Protein AF-A0A7S6MC78-F1 (afdb_monomer)

Solvent-accessible surface area (backbone atoms only — not comparable to full-atom values): 27977 Å² total; per-residue (Å²): 93,68,54,94,86,52,33,42,30,40,38,42,44,87,78,24,60,44,68,34,52,46,44,59,55,52,36,66,37,35,61,82,23,43,44,87,41,42,44,67,76,50,47,51,68,48,64,61,73,52,56,83,62,39,35,36,41,49,26,62,54,29,62,44,44,58,49,85,78,39,100,59,74,56,52,34,33,39,43,39,50,62,58,61,66,37,34,55,52,45,52,61,42,35,74,70,38,78,88,39,92,60,16,66,55,41,60,74,70,60,52,37,68,65,52,39,60,68,36,82,94,45,25,71,82,55,38,30,57,65,30,51,35,33,40,32,42,70,60,71,76,77,76,93,58,77,68,59,74,51,71,69,39,39,50,51,49,44,51,50,73,64,48,61,62,62,87,63,56,73,71,53,29,43,54,40,16,53,51,46,58,70,66,25,72,31,64,32,38,52,93,43,44,69,62,21,49,48,49,39,22,59,47,37,44,37,53,48,71,45,75,72,74,79,62,82,68,79,76,94,78,71,77,59,59,97,87,33,74,82,63,72,60,83,72,51,73,68,52,48,50,52,48,46,71,58,18,59,54,24,48,60,46,46,60,52,46,51,57,53,44,55,52,51,49,50,53,47,54,64,56,34,57,80,43,64,58,93,72,46,82,82,43,57,74,66,59,34,51,39,54,16,39,34,49,47,17,50,54,41,44,51,74,62,65,65,80,59,35,57,57,52,74,44,55,48,45,49,52,51,59,48,26,13,60,51,50,77,44,67,42,86,90,72,66,46,36,21,30,33,31,9,60,50,52,52,25,40,39,53,39,44,57,44,51,97,49,41,29,32,39,39,37,35,33,44,58,87,36,50,67,65,26,59,74,45,50,43,40,27,34,56,93,37,79,31,66,70,44,67,76,44,84,86,47,74,43,46,36,36,36,29,58,42,54,32,80,39,40,45,91,88,46,62,45,31,38,40,35,39,37,31,79,39,72,46,75,44,72,49,94,72,91,70,52,70,68,39,53,28,40,46,36,36,33,34,42,40,37,31,46,51,89,77,54,66,90,87,60,73,76,81,87,70,80,49,69,68,49,52,50,49,48,53,51,50,57,51,52,56,47,53,53,50,53,50,53,62,52,72,72,42,90,90,57,78,64,72,57,53,57,57,52,55,62,63,73,77,108

Mean predicted aligned error: 10.24 Å

Radius of gyration: 24.96 Å; Cα contacts (8 Å, |Δi|>4): 828; chains: 1; bounding box: 60×48×72 Å

Structure (mmCIF, N/CA/C/O backbone):
data_AF-A0A7S6MC78-F1
#
_entry.id   AF-A0A7S6MC78-F1
#
loop_
_atom_site.group_PDB
_atom_site.id
_atom_site.type_symbol
_atom_site.label_atom_id
_atom_site.label_alt_id
_atom_site.label_comp_id
_atom_site.label_asym_id
_atom_site.label_entity_id
_atom_site.label_seq_id
_atom_site.pdbx_PDB_ins_code
_atom_site.Cartn_x
_atom_site.Cartn_y
_atom_site.Cartn_z
_atom_site.occupancy
_atom_site.B_iso_or_equiv
_atom_site.auth_seq_id
_atom_site.auth_comp_id
_atom_site.auth_asym_id
_atom_site.auth_atom_id
_atom_site.pdbx_PDB_model_num
ATOM 1 N N . MET A 1 1 ? -3.564 -14.671 -7.155 1.00 87.88 1 MET A N 1
ATOM 2 C CA . MET A 1 1 ? -3.407 -13.358 -7.813 1.00 87.88 1 MET A CA 1
ATOM 3 C C . MET A 1 1 ? -4.733 -12.611 -7.914 1.00 87.88 1 MET A C 1
ATOM 5 O O . MET A 1 1 ? -5.786 -13.250 -7.933 1.00 87.88 1 MET A O 1
ATOM 9 N N . LEU A 1 2 ? -4.688 -11.279 -7.932 1.00 90.75 2 LEU A N 1
ATOM 10 C CA . LEU A 1 2 ? -5.823 -10.407 -8.260 1.00 90.75 2 LEU A CA 1
ATOM 11 C C . LEU A 1 2 ? -6.014 -10.400 -9.783 1.00 90.75 2 LEU A C 1
ATOM 13 O O . LEU A 1 2 ? -5.028 -10.252 -10.513 1.00 90.75 2 LEU A O 1
ATOM 17 N N . ARG A 1 3 ? -7.236 -10.604 -10.275 1.00 86.62 3 ARG A N 1
ATOM 18 C CA . ARG A 1 3 ? -7.532 -10.587 -11.716 1.00 86.62 3 ARG A CA 1
ATOM 19 C C . ARG A 1 3 ? -7.773 -9.152 -12.215 1.00 86.62 3 ARG A C 1
ATOM 21 O O . ARG A 1 3 ? -8.142 -8.291 -11.414 1.00 86.62 3 ARG A O 1
ATOM 28 N N . PRO A 1 4 ? -7.601 -8.878 -13.522 1.00 80.44 4 PRO A N 1
ATOM 29 C CA . PRO A 1 4 ? -7.872 -7.558 -14.096 1.00 80.44 4 PRO A CA 1
ATOM 30 C C . PRO A 1 4 ? -9.291 -7.035 -13.837 1.00 80.44 4 PRO A C 1
ATOM 32 O O . PRO A 1 4 ? -9.451 -5.842 -13.639 1.00 80.44 4 PRO A O 1
ATOM 35 N N . ASP A 1 5 ? -10.301 -7.897 -13.733 1.00 82.88 5 ASP A N 1
ATOM 36 C CA . ASP A 1 5 ? -11.686 -7.464 -13.471 1.00 82.88 5 ASP A CA 1
ATOM 37 C C . ASP A 1 5 ? -12.090 -7.540 -11.989 1.00 82.88 5 ASP A C 1
ATOM 39 O O . ASP A 1 5 ? -13.205 -7.160 -11.619 1.00 82.88 5 ASP A O 1
ATOM 43 N N . ASP A 1 6 ? -11.194 -8.017 -11.115 1.00 90.88 6 ASP A N 1
ATOM 44 C CA . ASP A 1 6 ? -11.464 -8.069 -9.681 1.00 90.88 6 ASP A CA 1
ATOM 45 C C . ASP A 1 6 ? -11.481 -6.653 -9.090 1.00 90.88 6 ASP A C 1
ATOM 47 O O . ASP A 1 6 ? -10.676 -5.784 -9.445 1.00 90.88 6 ASP A O 1
ATOM 51 N N . ARG A 1 7 ? -12.372 -6.449 -8.114 1.00 94.75 7 ARG A N 1
ATOM 52 C CA . ARG A 1 7 ? -12.347 -5.283 -7.228 1.00 94.75 7 ARG A CA 1
ATOM 53 C C . ARG A 1 7 ? -11.533 -5.609 -5.992 1.00 94.75 7 ARG A C 1
ATOM 55 O O . ARG A 1 7 ? -11.791 -6.626 -5.352 1.00 94.75 7 ARG A O 1
ATOM 62 N N . LEU A 1 8 ? -10.616 -4.730 -5.623 1.00 97.31 8 LEU A N 1
ATOM 63 C CA . LEU A 1 8 ? -9.908 -4.783 -4.357 1.00 97.31 8 LEU A CA 1
ATOM 64 C C . LEU A 1 8 ? -10.572 -3.835 -3.356 1.00 97.31 8 LEU A C 1
ATOM 66 O O . LEU A 1 8 ? -10.867 -2.683 -3.670 1.00 97.31 8 LEU A O 1
ATOM 70 N N . TYR A 1 9 ? -10.774 -4.313 -2.134 1.00 97.38 9 TYR A N 1
ATOM 71 C CA . TYR A 1 9 ? -11.178 -3.497 -1.002 1.00 97.38 9 TYR A CA 1
ATOM 72 C C . TYR A 1 9 ? -10.153 -3.616 0.129 1.00 97.38 9 TYR A C 1
ATOM 74 O O . TYR A 1 9 ? -10.013 -4.670 0.753 1.00 97.38 9 TYR A O 1
ATOM 82 N N . PHE A 1 10 ? -9.456 -2.517 0.416 1.00 97.88 10 PHE A N 1
ATOM 83 C CA . PHE A 1 10 ? -8.691 -2.370 1.645 1.00 97.88 10 PHE A CA 1
ATOM 84 C C . PHE A 1 10 ? -9.614 -1.913 2.779 1.00 97.88 10 PHE A C 1
ATOM 86 O O . PHE A 1 10 ? -10.007 -0.743 2.856 1.00 97.88 10 PHE A O 1
ATOM 93 N N . ILE A 1 11 ? -9.946 -2.853 3.671 1.00 96.31 11 ILE A N 1
ATOM 94 C CA . ILE A 1 11 ? -10.666 -2.589 4.917 1.00 96.31 11 ILE A CA 1
ATOM 95 C C . ILE A 1 11 ? -9.717 -1.813 5.830 1.00 96.31 11 ILE A C 1
ATOM 97 O O . ILE A 1 11 ? -8.948 -2.398 6.597 1.00 96.31 11 ILE A O 1
ATOM 101 N N . HIS A 1 12 ? -9.735 -0.490 5.693 1.00 93.62 12 HIS A N 1
ATOM 102 C CA . HIS A 1 12 ? -8.847 0.392 6.427 1.00 93.62 12 HIS A CA 1
ATOM 103 C C . HIS A 1 12 ? -9.360 0.532 7.862 1.00 93.62 12 HIS A C 1
ATOM 105 O O . HIS A 1 12 ? -10.417 1.123 8.111 1.00 93.62 12 HIS A O 1
ATOM 111 N N . ILE A 1 13 ? -8.600 -0.005 8.812 1.00 90.94 13 ILE A N 1
ATOM 112 C CA . ILE A 1 13 ? -8.803 0.237 10.238 1.00 90.94 13 ILE A CA 1
ATOM 113 C C . ILE A 1 13 ? -7.945 1.455 10.618 1.00 90.94 13 ILE A C 1
ATOM 115 O O . ILE A 1 13 ? -6.763 1.488 10.279 1.00 90.94 13 ILE A O 1
ATOM 119 N N . PRO A 1 14 ? -8.501 2.491 11.272 1.00 87.44 14 PRO A N 1
ATOM 120 C CA . PRO A 1 14 ? -7.714 3.659 11.651 1.00 87.44 14 PRO A CA 1
ATOM 121 C C . PRO A 1 14 ? -6.462 3.281 12.452 1.00 87.44 14 PRO A C 1
ATOM 123 O O . PRO A 1 14 ? -6.510 2.412 13.318 1.00 87.44 14 PRO A O 1
ATOM 126 N N . LYS A 1 15 ? -5.353 3.980 12.186 1.00 84.44 15 LYS A N 1
ATOM 127 C CA . LYS A 1 15 ? -4.079 3.883 12.930 1.00 84.44 15 LYS A CA 1
ATOM 128 C C . LYS A 1 15 ? -3.369 2.517 12.867 1.00 84.44 15 LYS A C 1
ATOM 130 O O . LYS A 1 15 ? -2.484 2.243 13.683 1.00 84.44 15 LYS A O 1
ATOM 135 N N . THR A 1 16 ? -3.662 1.714 11.844 1.00 84.62 16 THR A N 1
ATOM 136 C CA . THR A 1 16 ? -2.954 0.459 11.528 1.00 84.62 16 THR A CA 1
ATOM 137 C C . THR A 1 16 ? -2.015 0.611 10.316 1.00 84.62 16 THR A C 1
ATOM 139 O O . THR A 1 16 ? -2.076 -0.183 9.380 1.00 84.62 16 THR A O 1
ATOM 142 N N . ALA A 1 17 ? -1.199 1.675 10.291 1.00 81.88 17 ALA A N 1
ATOM 143 C CA . ALA A 1 17 ? -0.297 2.027 9.174 1.00 81.88 17 ALA A CA 1
ATOM 144 C C . ALA A 1 17 ? -0.991 2.169 7.799 1.00 81.88 17 ALA A C 1
ATOM 146 O O . ALA A 1 17 ? -0.394 1.935 6.747 1.00 81.88 17 ALA A O 1
ATOM 147 N N . GLY A 1 18 ? -2.268 2.563 7.803 1.00 76.75 18 GLY A N 1
ATOM 148 C CA . GLY A 1 18 ? -3.069 2.646 6.587 1.00 76.75 18 GLY A CA 1
ATOM 149 C C . GLY A 1 18 ? -2.567 3.670 5.575 1.00 76.75 18 GLY A C 1
ATOM 150 O O . GLY A 1 18 ? -2.648 3.377 4.396 1.00 76.75 18 GLY A O 1
ATOM 151 N N . THR A 1 19 ? -2.002 4.808 5.993 1.00 81.44 19 THR A N 1
ATOM 152 C CA . THR A 1 19 ? -1.504 5.851 5.073 1.00 81.44 19 THR A CA 1
ATOM 153 C C . THR A 1 19 ? -0.372 5.339 4.178 1.00 81.44 19 THR A C 1
ATOM 155 O O . THR A 1 19 ? -0.484 5.419 2.958 1.00 81.44 19 THR A O 1
ATOM 158 N N . SER A 1 20 ? 0.663 4.717 4.758 1.00 86.00 20 SER A N 1
ATOM 159 C CA . SER A 1 20 ? 1.739 4.079 3.983 1.00 86.00 20 SER A CA 1
ATOM 160 C C . SER A 1 20 ? 1.225 2.969 3.077 1.00 86.00 20 SER A C 1
ATOM 162 O O . SER A 1 20 ? 1.598 2.903 1.908 1.00 86.00 20 SER A O 1
ATOM 164 N N . LEU A 1 21 ? 0.352 2.097 3.594 1.00 91.25 21 LEU A N 1
ATOM 165 C CA . LEU A 1 21 ? -0.172 1.002 2.783 1.00 91.25 21 LEU A CA 1
ATOM 166 C C . LEU A 1 21 ? -1.044 1.521 1.632 1.00 91.25 21 LEU A C 1
ATOM 168 O O . LEU A 1 21 ? -0.982 0.990 0.532 1.00 91.25 21 LEU A O 1
ATOM 172 N N . ILE A 1 22 ? -1.839 2.560 1.870 1.00 91.38 22 ILE A N 1
ATOM 173 C CA . ILE A 1 22 ? -2.658 3.226 0.859 1.00 91.38 22 ILE A CA 1
ATOM 174 C C . ILE A 1 22 ? -1.788 3.808 -0.251 1.00 91.38 22 ILE A C 1
ATOM 176 O O . ILE A 1 22 ? -2.083 3.551 -1.413 1.00 91.38 22 ILE A O 1
ATOM 180 N N . ALA A 1 23 ? -0.722 4.536 0.096 1.00 87.75 23 ALA A N 1
ATOM 181 C CA . ALA A 1 23 ? 0.189 5.121 -0.885 1.00 87.75 23 ALA A CA 1
ATOM 182 C C . ALA A 1 23 ? 0.801 4.041 -1.791 1.00 87.75 23 ALA A C 1
ATOM 184 O O . ALA A 1 23 ? 0.834 4.192 -3.011 1.00 87.75 23 ALA A O 1
ATOM 185 N N . TRP A 1 24 ? 1.197 2.908 -1.204 1.00 92.06 24 TRP A N 1
ATOM 186 C CA . TRP A 1 24 ? 1.690 1.758 -1.957 1.00 92.06 24 TRP A 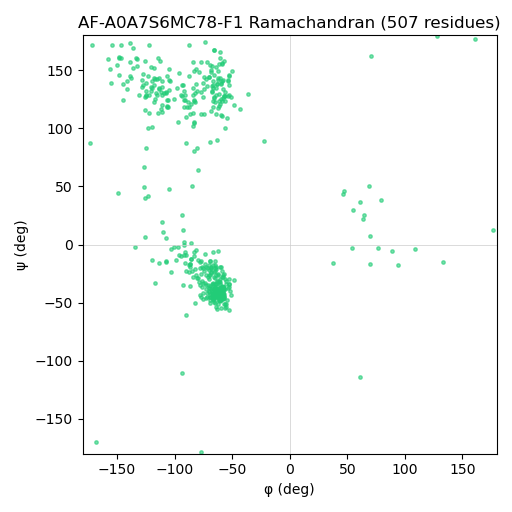CA 1
ATOM 187 C C . TRP A 1 24 ? 0.604 1.102 -2.827 1.00 92.06 24 TRP A C 1
ATOM 189 O O . TRP A 1 24 ? 0.829 0.845 -4.008 1.00 92.06 24 TRP A O 1
ATOM 199 N N . LEU A 1 25 ? -0.591 0.855 -2.277 1.00 94.62 25 LEU A N 1
ATOM 200 C CA . LEU A 1 25 ? -1.696 0.205 -2.993 1.00 94.62 25 LEU A CA 1
ATOM 201 C C . LEU A 1 25 ? -2.227 1.049 -4.154 1.00 94.62 25 LEU A C 1
ATOM 203 O O . LEU A 1 25 ? -2.533 0.497 -5.210 1.00 94.62 25 LEU A O 1
ATOM 207 N N . ASP A 1 26 ? -2.321 2.368 -3.980 1.00 93.75 26 ASP A N 1
ATOM 208 C CA . ASP A 1 26 ? -2.753 3.302 -5.022 1.00 93.75 26 ASP A CA 1
ATOM 209 C C . ASP A 1 26 ? -1.906 3.168 -6.285 1.00 93.75 26 ASP A C 1
ATOM 211 O O . ASP A 1 26 ? -2.432 3.303 -7.392 1.00 93.75 26 ASP A O 1
ATOM 215 N N . GLY A 1 27 ? -0.615 2.861 -6.130 1.00 92.44 27 GLY A N 1
ATOM 216 C CA . GLY A 1 27 ? 0.312 2.663 -7.235 1.00 92.44 27 GLY A CA 1
ATOM 217 C C . GLY A 1 27 ? -0.128 1.580 -8.222 1.00 92.44 27 GLY A C 1
ATOM 218 O O . GLY A 1 27 ? 0.208 1.687 -9.396 1.00 92.44 27 GLY A O 1
ATOM 219 N N . TYR A 1 28 ? -0.937 0.603 -7.800 1.00 93.44 28 TYR A N 1
ATOM 220 C CA . TYR A 1 28 ? -1.367 -0.543 -8.614 1.00 93.44 28 TYR A CA 1
ATOM 221 C C . TYR A 1 28 ? -2.688 -0.348 -9.373 1.00 93.44 28 TYR A C 1
ATOM 223 O O . TYR A 1 28 ? -3.117 -1.254 -10.092 1.00 93.44 28 TYR A O 1
ATOM 231 N N . PHE A 1 29 ? -3.342 0.804 -9.234 1.00 94.00 29 PHE A N 1
ATOM 232 C CA . PHE A 1 29 ? -4.626 1.102 -9.881 1.00 94.00 29 PHE A CA 1
ATOM 233 C C . PHE A 1 29 ? -4.546 2.408 -10.642 1.00 94.00 29 PHE A C 1
ATOM 235 O O . PHE A 1 29 ? -3.866 3.314 -10.192 1.00 94.00 29 PHE A O 1
ATOM 242 N N . ASP A 1 30 ? -5.250 2.536 -11.763 1.00 92.31 30 ASP A N 1
ATOM 243 C CA . ASP A 1 30 ? -5.406 3.847 -12.402 1.00 92.31 30 ASP A CA 1
ATOM 244 C C . ASP A 1 30 ? -6.144 4.802 -11.448 1.00 92.31 30 ASP A C 1
ATOM 246 O O . ASP A 1 30 ? -7.065 4.363 -10.759 1.00 92.31 30 ASP A O 1
ATOM 250 N N . VAL A 1 31 ? -5.770 6.085 -11.389 1.00 91.25 31 VAL A N 1
ATOM 251 C CA . VAL A 1 31 ? -6.422 7.064 -10.496 1.00 91.25 31 VAL A CA 1
ATOM 252 C C . VAL A 1 31 ? -7.947 7.086 -10.664 1.00 91.25 31 VAL A C 1
ATOM 254 O O . VAL A 1 31 ? -8.679 7.209 -9.685 1.00 91.25 31 VAL A O 1
ATOM 257 N N . GLU A 1 32 ? -8.439 6.856 -11.882 1.00 90.12 32 GLU A N 1
ATOM 258 C CA . GLU A 1 32 ? -9.869 6.833 -12.201 1.00 90.1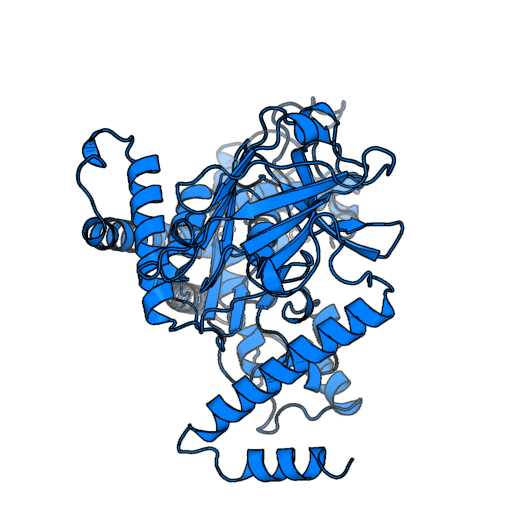2 32 GLU A CA 1
ATOM 259 C C . GLU A 1 32 ? -10.576 5.539 -11.757 1.00 90.12 32 GLU A C 1
ATOM 261 O O . GLU A 1 32 ? -11.808 5.468 -11.714 1.00 90.12 32 GLU A O 1
ATOM 266 N N . GLU A 1 33 ? -9.808 4.501 -11.416 1.00 92.62 33 GLU A N 1
ATOM 267 C CA . GLU A 1 33 ? -10.294 3.242 -10.848 1.00 92.62 33 GLU A CA 1
ATOM 268 C C . GLU A 1 33 ? -10.345 3.262 -9.317 1.00 92.62 33 GLU A C 1
ATOM 270 O O . GLU A 1 33 ? -10.897 2.334 -8.714 1.00 92.62 33 GLU A O 1
ATOM 275 N N . ILE A 1 34 ? -9.789 4.293 -8.681 1.00 94.81 34 ILE A N 1
ATOM 276 C CA . ILE A 1 34 ? -9.778 4.442 -7.229 1.00 94.81 34 ILE A CA 1
ATOM 277 C C . ILE A 1 34 ? -11.046 5.181 -6.809 1.00 94.81 34 ILE A C 1
ATOM 279 O O . ILE A 1 34 ? -11.323 6.294 -7.251 1.00 94.81 34 ILE A O 1
ATOM 283 N N . CYS A 1 35 ? -11.837 4.561 -5.935 1.00 93.94 35 CYS A N 1
ATOM 284 C CA . CYS A 1 35 ? -12.986 5.227 -5.342 1.00 93.94 35 CYS A CA 1
ATOM 285 C C . CYS A 1 35 ? -12.494 6.399 -4.472 1.00 93.94 35 CYS A C 1
ATOM 287 O O . CYS A 1 35 ? -11.737 6.161 -3.528 1.00 93.94 35 CYS A O 1
ATOM 289 N N . PRO A 1 36 ? -12.932 7.645 -4.734 1.00 92.56 36 PRO A N 1
ATOM 290 C CA . PRO A 1 36 ? -12.455 8.811 -3.990 1.00 92.56 36 PRO A CA 1
ATOM 291 C C . PRO A 1 36 ? -13.019 8.868 -2.564 1.00 92.56 36 PRO A C 1
ATOM 293 O O . PRO A 1 36 ? -12.471 9.549 -1.700 1.00 92.56 36 PRO A O 1
ATOM 296 N N . ALA A 1 37 ? -14.120 8.160 -2.293 1.00 88.88 37 ALA A N 1
ATOM 297 C CA . ALA A 1 37 ? -14.684 8.087 -0.957 1.00 88.88 37 ALA A CA 1
ATOM 298 C C . ALA A 1 37 ? -13.853 7.154 -0.067 1.00 88.88 37 ALA A C 1
ATOM 300 O O . ALA A 1 37 ? -13.680 5.977 -0.381 1.00 88.88 37 ALA A O 1
ATOM 301 N N . GLN A 1 38 ? -13.446 7.663 1.096 1.00 86.31 38 GLN A N 1
ATOM 302 C CA . GLN A 1 38 ? -12.831 6.896 2.186 1.00 86.31 38 GLN A CA 1
ATOM 303 C C . GLN A 1 38 ? -13.717 6.836 3.442 1.00 86.31 38 GLN A C 1
ATOM 305 O O . GLN A 1 38 ? -13.513 5.992 4.319 1.00 86.31 38 GLN A O 1
ATOM 310 N N . LEU A 1 39 ? -14.723 7.714 3.523 1.00 82.31 39 LEU A N 1
ATOM 311 C CA . LEU A 1 39 ? -15.712 7.795 4.598 1.00 82.31 39 LEU A CA 1
ATOM 312 C C . LEU A 1 39 ? -17.132 7.599 4.065 1.00 82.31 39 LEU A C 1
ATOM 314 O O . LEU A 1 39 ? -17.442 7.954 2.927 1.00 82.31 39 LEU A O 1
ATOM 318 N N . TRP A 1 40 ? -18.036 7.102 4.912 1.00 80.38 40 TRP A N 1
ATOM 319 C CA . TRP A 1 40 ? -19.445 6.906 4.546 1.00 80.38 40 TRP A CA 1
ATOM 320 C C . TRP A 1 40 ? -20.139 8.190 4.074 1.00 80.38 40 TRP A C 1
ATOM 322 O O . TRP A 1 40 ? -20.895 8.154 3.108 1.00 80.38 40 TRP A O 1
ATOM 332 N N . ALA A 1 41 ? -19.834 9.335 4.693 1.00 75.25 41 ALA A N 1
ATOM 333 C CA . ALA A 1 41 ? -20.380 10.629 4.281 1.00 75.25 41 ALA A CA 1
ATOM 334 C C . ALA A 1 41 ? -19.953 11.023 2.855 1.00 75.25 41 ALA A C 1
ATOM 336 O O . ALA A 1 41 ? -20.745 11.595 2.110 1.00 75.25 41 ALA A O 1
ATOM 337 N N . GLN A 1 42 ? -18.722 10.687 2.460 1.00 80.69 42 GLN A N 1
ATOM 338 C CA . GLN A 1 42 ? -18.230 10.898 1.097 1.00 80.69 42 GLN A CA 1
ATOM 339 C C . GLN A 1 42 ? -18.889 9.908 0.131 1.00 80.69 42 GLN A C 1
ATOM 341 O O . GLN A 1 42 ? -19.334 10.304 -0.940 1.00 80.69 42 GLN A O 1
ATOM 346 N N . MET A 1 43 ? -19.027 8.640 0.537 1.00 82.44 43 MET A N 1
ATOM 347 C CA . MET A 1 43 ? -19.692 7.602 -0.259 1.00 82.44 43 MET A CA 1
ATOM 348 C C . MET A 1 43 ? -21.135 7.995 -0.602 1.00 82.44 43 MET A C 1
ATOM 350 O O . MET A 1 43 ? -21.545 7.881 -1.751 1.00 82.44 43 MET A O 1
ATOM 354 N N . ALA A 1 44 ? -21.882 8.539 0.364 1.00 77.50 44 ALA A N 1
ATOM 355 C CA . ALA A 1 44 ? -23.262 8.990 0.170 1.00 77.50 44 ALA A CA 1
ATOM 356 C C . ALA A 1 44 ? -23.410 10.168 -0.816 1.00 77.50 44 ALA A C 1
ATOM 358 O O . ALA A 1 44 ? -24.514 10.437 -1.294 1.00 77.50 44 ALA A O 1
ATOM 359 N N . ARG A 1 45 ? -22.320 10.892 -1.107 1.00 78.81 45 ARG A N 1
ATOM 360 C CA . ARG A 1 45 ? -22.297 11.998 -2.080 1.00 78.81 45 ARG A CA 1
ATOM 361 C C . ARG A 1 45 ? -22.011 11.520 -3.504 1.00 78.81 45 ARG A C 1
ATOM 363 O O . ARG A 1 45 ? -22.292 12.258 -4.445 1.00 78.81 45 ARG A O 1
ATOM 370 N N . LEU A 1 46 ? -21.480 10.308 -3.682 1.00 80.06 46 LEU A N 1
ATOM 371 C CA . LEU A 1 46 ? -21.187 9.771 -5.007 1.00 80.06 46 LEU A CA 1
ATOM 372 C C . LEU A 1 46 ? -22.479 9.378 -5.744 1.00 80.06 46 LEU A C 1
ATOM 374 O O . LEU A 1 46 ? -23.404 8.834 -5.134 1.00 80.06 46 LEU A O 1
ATOM 378 N N . PRO A 1 47 ? -22.560 9.592 -7.070 1.00 73.44 47 PRO A N 1
ATOM 379 C CA . PRO A 1 47 ? -23.628 9.006 -7.870 1.00 73.44 47 PRO A CA 1
ATOM 380 C C . PRO A 1 47 ? -23.544 7.477 -7.780 1.00 73.44 47 PRO A C 1
ATOM 382 O O . PRO A 1 47 ? -22.534 6.902 -8.157 1.00 73.44 47 PRO A O 1
ATOM 385 N N . ILE A 1 48 ? -24.585 6.793 -7.307 1.00 60.44 48 ILE A N 1
ATOM 386 C CA . ILE A 1 48 ? -24.521 5.340 -7.034 1.00 60.44 48 ILE A CA 1
ATOM 387 C C . ILE A 1 48 ? -24.214 4.527 -8.298 1.00 60.44 48 ILE A C 1
ATOM 389 O O . ILE A 1 48 ? -23.396 3.606 -8.280 1.00 60.44 48 ILE A O 1
ATOM 393 N N . GLY A 1 49 ? -24.770 4.955 -9.433 1.00 66.69 49 GLY A N 1
ATOM 394 C CA . GLY A 1 49 ? -24.445 4.406 -10.744 1.00 66.69 49 GLY A CA 1
ATOM 395 C C . GLY A 1 49 ? -22.985 4.603 -11.159 1.00 66.69 49 GLY A C 1
ATOM 396 O O . GLY A 1 49 ? -22.600 4.078 -12.188 1.00 66.69 49 GLY A O 1
ATOM 397 N N . SER A 1 50 ? -22.145 5.324 -10.412 1.00 77.62 50 SER A N 1
ATOM 398 C CA . SER A 1 50 ? -20.717 5.461 -10.703 1.00 77.62 50 SER A CA 1
ATOM 399 C C . SER A 1 50 ? -19.876 4.354 -10.073 1.00 77.62 50 SER A C 1
ATOM 401 O O . SER A 1 50 ? -18.826 4.053 -10.632 1.00 77.62 50 SER A O 1
ATOM 403 N N . LEU A 1 51 ? -20.335 3.699 -8.994 1.00 82.19 51 LEU A N 1
ATOM 404 C CA . LEU A 1 51 ? -19.523 2.761 -8.202 1.00 82.19 51 LEU A CA 1
ATOM 405 C C . LEU A 1 51 ? -18.989 1.589 -9.023 1.00 82.19 51 LEU A C 1
ATOM 407 O O . LEU A 1 51 ? -17.920 1.051 -8.728 1.00 82.19 51 LEU A O 1
ATOM 411 N N . HIS A 1 52 ? -19.698 1.203 -10.085 1.00 80.44 52 HIS A N 1
ATOM 412 C CA . HIS A 1 52 ? -19.253 0.125 -10.953 1.00 80.44 52 HIS A CA 1
ATOM 413 C C . HIS A 1 52 ? -17.933 0.440 -11.689 1.00 80.44 52 HIS A C 1
ATOM 415 O O . HIS A 1 52 ? -17.263 -0.502 -12.100 1.00 80.44 52 HIS A O 1
ATOM 421 N N . ARG A 1 53 ? -17.528 1.713 -11.816 1.00 83.12 53 ARG A N 1
ATOM 422 C CA . ARG A 1 53 ? -16.275 2.105 -12.488 1.00 83.12 53 ARG A CA 1
ATOM 423 C C . ARG A 1 53 ? -15.026 1.884 -11.639 1.00 83.12 53 ARG A C 1
ATOM 425 O O . ARG A 1 53 ? -13.941 1.731 -12.185 1.00 83.12 53 ARG A O 1
ATOM 432 N N . TYR A 1 54 ? -15.178 1.877 -10.316 1.00 91.69 54 TYR A N 1
ATOM 433 C CA . TYR A 1 54 ? -14.046 1.755 -9.408 1.00 91.69 54 TYR A CA 1
ATOM 434 C C . TYR A 1 54 ? -13.668 0.289 -9.213 1.00 91.69 54 TYR A C 1
ATOM 436 O O . TYR A 1 54 ? -14.525 -0.568 -8.966 1.00 91.69 54 TYR A O 1
ATOM 444 N N . ARG A 1 55 ? -12.367 0.015 -9.284 1.00 94.00 55 ARG A N 1
ATOM 445 C CA . ARG A 1 55 ? -11.775 -1.287 -8.964 1.00 94.00 55 ARG A CA 1
ATOM 446 C C . ARG A 1 55 ? -11.107 -1.296 -7.606 1.00 94.00 55 ARG A C 1
ATOM 448 O O . ARG A 1 55 ? -11.010 -2.368 -7.020 1.00 94.00 55 ARG A O 1
ATOM 455 N N . PHE A 1 56 ? -10.696 -0.145 -7.085 1.00 96.69 56 PHE A N 1
ATOM 456 C CA . PHE A 1 56 ? -10.074 -0.069 -5.774 1.00 96.69 56 PHE A CA 1
ATOM 457 C C . PHE A 1 56 ? -10.895 0.773 -4.810 1.00 96.69 56 PHE A C 1
ATOM 459 O O . PHE A 1 56 ? -11.186 1.941 -5.051 1.00 96.69 56 PHE A O 1
ATOM 466 N N . PHE A 1 57 ? -11.264 0.155 -3.695 1.00 96.00 57 PHE A N 1
ATOM 467 C CA . PHE A 1 57 ? -11.909 0.803 -2.568 1.00 96.00 57 PHE A CA 1
ATOM 468 C C . PHE A 1 57 ? -10.948 0.771 -1.385 1.00 96.00 57 PHE A C 1
ATOM 470 O O . PHE A 1 57 ? -10.371 -0.271 -1.070 1.00 96.00 57 PHE A O 1
ATOM 477 N N . ARG A 1 58 ? -10.803 1.895 -0.690 1.00 95.19 58 ARG A N 1
ATOM 478 C CA . ARG A 1 58 ? -10.002 2.000 0.532 1.00 95.19 58 ARG A CA 1
ATOM 479 C C . ARG A 1 58 ? -10.668 2.986 1.473 1.00 95.19 58 ARG A C 1
ATOM 481 O O . ARG A 1 58 ? -10.957 4.108 1.085 1.00 95.19 58 ARG A O 1
ATOM 488 N N . GLY A 1 59 ? -10.964 2.560 2.693 1.00 87.88 59 GLY A N 1
ATOM 489 C CA . GLY A 1 59 ? -11.678 3.426 3.625 1.00 87.88 59 GLY A CA 1
ATOM 490 C C . GLY A 1 59 ? -12.345 2.699 4.778 1.00 87.88 59 GLY A C 1
ATOM 491 O O . GLY A 1 59 ? -12.349 1.464 4.867 1.00 87.88 59 GLY A O 1
ATOM 492 N N . HIS A 1 60 ? -12.938 3.493 5.661 1.00 88.44 60 HIS A N 1
ATOM 493 C CA . HIS A 1 60 ? -13.509 3.070 6.936 1.00 88.44 60 HIS A CA 1
ATOM 494 C C . HIS A 1 60 ? -14.949 2.549 6.787 1.00 88.44 60 HIS A C 1
ATOM 496 O O . HIS A 1 60 ? -15.860 2.963 7.504 1.00 88.44 60 HIS A O 1
ATOM 502 N N . PHE A 1 61 ? -15.152 1.623 5.846 1.00 86.88 61 PHE A N 1
ATOM 503 C CA . PHE A 1 61 ? -16.463 1.038 5.534 1.00 86.88 61 PHE A CA 1
ATOM 504 C C . PHE A 1 61 ? -16.771 -0.243 6.321 1.00 86.88 61 PHE A C 1
ATOM 506 O O . PHE A 1 61 ? -17.903 -0.714 6.313 1.00 86.88 61 PHE A O 1
ATOM 513 N N . GLY A 1 62 ? -15.793 -0.800 7.039 1.00 88.81 62 GLY A N 1
ATOM 514 C CA . GLY A 1 62 ? -15.952 -2.075 7.732 1.00 88.81 62 GLY A CA 1
ATOM 515 C C . GLY A 1 62 ? -16.021 -3.274 6.780 1.00 88.81 62 GLY A C 1
ATOM 516 O O . GLY A 1 62 ? -16.270 -3.137 5.584 1.00 88.81 62 GLY A O 1
ATOM 517 N N . ALA A 1 63 ? -15.795 -4.477 7.309 1.00 90.56 63 ALA A N 1
ATOM 518 C CA . ALA A 1 63 ? -15.535 -5.651 6.470 1.00 90.56 63 ALA A CA 1
ATOM 519 C C . ALA A 1 63 ? -16.660 -6.015 5.486 1.00 90.56 63 ALA A C 1
ATOM 521 O O . ALA A 1 63 ? -16.368 -6.431 4.367 1.00 90.56 63 ALA A O 1
ATOM 522 N N . GLU A 1 64 ? -17.929 -5.873 5.879 1.00 87.88 64 GLU A N 1
ATOM 523 C CA . GLU A 1 64 ? -19.074 -6.230 5.025 1.00 87.88 64 GLU A CA 1
ATOM 524 C C . GLU A 1 64 ? -19.819 -5.005 4.479 1.00 87.88 64 GLU A C 1
ATOM 526 O O . GLU A 1 64 ? -20.832 -5.158 3.799 1.00 87.88 64 GLU A O 1
ATOM 531 N N . GLY A 1 65 ? -19.317 -3.788 4.721 1.00 82.06 65 GLY A N 1
ATOM 532 C CA . GLY A 1 65 ? -20.027 -2.559 4.368 1.00 82.06 65 GLY A CA 1
ATOM 533 C C . GLY A 1 65 ? -20.257 -2.384 2.867 1.00 82.06 65 GLY A C 1
ATOM 534 O O . GLY A 1 65 ? -21.332 -1.968 2.449 1.00 82.06 65 GLY A O 1
ATOM 535 N N . LEU A 1 66 ? -19.275 -2.751 2.041 1.00 85.06 66 LEU A N 1
ATOM 536 C CA . LEU A 1 66 ? -19.380 -2.614 0.583 1.00 85.06 66 LEU A CA 1
ATOM 537 C C . LEU A 1 66 ? -20.130 -3.765 -0.094 1.00 85.06 66 LEU A C 1
ATOM 539 O O . LEU A 1 66 ? -20.434 -3.666 -1.279 1.00 85.06 66 LEU A O 1
ATOM 543 N N . LYS A 1 67 ? -20.441 -4.851 0.629 1.00 82.56 67 LYS A N 1
ATOM 544 C CA . LYS A 1 67 ? -21.068 -6.046 0.044 1.00 82.56 67 LYS A CA 1
ATOM 545 C C . LYS A 1 67 ? -22.401 -5.717 -0.635 1.00 82.56 67 LYS A C 1
ATOM 547 O O . LYS A 1 67 ? -22.684 -6.283 -1.679 1.00 82.56 67 LYS A O 1
ATOM 552 N N . GLN A 1 68 ? -23.169 -4.795 -0.053 1.00 75.88 68 GLN A N 1
ATOM 553 C CA . GLN A 1 68 ? -24.490 -4.398 -0.547 1.00 75.88 68 GLN A CA 1
ATOM 554 C C . GLN A 1 68 ? -24.449 -3.302 -1.625 1.00 75.88 68 GLN A C 1
ATOM 556 O O . GLN A 1 68 ? -25.451 -3.042 -2.278 1.00 75.88 68 GLN A O 1
ATOM 561 N N . LEU A 1 69 ? -23.298 -2.650 -1.827 1.00 77.50 69 LEU A N 1
ATOM 562 C CA . LEU A 1 69 ? -23.147 -1.562 -2.804 1.00 77.50 69 LEU A CA 1
ATOM 563 C C . LEU A 1 69 ? -22.522 -2.024 -4.122 1.00 77.50 69 LEU A C 1
ATOM 565 O O . LEU A 1 69 ? -22.516 -1.278 -5.101 1.00 77.50 69 LEU A O 1
ATOM 569 N N . LEU A 1 70 ? -21.947 -3.227 -4.142 1.00 82.56 70 LEU A N 1
ATOM 570 C CA . LEU A 1 70 ? -21.191 -3.749 -5.271 1.00 82.56 70 LEU A CA 1
ATOM 571 C C . LEU A 1 70 ? -21.896 -4.970 -5.870 1.00 82.56 70 LEU A C 1
ATOM 573 O O . LEU A 1 70 ? -22.384 -5.815 -5.126 1.00 82.56 70 LEU A O 1
ATOM 577 N N . PRO A 1 71 ? -21.886 -5.128 -7.207 1.00 77.75 71 PRO A N 1
ATOM 578 C CA . PRO A 1 71 ? -22.569 -6.240 -7.874 1.00 77.75 71 PRO A CA 1
ATOM 579 C C . PRO A 1 71 ? -21.969 -7.608 -7.521 1.00 77.75 71 PRO A C 1
ATOM 581 O O . PRO A 1 71 ? -22.622 -8.637 -7.664 1.00 77.75 71 PRO A O 1
ATOM 584 N N . ARG A 1 72 ? -20.702 -7.631 -7.093 1.00 82.12 72 ARG A N 1
ATOM 585 C CA . ARG A 1 72 ? -19.997 -8.818 -6.609 1.00 82.12 72 ARG A CA 1
ATOM 586 C C . ARG A 1 72 ? -19.155 -8.439 -5.390 1.00 82.12 72 ARG A C 1
ATOM 588 O O . ARG A 1 72 ? -18.603 -7.333 -5.376 1.00 82.12 72 ARG A O 1
ATOM 595 N N . PRO A 1 73 ? -19.009 -9.334 -4.396 1.00 85.69 73 PRO A N 1
ATOM 596 C CA . PRO A 1 73 ? -18.124 -9.096 -3.264 1.00 85.69 73 PRO A CA 1
ATOM 597 C C . PRO A 1 73 ? -16.686 -8.817 -3.732 1.00 85.69 73 PRO A C 1
ATOM 599 O O . PRO A 1 73 ? -16.164 -9.581 -4.548 1.00 85.69 73 PRO A O 1
ATOM 602 N N . PRO A 1 74 ? -16.033 -7.752 -3.236 1.00 93.50 74 PRO A N 1
ATOM 603 C CA . PRO A 1 74 ? -14.655 -7.458 -3.600 1.00 93.50 74 PRO A CA 1
ATOM 604 C C . PRO A 1 74 ? -13.693 -8.460 -2.952 1.00 93.50 74 PRO A C 1
ATOM 606 O O . PRO A 1 74 ? -13.971 -9.038 -1.898 1.00 93.50 74 PRO A O 1
ATOM 609 N N . VAL A 1 75 ? -12.515 -8.614 -3.550 1.00 96.44 75 VAL A N 1
ATOM 610 C CA . VAL A 1 75 ? -11.355 -9.213 -2.891 1.00 96.44 75 VAL A CA 1
ATOM 611 C C . VAL A 1 75 ? -10.940 -8.282 -1.758 1.00 96.44 75 VAL A C 1
ATOM 613 O O . VAL A 1 75 ? -10.717 -7.098 -1.988 1.00 96.44 75 VAL A O 1
ATOM 616 N N . THR A 1 76 ? -10.835 -8.790 -0.532 1.00 97.50 76 THR A N 1
ATOM 617 C CA . THR A 1 76 ? -10.530 -7.955 0.635 1.00 97.50 76 THR A CA 1
ATOM 618 C C . THR A 1 76 ? -9.112 -8.153 1.148 1.00 97.50 76 THR A C 1
ATOM 620 O O . THR A 1 76 ? -8.578 -9.267 1.151 1.00 97.50 76 THR A O 1
ATOM 623 N N . ILE A 1 77 ? -8.527 -7.057 1.626 1.00 98.12 77 ILE A N 1
ATOM 624 C CA . ILE A 1 77 ? -7.315 -7.033 2.447 1.00 98.12 77 ILE A CA 1
ATOM 625 C C . ILE A 1 77 ? -7.509 -6.098 3.639 1.00 98.12 77 ILE A C 1
ATOM 627 O O . ILE A 1 77 ? -8.392 -5.241 3.628 1.00 98.12 77 ILE A O 1
ATOM 631 N N . THR A 1 78 ? -6.693 -6.251 4.676 1.00 98.00 78 THR A N 1
ATOM 632 C CA . THR A 1 78 ? -6.718 -5.373 5.854 1.00 98.00 78 THR A CA 1
ATOM 633 C C . THR A 1 78 ? -5.356 -5.348 6.554 1.00 98.00 78 THR A C 1
ATOM 635 O O . THR A 1 78 ? -4.468 -6.130 6.216 1.00 98.00 78 THR A O 1
ATOM 638 N N . MET A 1 79 ? -5.200 -4.460 7.532 1.00 97.62 79 MET A N 1
ATOM 639 C CA . MET A 1 79 ? -4.041 -4.371 8.419 1.00 97.62 79 MET A CA 1
ATOM 640 C C . MET A 1 79 ? -4.530 -4.375 9.859 1.00 97.62 79 MET A C 1
ATOM 642 O O . MET A 1 79 ? -5.507 -3.699 10.179 1.00 97.62 79 MET A O 1
ATOM 646 N N . LEU A 1 80 ? -3.841 -5.119 10.717 1.00 97.94 80 LEU A N 1
ATOM 647 C CA . LEU A 1 80 ? -4.065 -5.126 12.156 1.00 97.94 80 LEU A CA 1
ATOM 648 C C . LEU A 1 80 ? -2.848 -4.565 12.879 1.00 97.94 80 LEU A C 1
ATOM 650 O O . LEU A 1 80 ? -1.746 -4.527 12.337 1.00 97.94 80 LEU A O 1
ATOM 654 N N . ARG A 1 81 ? -3.066 -4.141 14.117 1.00 96.31 81 ARG A N 1
ATOM 655 C CA . ARG A 1 81 ? -2.027 -3.655 15.023 1.00 96.31 81 ARG A CA 1
ATOM 656 C C . ARG A 1 81 ? -2.242 -4.246 16.405 1.00 96.31 81 ARG A C 1
ATOM 658 O O . ARG A 1 81 ? -3.384 -4.532 16.776 1.00 96.31 81 ARG A O 1
ATOM 665 N N . GLU A 1 82 ? -1.173 -4.409 17.168 1.00 96.81 82 GLU A N 1
ATOM 666 C CA . GLU A 1 82 ? -1.261 -4.819 18.562 1.00 96.81 82 GLU A CA 1
ATOM 667 C C . GLU A 1 82 ? -2.214 -3.858 19.327 1.00 96.81 82 GLU A C 1
ATOM 669 O O . GLU A 1 82 ? -2.090 -2.634 19.191 1.00 96.81 82 GLU A O 1
ATOM 674 N N . PRO A 1 83 ? -3.234 -4.371 20.052 1.00 96.12 83 PRO A N 1
ATOM 675 C CA . PRO A 1 83 ? -4.310 -3.544 20.607 1.00 96.12 83 PRO A CA 1
ATOM 676 C C . PRO A 1 83 ? -3.871 -2.415 21.547 1.00 96.12 83 PRO A C 1
ATOM 678 O O . PRO A 1 83 ? -4.472 -1.339 21.507 1.00 96.12 83 PRO A O 1
ATOM 681 N N . VAL A 1 84 ? -2.838 -2.617 22.371 1.00 93.62 84 VAL A N 1
ATOM 682 C CA . VAL A 1 84 ? -2.334 -1.570 23.275 1.00 93.62 84 VAL A CA 1
ATOM 683 C C . VAL A 1 84 ? -1.664 -0.456 22.471 1.00 93.62 84 VAL A C 1
ATOM 685 O O . VAL A 1 84 ? -1.998 0.722 22.616 1.00 93.62 84 VAL A O 1
ATOM 688 N N . SER A 1 85 ? -0.796 -0.832 21.539 1.00 91.81 85 SER A N 1
ATOM 689 C CA . SER A 1 85 ? -0.113 0.072 20.613 1.00 91.81 85 SER A CA 1
ATOM 690 C C . SER A 1 85 ? -1.100 0.858 19.744 1.00 91.81 85 SER A C 1
ATOM 692 O O . SER A 1 85 ? -0.892 2.042 19.457 1.00 91.81 85 SER A O 1
ATOM 694 N N . LEU A 1 86 ? -2.209 0.226 19.346 1.00 90.50 86 LEU A N 1
ATOM 695 C CA . LEU A 1 86 ? -3.312 0.872 18.640 1.00 90.50 86 LEU A CA 1
ATOM 696 C C . LEU A 1 86 ? -4.023 1.920 19.509 1.00 90.50 86 LEU A C 1
ATOM 698 O O . LEU A 1 86 ? -4.298 3.019 19.019 1.00 90.50 86 LEU A O 1
ATOM 702 N N . ALA A 1 87 ? -4.300 1.615 20.780 1.00 90.88 87 ALA A N 1
ATOM 703 C CA . ALA A 1 87 ? -4.943 2.548 21.705 1.00 90.88 87 ALA A CA 1
ATOM 704 C C . ALA A 1 87 ? -4.081 3.801 21.931 1.00 90.88 87 ALA A C 1
ATOM 706 O O . ALA A 1 87 ? -4.570 4.918 21.747 1.00 90.88 87 ALA A O 1
ATOM 707 N N . VAL A 1 88 ? -2.784 3.621 22.208 1.00 90.38 88 VAL A N 1
ATOM 708 C CA . VAL A 1 88 ? -1.819 4.727 22.358 1.00 90.38 88 VAL A CA 1
ATOM 709 C C . VAL A 1 88 ? -1.754 5.566 21.082 1.00 90.38 88 VAL A C 1
ATOM 711 O O . VAL A 1 88 ? -1.836 6.794 21.117 1.00 90.38 88 VAL A O 1
ATOM 714 N N . SER A 1 89 ? -1.660 4.915 19.920 1.00 86.25 89 SER A N 1
ATOM 715 C CA . SER A 1 89 ? -1.609 5.621 18.638 1.00 86.25 89 SER A CA 1
ATOM 716 C C . SER A 1 89 ? -2.896 6.374 18.303 1.00 86.25 89 SER A C 1
ATOM 718 O O . SER A 1 89 ? -2.834 7.349 17.553 1.00 86.25 89 SER A O 1
ATOM 720 N N . THR A 1 90 ? -4.043 5.910 18.797 1.00 85.88 90 THR A N 1
ATOM 721 C CA . THR A 1 90 ? -5.343 6.562 18.608 1.00 85.88 90 THR A CA 1
ATOM 722 C C . THR A 1 90 ? -5.451 7.795 19.490 1.00 85.88 90 THR A C 1
ATOM 724 O O . THR A 1 90 ? -5.785 8.862 18.985 1.00 85.88 90 THR A O 1
ATOM 727 N N . TYR A 1 91 ? -5.084 7.685 20.768 1.00 89.12 91 TYR A N 1
ATOM 728 C CA . TYR A 1 91 ? -5.021 8.820 21.689 1.00 89.12 91 TYR A CA 1
ATOM 729 C C . TYR A 1 91 ? -4.101 9.930 21.165 1.00 89.12 91 TYR A C 1
ATOM 731 O O . TYR A 1 91 ? -4.533 11.067 20.989 1.00 89.12 91 TYR A O 1
ATOM 739 N N . ARG A 1 92 ? -2.866 9.583 20.779 1.00 87.38 92 ARG A N 1
ATOM 740 C CA . ARG A 1 92 ? -1.911 10.550 20.214 1.00 87.38 92 ARG A CA 1
ATOM 741 C C . ARG A 1 92 ? -2.379 11.178 18.901 1.00 87.38 92 ARG A C 1
ATOM 743 O O . ARG A 1 92 ? -1.884 12.231 18.525 1.00 87.38 92 ARG A O 1
ATOM 750 N N . PHE A 1 93 ? -3.247 10.507 18.150 1.00 82.38 93 PHE A N 1
ATOM 751 C CA . PHE A 1 93 ? -3.843 11.085 16.948 1.00 82.38 93 PHE A CA 1
ATOM 752 C C . PHE A 1 93 ? -4.965 12.060 17.304 1.00 82.38 93 PHE A C 1
ATOM 754 O O . PHE A 1 93 ? -4.987 13.158 16.770 1.00 82.38 93 PHE A O 1
ATOM 761 N N . ILE A 1 94 ? -5.832 11.698 18.255 1.00 82.50 94 ILE A N 1
ATOM 762 C CA . ILE A 1 94 ? -6.893 12.577 18.764 1.00 82.50 94 ILE A CA 1
ATOM 763 C C . ILE A 1 94 ? -6.311 13.875 19.324 1.00 82.50 94 ILE A C 1
ATOM 765 O O . ILE A 1 94 ? -6.875 14.924 19.062 1.00 82.50 94 ILE A O 1
ATOM 769 N N . LEU A 1 95 ? -5.186 13.826 20.043 1.00 83.69 95 LEU A N 1
ATOM 770 C CA . LEU A 1 95 ? -4.517 15.032 20.548 1.00 83.69 95 LEU A CA 1
ATOM 771 C C . LEU A 1 95 ? -4.061 15.992 19.445 1.00 83.69 95 LEU A C 1
ATOM 773 O O . LEU A 1 95 ? -4.023 17.198 19.665 1.00 83.69 95 LEU A O 1
ATOM 777 N N . ARG A 1 96 ? -3.696 15.453 18.280 1.00 80.44 96 ARG A N 1
ATOM 778 C CA . ARG A 1 96 ? -3.105 16.219 17.181 1.00 80.44 96 ARG A CA 1
ATOM 779 C C . ARG A 1 96 ? -4.134 16.731 16.189 1.00 80.44 96 ARG A C 1
ATOM 781 O O . ARG A 1 96 ? -3.957 17.825 15.688 1.00 80.44 96 ARG A O 1
ATOM 788 N N . GLU A 1 97 ? -5.193 15.964 15.943 1.00 76.06 97 GLU A N 1
ATOM 789 C CA . GLU A 1 97 ? -6.164 16.235 14.882 1.00 76.06 97 GLU A CA 1
ATOM 790 C C . GLU A 1 97 ? -7.405 16.979 15.415 1.00 76.06 97 GLU A C 1
ATOM 792 O O . GLU A 1 97 ? -8.267 16.341 16.040 1.00 76.06 97 GLU A O 1
ATOM 797 N N . PRO A 1 98 ? -7.556 18.293 15.148 1.00 75.25 98 PRO A N 1
ATOM 798 C CA . PRO A 1 98 ? -8.667 19.092 15.666 1.00 75.25 98 PRO A CA 1
ATOM 799 C C . PRO A 1 98 ? -10.035 18.637 15.153 1.00 75.25 98 PRO A C 1
ATOM 801 O O . PRO A 1 98 ? -11.044 18.811 15.837 1.00 75.25 98 PRO A O 1
ATOM 804 N N . GLY A 1 99 ? -10.078 18.005 13.974 1.00 71.38 99 GLY A N 1
ATOM 805 C CA . GLY A 1 99 ? -11.309 17.512 13.359 1.00 71.38 99 GLY A CA 1
ATOM 806 C C . GLY A 1 99 ? -11.904 16.254 14.005 1.00 71.38 99 GLY A C 1
ATOM 807 O O . GLY A 1 99 ? -13.014 15.850 13.641 1.00 71.38 99 GLY A O 1
ATOM 808 N N . ILE A 1 100 ? -11.213 15.594 14.947 1.00 72.88 100 ILE A N 1
ATOM 809 C CA . ILE A 1 100 ? -11.727 14.362 15.566 1.00 72.88 100 ILE A CA 1
ATOM 810 C C . ILE A 1 100 ? -12.706 14.672 16.702 1.00 72.88 100 ILE A C 1
ATOM 812 O O . 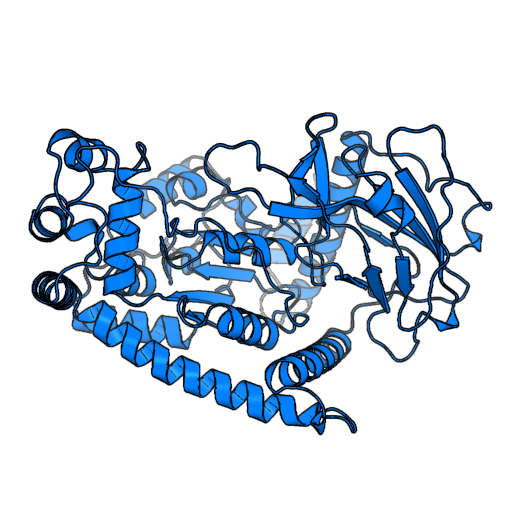ILE A 1 100 ? -12.366 15.393 17.642 1.00 72.88 100 ILE A O 1
ATOM 816 N N . PRO A 1 101 ? -13.898 14.039 16.720 1.00 69.50 101 PRO A N 1
ATOM 817 C CA . PRO A 1 101 ? -14.801 14.150 17.857 1.00 69.50 101 PRO A CA 1
ATOM 818 C C . PRO A 1 101 ? -14.103 13.694 19.142 1.00 69.50 101 PRO A C 1
ATOM 820 O O . PRO A 1 101 ? -13.621 12.563 19.178 1.00 69.50 101 PRO A O 1
ATOM 823 N N . VAL A 1 102 ? -14.144 14.544 20.174 1.00 82.94 102 VAL A N 1
ATOM 824 C CA . VAL A 1 102 ? -13.421 14.513 21.467 1.00 82.94 102 VAL A CA 1
ATOM 825 C C . VAL A 1 102 ? -12.042 15.188 21.513 1.00 82.94 102 VAL A C 1
ATOM 827 O O . VAL A 1 102 ? -11.525 15.330 22.614 1.00 82.94 102 VAL A O 1
ATOM 830 N N . HIS A 1 103 ? -11.471 15.678 20.404 1.00 82.25 103 HIS A N 1
ATOM 831 C CA . HIS A 1 103 ? -10.198 16.423 20.431 1.00 82.25 103 HIS A CA 1
ATOM 832 C C . HIS A 1 103 ? -10.237 17.588 21.429 1.00 82.25 103 HIS A C 1
ATOM 834 O O . HIS A 1 103 ? -9.448 17.627 22.370 1.00 82.25 103 HIS A O 1
ATOM 840 N N . SER A 1 104 ? -11.204 18.499 21.268 1.00 86.19 104 SER A N 1
ATOM 841 C CA . SER A 1 104 ? -11.320 19.692 22.113 1.00 86.19 104 SER A CA 1
ATOM 842 C C . SER A 1 104 ? -11.528 19.341 23.583 1.00 86.19 104 SER A C 1
ATOM 844 O O . SER A 1 104 ? -11.018 20.040 24.447 1.00 86.19 104 SER A O 1
ATOM 846 N N . LEU A 1 105 ? -12.243 18.247 23.867 1.00 88.38 105 LEU A N 1
ATOM 847 C CA . LEU A 1 105 ? -12.436 17.743 25.224 1.00 88.38 105 LEU A CA 1
ATOM 848 C C . LEU A 1 105 ? -11.097 17.325 25.838 1.00 88.38 105 LEU A C 1
ATOM 850 O O . LEU A 1 105 ? -10.718 17.832 26.886 1.00 88.38 105 LEU A O 1
ATOM 854 N N . VAL A 1 106 ? -10.375 16.436 25.150 1.00 87.88 106 VAL A N 1
ATOM 855 C CA . VAL A 1 106 ? -9.102 15.879 25.622 1.00 87.88 106 VAL A CA 1
ATOM 856 C C . VAL A 1 106 ? -8.053 16.979 25.786 1.00 87.88 106 VAL A C 1
ATOM 858 O O . VAL A 1 106 ? -7.356 16.998 26.794 1.00 87.88 106 VAL A O 1
ATOM 861 N N . LYS A 1 107 ? -7.959 17.915 24.831 1.00 88.00 107 LYS A N 1
ATOM 862 C CA . LYS A 1 107 ? -6.966 18.996 24.862 1.00 88.00 107 LYS A CA 1
ATOM 863 C C . LYS A 1 107 ? -7.282 20.044 25.932 1.00 88.00 107 LYS A C 1
ATOM 865 O O . LYS A 1 107 ? -6.385 20.422 26.674 1.00 88.00 107 LYS A O 1
ATOM 870 N N . ARG A 1 108 ? -8.543 20.484 26.039 1.00 89.12 108 ARG A N 1
ATOM 871 C CA . ARG A 1 108 ? -8.964 21.510 27.011 1.00 89.12 108 ARG A CA 1
ATOM 872 C C . ARG A 1 108 ? -8.908 21.008 28.449 1.00 89.12 108 ARG A C 1
ATOM 874 O O . ARG A 1 108 ? -8.457 21.736 29.317 1.00 89.12 108 ARG A O 1
ATOM 881 N N . GLU A 1 109 ? -9.372 19.784 28.695 1.00 91.00 109 GLU A N 1
ATOM 882 C CA . GLU A 1 109 ? -9.315 19.174 30.031 1.00 91.00 109 GLU A CA 1
ATOM 883 C C . GLU A 1 109 ? -7.935 18.572 30.331 1.00 91.00 109 GLU A C 1
ATOM 885 O O . GLU A 1 109 ? -7.688 18.109 31.436 1.00 91.00 109 GLU A O 1
ATOM 890 N N . GLY A 1 110 ? -7.023 18.574 29.354 1.00 88.56 110 GLY A N 1
ATOM 891 C CA . GLY A 1 110 ? -5.651 18.129 29.546 1.00 88.56 110 GLY A CA 1
ATOM 892 C C . GLY A 1 110 ? -5.502 16.646 29.889 1.00 88.56 110 GLY A C 1
ATOM 893 O O . GLY A 1 110 ? -4.495 16.281 30.501 1.00 88.56 110 GLY A O 1
ATOM 894 N N . LEU A 1 111 ? -6.472 15.816 29.491 1.00 90.25 111 LEU A N 1
ATOM 895 C CA . LEU A 1 111 ? -6.561 14.414 29.894 1.00 90.25 111 LEU A CA 1
ATOM 896 C C . LEU A 1 111 ? -5.296 13.656 29.496 1.00 90.25 111 LEU A C 1
ATOM 898 O O . LEU A 1 111 ? -4.927 13.627 28.322 1.00 90.25 111 LEU A O 1
ATOM 902 N N . THR A 1 112 ? -4.673 12.997 30.464 1.00 91.38 112 THR A N 1
ATOM 903 C CA . THR A 1 112 ? -3.615 12.011 30.239 1.00 91.38 112 THR A CA 1
ATOM 904 C C . THR A 1 112 ? -4.160 10.783 29.501 1.00 91.38 112 THR A C 1
ATOM 906 O O . THR A 1 112 ? -5.372 10.569 29.393 1.00 91.38 112 THR A O 1
ATOM 909 N N . PHE A 1 113 ? -3.272 9.914 29.000 1.00 91.19 113 PHE A N 1
ATOM 910 C CA . PHE A 1 113 ? -3.709 8.673 28.347 1.00 91.19 113 PHE A CA 1
ATOM 911 C C . PHE A 1 113 ? -4.509 7.770 29.298 1.00 91.19 113 PHE A C 1
ATOM 913 O O . PHE A 1 113 ? -5.482 7.140 28.884 1.00 91.19 113 PHE A O 1
ATOM 920 N N . GLU A 1 114 ? -4.120 7.721 30.571 1.00 93.31 114 GLU A N 1
ATOM 921 C CA . GLU A 1 114 ? -4.801 6.924 31.586 1.00 93.31 114 GLU A CA 1
ATOM 922 C C . GLU A 1 114 ? -6.212 7.455 31.888 1.00 93.31 114 GLU A C 1
ATOM 924 O O . GLU A 1 114 ? -7.183 6.693 31.902 1.00 93.31 114 GLU A O 1
ATOM 929 N N . GLU A 1 115 ? -6.366 8.767 32.053 1.00 93.44 115 GLU A N 1
ATOM 930 C CA . GLU A 1 115 ? -7.682 9.391 32.227 1.00 93.44 115 GLU A CA 1
ATOM 931 C C . GLU A 1 115 ? -8.549 9.197 30.981 1.00 93.44 115 GLU A C 1
ATOM 933 O O . GLU A 1 115 ? -9.719 8.826 31.081 1.00 93.44 115 GLU A O 1
ATOM 938 N N . PHE A 1 116 ? -7.957 9.325 29.791 1.00 92.38 116 PHE A N 1
ATOM 939 C CA . PHE A 1 116 ? -8.637 9.117 28.517 1.00 92.38 116 PHE A CA 1
ATOM 940 C C . PHE A 1 116 ? -9.243 7.708 28.375 1.00 92.38 116 PHE A C 1
ATOM 942 O O . PHE A 1 116 ? -10.321 7.563 27.789 1.00 92.38 116 PHE A O 1
ATOM 949 N N . ILE A 1 117 ? -8.586 6.657 28.881 1.00 93.31 117 ILE A N 1
ATOM 950 C CA . ILE A 1 117 ? -9.124 5.285 28.811 1.00 93.31 117 ILE A CA 1
ATOM 951 C C . ILE A 1 117 ? -10.145 4.980 29.916 1.00 93.31 117 ILE A C 1
ATOM 953 O O . ILE A 1 117 ? -10.957 4.062 29.749 1.00 93.31 117 ILE A O 1
ATOM 957 N N . ARG A 1 118 ? -10.133 5.737 31.020 1.00 93.12 118 ARG A N 1
ATOM 958 C CA . ARG A 1 118 ? -11.085 5.602 32.134 1.00 93.12 118 ARG A CA 1
ATOM 959 C C . ARG A 1 118 ? -12.364 6.407 31.905 1.00 93.12 118 ARG A C 1
ATOM 961 O O . ARG A 1 118 ? -13.451 5.932 32.243 1.00 93.12 118 ARG A O 1
ATOM 968 N N . ASP A 1 119 ? -12.264 7.573 31.274 1.00 92.31 119 ASP A N 1
ATOM 969 C CA . ASP A 1 119 ? -13.396 8.465 31.038 1.00 92.31 119 ASP A CA 1
ATOM 970 C C . ASP A 1 119 ? -14.427 7.833 30.080 1.00 92.31 119 ASP A C 1
ATOM 972 O O . ASP A 1 119 ? -14.142 7.389 28.961 1.00 92.31 119 ASP A O 1
ATOM 976 N N . ARG A 1 120 ? -15.689 7.795 30.523 1.00 91.50 120 ARG A N 1
ATOM 977 C CA . ARG A 1 120 ? -16.823 7.242 29.769 1.00 91.50 120 ARG A CA 1
ATOM 978 C C . ARG A 1 120 ? -17.054 7.965 28.438 1.00 91.50 120 ARG A C 1
ATOM 980 O O . ARG A 1 120 ? -17.521 7.322 27.492 1.00 91.50 120 ARG A O 1
ATOM 987 N N . ARG A 1 121 ? -16.721 9.256 28.353 1.00 89.00 121 ARG A N 1
ATOM 988 C CA . ARG A 1 121 ? -16.865 10.113 27.167 1.00 89.00 121 ARG A CA 1
ATOM 989 C C . ARG A 1 121 ? -15.866 9.746 26.071 1.00 89.00 121 ARG A C 1
ATOM 991 O O . ARG A 1 121 ? -16.190 9.886 24.896 1.00 89.00 121 ARG A O 1
ATOM 998 N N . THR A 1 122 ? -14.702 9.200 26.416 1.00 88.06 122 THR A N 1
ATOM 999 C CA . THR A 1 122 ? -13.589 8.975 25.476 1.00 88.06 122 THR A CA 1
ATOM 1000 C C . THR A 1 122 ? -13.229 7.504 25.288 1.00 88.06 122 THR A C 1
ATOM 1002 O O . THR A 1 122 ? -12.912 7.108 24.166 1.00 88.06 122 THR A O 1
ATOM 1005 N N . ARG A 1 123 ? -13.367 6.647 26.311 1.00 89.69 123 ARG A N 1
ATOM 1006 C CA . ARG A 1 123 ? -12.922 5.234 26.282 1.00 89.69 123 ARG A CA 1
ATOM 1007 C C . ARG A 1 123 ? -13.448 4.412 25.101 1.00 89.69 123 ARG A C 1
ATOM 1009 O O . ARG A 1 123 ? -12.795 3.488 24.619 1.00 89.69 123 ARG A O 1
ATOM 1016 N N . HIS A 1 124 ? -14.635 4.749 24.593 1.00 83.62 124 HIS A N 1
ATOM 1017 C CA . HIS A 1 124 ? -15.246 4.072 23.447 1.00 83.62 124 HIS A CA 1
ATOM 1018 C C . HIS A 1 124 ? -14.448 4.260 22.144 1.00 83.62 124 HIS A C 1
ATOM 1020 O O . HIS A 1 124 ? -14.603 3.466 21.217 1.00 83.62 124 HIS A O 1
ATOM 1026 N N . LYS A 1 125 ? -13.586 5.284 22.068 1.00 85.06 125 LYS A N 1
ATOM 1027 C CA . LYS A 1 125 ? -12.703 5.550 20.928 1.00 85.06 125 LYS A CA 1
ATOM 1028 C C . LYS A 1 125 ? -11.576 4.541 20.790 1.00 85.06 125 LYS A C 1
ATOM 1030 O O . LYS A 1 125 ? -11.004 4.478 19.715 1.00 85.06 125 LYS A O 1
ATOM 1035 N N . VAL A 1 126 ? -11.266 3.770 21.831 1.00 86.31 126 VAL A N 1
ATOM 1036 C CA . VAL A 1 126 ? -10.176 2.781 21.825 1.00 86.31 126 VAL A CA 1
ATOM 1037 C C . VAL A 1 126 ? -10.630 1.383 22.232 1.00 86.31 126 VAL A C 1
ATOM 1039 O O . VAL A 1 126 ? -9.792 0.503 22.368 1.00 86.31 126 VAL A O 1
ATOM 1042 N N . SER A 1 127 ? -11.935 1.154 22.419 1.00 88.38 127 SER A N 1
ATOM 1043 C CA . SER A 1 127 ? -12.461 -0.154 22.820 1.00 88.38 127 SER A CA 1
ATOM 1044 C C . SER A 1 127 ? -12.845 -1.016 21.617 1.00 88.38 127 SER A C 1
ATOM 1046 O O . SER A 1 127 ? -13.760 -0.694 20.857 1.00 88.38 127 SER A O 1
ATOM 1048 N N . ASN A 1 128 ? -12.176 -2.160 21.494 1.00 93.25 128 ASN A N 1
ATOM 1049 C CA . ASN A 1 128 ? -12.411 -3.234 20.533 1.00 93.25 128 ASN A CA 1
ATOM 1050 C C . ASN A 1 128 ? -12.611 -2.724 19.093 1.00 93.25 128 ASN A C 1
ATOM 1052 O O . ASN A 1 128 ? -13.549 -3.136 18.394 1.00 93.25 128 ASN A O 1
ATOM 1056 N N . LEU A 1 129 ? -11.776 -1.767 18.676 1.00 89.94 129 LEU A N 1
ATOM 1057 C CA . LEU A 1 129 ? -11.884 -1.074 17.393 1.00 89.94 129 LEU A CA 1
ATOM 1058 C C . LEU A 1 129 ? -11.746 -2.035 16.212 1.00 89.94 129 LEU A C 1
ATOM 1060 O O . LEU A 1 129 ? -12.549 -1.974 15.277 1.00 89.94 129 LEU A O 1
ATOM 1064 N N . GLN A 1 130 ? -10.759 -2.933 16.252 1.00 94.44 130 GLN A N 1
ATOM 1065 C CA . GLN A 1 130 ? -10.456 -3.835 15.140 1.00 94.44 130 GLN A CA 1
ATOM 1066 C C . GLN A 1 130 ? -11.571 -4.862 14.963 1.00 94.44 130 GLN A C 1
ATOM 1068 O O . GLN A 1 130 ? -12.075 -5.065 13.857 1.00 94.44 130 GLN A O 1
ATOM 1073 N N . THR A 1 131 ? -12.036 -5.448 16.068 1.00 95.00 131 THR A N 1
ATOM 1074 C CA . THR A 1 131 ? -13.182 -6.359 16.083 1.00 95.00 131 THR A CA 1
ATOM 1075 C C . THR A 1 131 ? -14.436 -5.648 15.598 1.00 95.00 131 THR A C 1
ATOM 1077 O O . THR A 1 131 ? -15.187 -6.209 14.799 1.00 95.00 131 THR A O 1
ATOM 1080 N N . SER A 1 132 ? -14.675 -4.409 16.034 1.00 89.19 132 SER A N 1
ATOM 1081 C CA . SER A 1 132 ? -15.836 -3.625 15.601 1.00 89.19 132 SER A CA 1
ATOM 1082 C C . SER A 1 132 ? -15.806 -3.338 14.100 1.00 89.19 132 SER A C 1
ATOM 1084 O O . SER A 1 132 ? -16.835 -3.460 13.441 1.00 89.19 132 SER A O 1
ATOM 1086 N N . ASN A 1 133 ? -14.637 -3.021 13.540 1.00 91.12 133 ASN A N 1
ATOM 1087 C CA . ASN A 1 133 ? -14.481 -2.757 12.112 1.00 91.12 133 ASN A CA 1
ATOM 1088 C C . ASN A 1 133 ? -14.656 -4.038 11.273 1.00 91.12 133 ASN A C 1
ATOM 1090 O O . ASN A 1 133 ? -15.416 -4.062 10.303 1.00 91.12 133 ASN A O 1
ATOM 1094 N N . LEU A 1 134 ? -14.035 -5.144 11.697 1.00 94.50 134 LEU A N 1
ATOM 1095 C CA . LEU A 1 134 ? -14.085 -6.420 10.976 1.00 94.50 134 LEU A CA 1
ATOM 1096 C C . LEU A 1 134 ? -15.395 -7.199 11.159 1.00 94.50 134 LEU A C 1
ATOM 1098 O O . LEU A 1 134 ? -15.669 -8.127 10.398 1.00 94.50 134 LEU A O 1
ATOM 1102 N N . SER A 1 135 ? -16.214 -6.841 12.148 1.00 91.44 135 SER A N 1
ATOM 1103 C CA . SER A 1 135 ? -17.557 -7.406 12.344 1.00 91.44 135 SER A CA 1
ATOM 1104 C C . SER A 1 135 ? -18.687 -6.509 11.837 1.00 91.44 135 SER A C 1
ATOM 1106 O O . SER A 1 135 ? -19.850 -6.909 11.904 1.00 91.44 135 SER A O 1
ATOM 1108 N N . PHE A 1 136 ? -18.365 -5.321 11.319 1.00 84.69 136 PHE A N 1
ATOM 1109 C CA . PHE A 1 136 ? -19.354 -4.386 10.801 1.00 84.69 136 PHE A CA 1
ATOM 1110 C C . PHE A 1 136 ? -20.130 -4.981 9.619 1.00 84.69 136 PHE A C 1
ATOM 1112 O O . PHE A 1 136 ? -19.531 -5.452 8.650 1.00 84.69 136 PHE A O 1
ATOM 1119 N N . ALA A 1 137 ? -21.458 -4.898 9.710 1.00 75.56 137 ALA A N 1
ATOM 1120 C CA . ALA A 1 137 ? -22.412 -5.166 8.642 1.00 75.56 137 ALA A CA 1
ATOM 1121 C C . ALA A 1 137 ? -23.668 -4.300 8.848 1.00 75.56 137 ALA A C 1
ATOM 1123 O O . ALA A 1 137 ? -23.992 -3.919 9.982 1.00 75.56 137 ALA A O 1
ATOM 1124 N N . PHE A 1 138 ? -24.374 -4.009 7.759 1.00 69.50 138 PHE A N 1
ATOM 1125 C CA . PHE A 1 138 ? -25.681 -3.354 7.802 1.00 69.50 138 PHE A CA 1
ATOM 1126 C C . PHE A 1 138 ? -26.784 -4.351 8.171 1.00 69.50 138 PHE A C 1
ATOM 1128 O O . PHE A 1 138 ? -26.672 -5.534 7.863 1.00 69.50 138 PHE A O 1
ATOM 1135 N N . ARG A 1 139 ? -27.829 -3.867 8.857 1.00 59.94 139 ARG A N 1
ATOM 1136 C CA . ARG A 1 139 ? -28.950 -4.687 9.355 1.00 59.94 139 ARG A CA 1
ATOM 1137 C C . ARG A 1 139 ? -30.040 -4.925 8.306 1.00 59.94 139 ARG A C 1
ATOM 1139 O O . ARG A 1 139 ? -30.738 -5.927 8.384 1.00 59.94 139 ARG A O 1
ATOM 1146 N N . TRP A 1 140 ? -30.197 -4.003 7.359 1.00 47.50 140 TRP A N 1
ATOM 1147 C CA . TRP A 1 140 ? -31.190 -4.074 6.288 1.00 47.50 140 TRP A CA 1
ATOM 1148 C C . TRP A 1 140 ? -30.489 -4.273 4.944 1.00 47.50 140 TRP A C 1
ATOM 1150 O O . TRP A 1 140 ? -29.524 -3.567 4.636 1.00 47.50 140 TRP A O 1
ATOM 1160 N N . GLU A 1 141 ? -30.960 -5.244 4.167 1.00 49.06 141 GLU A N 1
ATOM 1161 C CA . GLU A 1 141 ? -30.590 -5.424 2.766 1.00 49.06 141 GLU A CA 1
ATOM 1162 C C . GLU A 1 141 ? -31.545 -4.564 1.930 1.00 49.06 141 GLU A C 1
ATOM 1164 O O . GLU A 1 141 ? -32.757 -4.779 2.022 1.00 49.06 141 GLU A O 1
ATOM 1169 N N . PRO A 1 142 ? -31.057 -3.560 1.174 1.00 50.44 142 PRO A N 1
ATOM 1170 C CA . PRO A 1 142 ? -31.932 -2.785 0.312 1.00 50.44 142 PRO A CA 1
ATOM 1171 C C . PRO A 1 142 ? -32.657 -3.717 -0.649 1.00 50.44 142 PRO A C 1
ATOM 1173 O O . PRO A 1 142 ? -32.028 -4.525 -1.330 1.00 50.44 142 PRO A O 1
ATOM 1176 N N . ALA A 1 143 ? -33.990 -3.666 -0.623 1.00 40.75 143 ALA A N 1
ATOM 1177 C CA . ALA A 1 143 ? -34.844 -4.609 -1.327 1.00 40.75 143 ALA A CA 1
ATOM 1178 C C . ALA A 1 143 ? -34.480 -4.659 -2.819 1.00 40.75 143 ALA A C 1
ATOM 1180 O O . ALA A 1 143 ? -34.739 -3.691 -3.516 1.00 40.75 143 ALA A O 1
ATOM 1181 N N . LYS A 1 144 ? -33.869 -5.782 -3.243 1.00 40.72 144 LYS A N 1
ATOM 1182 C CA . LYS A 1 144 ? -33.654 -6.401 -4.580 1.00 40.72 144 LYS A CA 1
ATOM 1183 C C . LYS A 1 144 ? -33.365 -5.550 -5.833 1.00 40.72 144 LYS A C 1
ATOM 1185 O O . LYS A 1 144 ? -32.874 -6.117 -6.810 1.00 40.72 144 LYS A O 1
ATOM 1190 N N . GLU A 1 145 ? -33.596 -4.249 -5.853 1.00 39.62 145 GLU A N 1
ATOM 1191 C CA . GLU A 1 145 ? -33.214 -3.365 -6.942 1.00 39.62 145 GLU A CA 1
ATOM 1192 C C . GLU A 1 145 ? -31.842 -2.751 -6.644 1.00 39.62 145 GLU A C 1
ATOM 1194 O O . GLU A 1 145 ? -31.634 -2.185 -5.565 1.00 39.62 145 GLU A O 1
ATOM 1199 N N . PRO A 1 146 ? -30.874 -2.841 -7.576 1.00 42.03 146 PRO A N 1
ATOM 1200 C CA . PRO A 1 146 ? -29.651 -2.073 -7.453 1.00 42.03 146 PRO A CA 1
ATOM 1201 C C . PRO A 1 146 ? -30.064 -0.610 -7.422 1.00 42.03 146 PRO A C 1
ATOM 1203 O O . PRO A 1 146 ? -30.551 -0.122 -8.435 1.00 42.03 146 PRO A O 1
ATOM 1206 N N . LEU A 1 147 ? -29.894 0.030 -6.259 1.00 45.03 147 LEU A N 1
ATOM 1207 C CA . LEU A 1 147 ? -30.091 1.453 -5.981 1.00 45.03 147 LEU A CA 1
ATOM 1208 C C . LEU A 1 147 ? -29.990 2.292 -7.275 1.00 45.03 147 LEU A C 1
ATOM 1210 O O . LEU A 1 147 ? -28.903 2.712 -7.684 1.00 45.03 147 LEU A O 1
ATOM 1214 N N . GLY A 1 148 ? -31.131 2.474 -7.951 1.00 41.28 148 GLY A N 1
ATOM 1215 C CA . GLY A 1 148 ? -31.204 3.071 -9.284 1.00 41.28 148 GLY A CA 1
ATOM 1216 C C . GLY A 1 148 ? -30.792 4.532 -9.205 1.00 41.28 148 GLY A C 1
ATOM 1217 O O . GLY A 1 148 ? -31.171 5.223 -8.272 1.00 41.28 148 GLY A O 1
ATOM 1218 N N . GLY A 1 149 ? -29.952 5.027 -10.111 1.00 37.84 149 GLY A N 1
ATOM 1219 C CA . GLY A 1 149 ? -29.368 6.367 -9.987 1.00 37.84 149 GLY A CA 1
ATOM 1220 C C . GLY A 1 149 ? -30.423 7.483 -9.923 1.00 37.84 149 GLY A C 1
ATOM 1221 O O . GLY A 1 149 ? -31.060 7.779 -10.922 1.00 37.84 149 GLY A O 1
ATOM 1222 N N . GLY A 1 150 ? -30.575 8.137 -8.765 1.00 50.31 150 GLY A N 1
ATOM 1223 C CA . GLY A 1 150 ? -31.524 9.239 -8.562 1.00 50.31 150 GLY A CA 1
ATOM 1224 C C . GLY A 1 150 ? -31.359 9.946 -7.208 1.00 50.31 150 GLY A C 1
ATOM 1225 O O . GLY A 1 150 ? -30.584 9.505 -6.356 1.00 50.31 150 GLY A O 1
ATOM 1226 N N . LYS A 1 151 ? -32.068 11.069 -6.996 1.00 48.31 151 LYS A N 1
ATOM 1227 C CA . LYS A 1 151 ? -32.066 11.832 -5.724 1.00 48.31 151 LYS A CA 1
ATOM 1228 C C . LYS A 1 151 ? -32.713 11.028 -4.585 1.00 48.31 151 LYS A C 1
ATOM 1230 O O . LYS A 1 151 ? -32.135 10.973 -3.504 1.00 48.31 151 LYS A O 1
ATOM 1235 N N . ALA A 1 152 ? -33.823 10.338 -4.864 1.00 48.56 152 ALA A N 1
ATOM 1236 C CA . ALA A 1 152 ? -34.496 9.426 -3.930 1.00 48.56 152 ALA A CA 1
ATOM 1237 C C . ALA A 1 152 ? -33.552 8.328 -3.415 1.00 48.56 152 ALA A C 1
ATOM 1239 O O . ALA A 1 152 ? -33.522 8.022 -2.232 1.00 48.56 152 ALA A O 1
ATOM 1240 N N . THR A 1 153 ? -32.685 7.823 -4.285 1.00 50.31 153 THR A N 1
ATOM 1241 C CA . THR A 1 153 ? -31.710 6.772 -3.986 1.00 50.31 153 THR A CA 1
ATOM 1242 C C . THR A 1 153 ? -30.545 7.261 -3.130 1.00 50.31 153 THR A C 1
ATOM 1244 O O . THR A 1 153 ? -30.039 6.520 -2.293 1.00 50.31 153 THR A O 1
ATOM 1247 N N . ARG A 1 154 ? -30.122 8.524 -3.292 1.00 54.09 154 ARG A N 1
ATOM 1248 C CA . ARG A 1 154 ? -29.129 9.152 -2.399 1.00 54.09 154 ARG A CA 1
ATOM 1249 C C . ARG A 1 154 ? -29.693 9.359 -0.997 1.00 54.09 154 ARG A C 1
ATOM 1251 O O . ARG A 1 154 ? -28.975 9.130 -0.027 1.00 54.09 154 ARG A O 1
ATOM 1258 N N . THR A 1 155 ? -30.956 9.771 -0.898 1.00 59.22 155 THR A N 1
ATOM 1259 C CA . THR A 1 155 ? -31.668 9.888 0.381 1.00 59.22 155 THR A CA 1
ATOM 1260 C C . THR A 1 155 ? -31.849 8.511 1.016 1.00 59.22 155 THR A C 1
ATOM 1262 O O . THR A 1 155 ? -31.381 8.313 2.126 1.00 59.22 155 THR A O 1
ATOM 1265 N N . ALA A 1 156 ? -32.334 7.513 0.272 1.00 57.56 156 ALA A N 1
ATOM 1266 C CA . ALA A 1 156 ? -32.468 6.135 0.748 1.00 57.56 156 ALA A CA 1
ATOM 1267 C C . ALA A 1 156 ? -31.129 5.509 1.179 1.00 57.56 156 ALA A C 1
ATOM 1269 O O . ALA A 1 156 ? -31.076 4.808 2.184 1.00 57.56 156 ALA A O 1
ATOM 1270 N N . LEU A 1 157 ? -30.026 5.783 0.469 1.00 62.25 157 LEU A N 1
ATOM 1271 C CA . LEU A 1 157 ? -28.689 5.345 0.881 1.00 62.25 157 LEU A CA 1
ATOM 1272 C C . LEU A 1 157 ? -28.244 6.047 2.169 1.00 62.25 157 LEU A C 1
ATOM 1274 O O . LEU A 1 157 ? -27.676 5.405 3.046 1.00 62.25 157 LEU A O 1
ATOM 1278 N N . ARG A 1 158 ? -28.488 7.354 2.298 1.00 64.81 158 ARG A N 1
ATOM 1279 C CA . ARG A 1 158 ? -28.188 8.108 3.521 1.00 64.81 158 ARG A CA 1
ATOM 1280 C C . ARG A 1 158 ? -28.994 7.556 4.697 1.00 64.81 158 ARG A C 1
ATOM 1282 O O . ARG A 1 158 ? -28.409 7.238 5.728 1.00 64.81 158 ARG A O 1
ATOM 1289 N N . ASP A 1 159 ? -30.288 7.354 4.511 1.00 64.81 159 ASP A N 1
ATOM 1290 C CA . ASP A 1 159 ? -31.192 6.813 5.521 1.00 64.81 159 ASP A CA 1
ATOM 1291 C C . ASP A 1 159 ? -30.828 5.373 5.878 1.00 64.81 159 ASP A C 1
ATOM 1293 O O . ASP A 1 159 ? -30.838 5.018 7.050 1.00 64.81 159 ASP A O 1
ATOM 1297 N N . TRP A 1 160 ? -30.383 4.565 4.913 1.00 66.12 160 TRP A N 1
ATOM 1298 C CA . TRP A 1 160 ? -29.821 3.235 5.151 1.00 66.12 160 TRP A CA 1
ATOM 1299 C C . TRP A 1 160 ? -28.509 3.265 5.942 1.00 66.12 160 TRP A C 1
ATOM 1301 O O . TRP A 1 160 ? -28.319 2.458 6.850 1.00 66.12 160 TRP A O 1
ATOM 1311 N N . LEU A 1 161 ? -27.607 4.208 5.644 1.00 65.44 161 LEU A N 1
ATOM 1312 C CA . LEU A 1 161 ? -26.384 4.412 6.427 1.00 65.44 161 LEU A CA 1
ATOM 1313 C C . LEU A 1 161 ? -26.704 4.837 7.870 1.00 65.44 161 LEU A C 1
ATOM 1315 O O . LEU A 1 161 ? -25.954 4.494 8.790 1.00 65.44 161 LEU A O 1
ATOM 1319 N N . HIS A 1 162 ? -27.809 5.560 8.069 1.00 63.69 162 HIS A N 1
ATOM 1320 C CA . HIS A 1 162 ? -28.331 5.930 9.384 1.00 63.69 162 HIS A CA 1
ATOM 1321 C C . HIS A 1 162 ? -29.128 4.796 10.054 1.00 63.69 162 HIS A C 1
ATOM 1323 O O . HIS A 1 162 ? -29.111 4.685 11.286 1.00 63.69 162 HIS A O 1
ATOM 1329 N N . ALA A 1 163 ? -29.766 3.918 9.275 1.00 58.88 163 ALA A N 1
ATOM 1330 C CA . ALA A 1 163 ? -30.502 2.755 9.746 1.00 58.88 163 ALA A CA 1
ATOM 1331 C C . ALA A 1 163 ? -29.527 1.779 10.423 1.00 58.88 163 ALA A C 1
ATOM 1333 O O . ALA A 1 163 ? -28.596 1.225 9.839 1.00 58.88 163 ALA A O 1
ATOM 1334 N N . ARG A 1 164 ? -29.701 1.649 11.738 1.00 54.62 164 ARG A N 1
ATOM 1335 C CA . ARG A 1 164 ? -28.694 1.151 12.683 1.00 54.62 164 ARG A CA 1
ATOM 1336 C C . ARG A 1 164 ? -28.070 -0.209 12.321 1.00 54.62 164 ARG A C 1
ATOM 1338 O O . ARG A 1 164 ? -28.734 -1.147 11.889 1.00 54.62 164 ARG A O 1
ATOM 1345 N N . ARG A 1 165 ? -26.782 -0.319 12.674 1.00 62.44 165 ARG A N 1
ATOM 1346 C CA . ARG A 1 165 ? -25.931 -1.528 12.707 1.00 62.44 165 ARG A CA 1
ATOM 1347 C C . ARG A 1 165 ? -26.594 -2.691 13.457 1.00 62.44 165 ARG A C 1
ATOM 1349 O O . ARG A 1 165 ? -27.274 -2.470 14.460 1.00 62.44 165 ARG A O 1
ATOM 1356 N N . GLU A 1 166 ? -26.293 -3.930 13.069 1.00 60.62 166 GLU A N 1
ATOM 1357 C CA . GLU A 1 166 ? -26.630 -5.098 13.895 1.00 60.62 166 GLU A CA 1
ATOM 1358 C C . GLU A 1 166 ? -25.961 -5.000 15.282 1.00 60.62 166 GLU A C 1
ATOM 1360 O O . GLU A 1 166 ? -24.733 -4.900 15.407 1.00 60.62 166 GLU A O 1
ATOM 1365 N N . ARG A 1 167 ? -26.758 -5.056 16.358 1.00 67.69 167 ARG A N 1
ATOM 1366 C CA . ARG A 1 167 ? -26.244 -5.212 17.728 1.00 67.69 167 ARG A CA 1
ATOM 1367 C C . ARG A 1 167 ? -25.930 -6.684 17.988 1.00 67.69 167 ARG A C 1
ATOM 1369 O O . ARG A 1 167 ? -26.716 -7.404 18.584 1.00 67.69 167 ARG A O 1
ATOM 1376 N N . LEU A 1 168 ? -24.753 -7.110 17.549 1.00 78.81 168 LEU A N 1
ATOM 1377 C CA . LEU A 1 168 ? -24.223 -8.438 17.857 1.00 78.81 168 LEU A CA 1
ATOM 1378 C C . LEU A 1 168 ?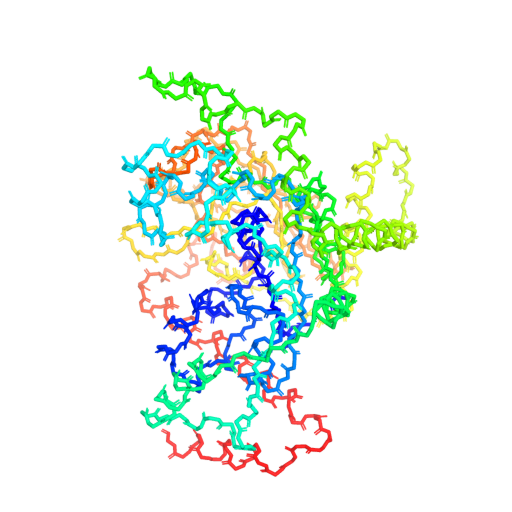 -23.726 -8.535 19.300 1.00 78.81 168 LEU A C 1
ATOM 1380 O O . LEU A 1 168 ? -23.092 -7.594 19.800 1.00 78.81 168 LEU A O 1
ATOM 1384 N N . LYS A 1 169 ? -23.915 -9.705 19.923 1.00 88.81 169 LYS A N 1
ATOM 1385 C CA . LYS A 1 169 ? -23.287 -10.027 21.214 1.00 88.81 169 LYS A CA 1
ATOM 1386 C C . LYS A 1 169 ? -21.752 -10.075 21.055 1.00 88.81 169 LYS A C 1
ATOM 1388 O O . LYS A 1 169 ? -21.265 -10.417 19.972 1.00 88.81 169 LYS A O 1
ATOM 1393 N N . PRO A 1 170 ? -20.949 -9.800 22.105 1.00 90.44 170 PRO A N 1
ATOM 1394 C CA . PRO A 1 170 ? -19.480 -9.776 22.012 1.00 90.44 170 PRO A CA 1
ATOM 1395 C C . PRO A 1 170 ? -18.854 -11.026 21.368 1.00 90.44 170 PRO A C 1
ATOM 1397 O O . PRO A 1 170 ? -17.998 -10.915 20.489 1.00 90.44 170 PRO A O 1
ATOM 1400 N N . ARG A 1 171 ? -19.335 -12.223 21.735 1.00 91.88 171 ARG A N 1
ATOM 1401 C CA . ARG A 1 171 ? -18.874 -13.500 21.157 1.00 91.88 171 ARG A CA 1
ATOM 1402 C C . ARG A 1 171 ? -19.143 -13.590 19.650 1.00 91.88 171 ARG A C 1
ATOM 1404 O O . ARG A 1 171 ? -18.298 -14.061 18.892 1.00 91.88 171 ARG A O 1
ATOM 1411 N N . GLU A 1 172 ? -20.296 -13.105 19.202 1.00 91.81 172 GLU A N 1
ATOM 1412 C CA . GLU A 1 172 ? -20.690 -13.115 17.790 1.00 91.81 172 GLU A CA 1
ATOM 1413 C C . GLU A 1 172 ? -19.896 -12.098 16.974 1.00 91.81 172 GLU A C 1
ATOM 1415 O O . GLU A 1 172 ? -19.483 -12.409 15.856 1.00 91.81 172 GLU A O 1
ATOM 1420 N N . ARG A 1 173 ? -19.614 -10.920 17.554 1.00 91.19 173 ARG A N 1
ATOM 1421 C CA . ARG A 1 173 ? -18.709 -9.927 16.956 1.00 91.19 173 ARG A CA 1
ATOM 1422 C C . ARG A 1 173 ? -17.336 -10.529 16.700 1.00 91.19 173 ARG A C 1
ATOM 1424 O O . ARG A 1 173 ? -16.855 -10.480 15.572 1.00 91.19 173 ARG A O 1
ATOM 1431 N N . LEU A 1 174 ? -16.737 -11.158 17.711 1.00 95.88 174 LEU A N 1
ATOM 1432 C CA . LEU A 1 174 ? -15.426 -11.792 17.574 1.00 95.88 174 LEU A CA 1
ATOM 1433 C C . LEU A 1 174 ? -15.442 -12.931 16.544 1.00 95.88 174 LEU A C 1
ATOM 1435 O O . LEU A 1 174 ? -14.543 -13.019 15.705 1.00 95.88 174 LEU A O 1
ATOM 1439 N N . ARG A 1 175 ? -16.480 -13.779 16.555 1.00 96.25 175 ARG A N 1
ATOM 1440 C CA . ARG A 1 175 ? -16.663 -14.848 15.557 1.00 96.25 175 ARG A CA 1
ATOM 1441 C C . ARG A 1 175 ? -16.715 -14.280 14.137 1.00 96.25 175 ARG A C 1
ATOM 1443 O O . ARG A 1 175 ? -16.034 -14.789 13.247 1.00 96.25 175 ARG A O 1
ATOM 1450 N N . ARG A 1 176 ? -17.488 -13.212 13.928 1.00 94.88 176 ARG A N 1
ATOM 1451 C CA . ARG A 1 176 ? -17.625 -12.542 12.630 1.00 94.88 176 ARG A CA 1
ATOM 1452 C C . ARG A 1 176 ? -16.320 -11.880 12.188 1.00 94.88 176 ARG A C 1
ATOM 1454 O O . ARG A 1 176 ? -15.894 -12.107 11.060 1.00 94.88 176 ARG A O 1
ATOM 1461 N N . ALA A 1 177 ? -15.645 -11.158 13.081 1.00 96.75 177 ALA A N 1
ATOM 1462 C CA . ALA A 1 177 ? -14.349 -10.543 12.798 1.00 96.75 177 ALA A CA 1
ATOM 1463 C C . ALA A 1 177 ? -13.305 -11.588 12.367 1.00 96.75 177 ALA A C 1
ATOM 1465 O O . ALA A 1 177 ? -12.657 -11.426 11.335 1.00 96.75 177 ALA A O 1
ATOM 1466 N N . ARG A 1 178 ? -13.209 -12.717 13.086 1.00 98.44 178 ARG A N 1
ATOM 1467 C CA . ARG A 1 178 ? -12.323 -13.839 12.723 1.00 98.44 178 ARG A CA 1
ATOM 1468 C C . ARG A 1 178 ? -12.674 -14.445 11.364 1.00 98.44 178 ARG A C 1
ATOM 1470 O O . ARG A 1 178 ? -11.773 -14.734 10.579 1.00 98.44 178 ARG A O 1
ATOM 1477 N N . ARG A 1 179 ? -13.965 -14.631 11.067 1.00 97.56 179 ARG A N 1
ATOM 1478 C CA . ARG A 1 179 ? -14.428 -15.120 9.757 1.00 97.56 179 ARG A CA 1
ATOM 1479 C C . ARG A 1 179 ? -13.995 -14.179 8.635 1.00 97.56 179 ARG A C 1
ATOM 1481 O O . ARG A 1 179 ? -13.464 -14.641 7.630 1.00 97.56 179 ARG A O 1
ATOM 1488 N N . ASN A 1 180 ? -14.212 -12.881 8.807 1.00 97.06 180 ASN A N 1
ATOM 1489 C CA . ASN A 1 180 ? -13.910 -11.891 7.779 1.00 97.06 180 ASN A CA 1
ATOM 1490 C C . ASN A 1 180 ? -12.401 -11.731 7.576 1.00 97.06 180 ASN A C 1
ATOM 1492 O O . ASN A 1 180 ? -11.947 -11.681 6.435 1.00 97.06 180 ASN A O 1
ATOM 1496 N N . LEU A 1 181 ? -11.612 -11.803 8.651 1.00 98.25 181 LEU A N 1
ATOM 1497 C CA . LEU A 1 181 ? -10.155 -11.857 8.559 1.00 98.25 181 LEU A CA 1
ATOM 1498 C C . LEU A 1 181 ? -9.669 -13.091 7.780 1.00 98.25 181 LEU A C 1
ATOM 1500 O O . LEU A 1 181 ? -8.846 -12.970 6.877 1.00 98.25 181 LEU A O 1
ATOM 1504 N N . ARG A 1 182 ? -10.225 -14.281 8.061 1.00 98.12 182 ARG A N 1
ATOM 1505 C CA . ARG A 1 182 ? -9.906 -15.516 7.316 1.00 98.12 182 ARG A CA 1
ATOM 1506 C C . ARG A 1 182 ? -10.275 -15.429 5.833 1.00 98.12 182 ARG A C 1
ATOM 1508 O O . ARG A 1 182 ? -9.595 -16.043 5.017 1.00 98.12 182 ARG A O 1
ATOM 1515 N N . ARG A 1 183 ? -11.328 -14.684 5.487 1.00 96.50 183 ARG A N 1
ATOM 1516 C CA . ARG A 1 183 ? -11.769 -14.459 4.100 1.00 96.50 183 ARG A CA 1
ATOM 1517 C C . ARG A 1 183 ? -10.927 -13.433 3.346 1.00 96.50 183 ARG A C 1
ATOM 1519 O O . ARG A 1 183 ? -10.936 -13.463 2.119 1.00 96.50 183 ARG A O 1
ATOM 1526 N N . CYS A 1 184 ? -10.196 -12.562 4.044 1.00 97.69 184 CYS A N 1
ATOM 1527 C CA . CYS A 1 184 ? -9.268 -11.646 3.389 1.00 97.69 184 CYS A CA 1
ATOM 1528 C C . CYS A 1 184 ? -8.239 -12.445 2.586 1.00 97.69 184 CYS A C 1
ATOM 1530 O O . CYS A 1 184 ? -7.651 -13.406 3.099 1.00 97.69 184 CYS A O 1
ATOM 1532 N N . ARG A 1 185 ? -7.997 -12.022 1.342 1.00 97.50 185 ARG A N 1
ATOM 1533 C CA . ARG A 1 185 ? -7.007 -12.630 0.445 1.00 97.50 185 ARG A CA 1
ATOM 1534 C C . ARG A 1 185 ? -5.615 -12.596 1.066 1.00 97.50 185 ARG A C 1
ATOM 1536 O O . ARG A 1 185 ? -4.911 -13.597 1.045 1.00 97.50 185 ARG A O 1
ATOM 1543 N N . ALA A 1 186 ? -5.277 -11.465 1.667 1.00 97.69 186 ALA A N 1
ATOM 1544 C CA . ALA A 1 186 ? -4.117 -11.259 2.517 1.00 97.69 186 ALA A CA 1
ATOM 1545 C C . ALA A 1 186 ? -4.482 -10.246 3.607 1.00 97.69 186 ALA A C 1
ATOM 1547 O O . ALA A 1 186 ? -5.458 -9.508 3.480 1.00 97.69 186 ALA A O 1
ATOM 1548 N N . PHE A 1 187 ? -3.721 -10.226 4.688 1.00 98.38 187 PHE A N 1
ATOM 1549 C CA . PHE A 1 187 ? -3.764 -9.156 5.675 1.00 98.38 187 PHE A CA 1
ATOM 1550 C C . PHE A 1 187 ? -2.368 -9.002 6.262 1.00 98.38 187 PHE A C 1
ATOM 1552 O O . PHE A 1 187 ? -1.562 -9.928 6.154 1.00 98.38 187 PHE A O 1
ATOM 1559 N N . GLY A 1 188 ? -2.107 -7.858 6.877 1.00 97.81 188 GLY A N 1
ATOM 1560 C CA . GLY A 1 188 ? -0.837 -7.596 7.532 1.00 97.81 188 GLY A CA 1
ATOM 1561 C C . GLY A 1 188 ? -0.950 -7.245 9.003 1.00 97.81 188 GLY A C 1
ATOM 1562 O O . GLY A 1 188 ? -2.044 -7.032 9.535 1.00 97.81 188 GLY A O 1
ATOM 1563 N N . LEU A 1 189 ? 0.215 -7.181 9.632 1.00 98.00 189 LEU A N 1
ATOM 1564 C CA . LEU A 1 189 ? 0.445 -6.736 10.998 1.00 98.00 189 LEU A CA 1
ATOM 1565 C C . LEU A 1 189 ? 1.393 -5.537 10.936 1.00 98.00 189 LEU A C 1
ATOM 1567 O O . LEU A 1 189 ? 2.416 -5.600 10.256 1.00 98.00 189 LEU A O 1
ATOM 1571 N N . VAL A 1 190 ? 1.071 -4.447 11.629 1.00 95.25 190 VAL A N 1
ATOM 1572 C CA . VAL A 1 190 ? 1.921 -3.242 11.657 1.00 95.25 190 VAL A CA 1
ATOM 1573 C C . VAL A 1 190 ? 3.322 -3.559 12.186 1.00 95.25 190 VAL A C 1
ATOM 1575 O O . VAL A 1 190 ? 4.309 -3.033 11.688 1.00 95.25 190 VAL A O 1
ATOM 1578 N N . GLU A 1 191 ? 3.410 -4.466 13.149 1.00 94.06 191 GLU A N 1
ATOM 1579 C CA . GLU A 1 191 ? 4.634 -4.925 13.803 1.00 94.06 191 GLU A CA 1
ATOM 1580 C C . GLU A 1 191 ? 5.532 -5.735 12.853 1.00 94.06 191 GLU A C 1
ATOM 1582 O O . GLU A 1 191 ? 6.728 -5.863 13.086 1.00 94.06 191 GLU A O 1
ATOM 1587 N N . ARG A 1 192 ? 4.961 -6.257 11.760 1.00 95.06 192 ARG A N 1
ATOM 1588 C CA . ARG A 1 192 ? 5.654 -6.980 10.685 1.00 95.06 192 ARG A CA 1
ATOM 1589 C C . ARG A 1 192 ? 5.313 -6.348 9.340 1.00 95.06 192 ARG A C 1
ATOM 1591 O O . ARG A 1 192 ? 4.845 -7.020 8.419 1.00 95.06 192 ARG A O 1
ATOM 1598 N N . PHE A 1 193 ? 5.445 -5.024 9.257 1.00 93.31 193 PHE A N 1
ATOM 1599 C CA . PHE A 1 193 ? 4.956 -4.251 8.116 1.00 93.31 193 PHE A CA 1
ATOM 1600 C C . PHE A 1 193 ? 5.573 -4.712 6.793 1.00 93.31 193 PHE A C 1
ATOM 1602 O O . PHE A 1 193 ? 4.849 -4.962 5.834 1.00 93.31 193 PHE A O 1
ATOM 1609 N N . ASP A 1 194 ? 6.887 -4.902 6.750 1.00 92.38 194 ASP A N 1
ATOM 1610 C CA . ASP A 1 194 ? 7.557 -5.260 5.504 1.00 92.38 194 ASP A CA 1
ATOM 1611 C C . ASP A 1 194 ? 7.208 -6.697 5.057 1.00 92.38 194 ASP A C 1
ATOM 1613 O O . ASP A 1 194 ? 6.899 -6.919 3.885 1.00 92.38 194 ASP A O 1
ATOM 1617 N N . ASP A 1 195 ? 7.135 -7.654 5.994 1.00 96.00 195 ASP A N 1
ATOM 1618 C CA . ASP A 1 195 ? 6.606 -9.007 5.744 1.00 96.00 195 ASP A CA 1
ATOM 1619 C C . ASP A 1 195 ? 5.162 -8.952 5.234 1.00 96.00 195 ASP A C 1
ATOM 1621 O O . ASP A 1 195 ? 4.747 -9.712 4.357 1.00 96.00 195 ASP A O 1
ATOM 1625 N N . SER A 1 196 ? 4.367 -8.029 5.774 1.00 97.38 196 SER A N 1
ATOM 1626 C CA . SER A 1 196 ? 2.985 -7.838 5.349 1.00 97.38 196 SER A CA 1
ATOM 1627 C C . SER A 1 196 ? 2.904 -7.396 3.891 1.00 97.38 196 SER A C 1
ATOM 1629 O O . SER A 1 196 ? 2.044 -7.892 3.162 1.00 97.38 196 SER A O 1
ATOM 1631 N N . LEU A 1 197 ? 3.805 -6.516 3.439 1.00 96.19 197 LEU A N 1
ATOM 1632 C CA . LEU A 1 197 ? 3.876 -6.114 2.033 1.00 96.19 197 LEU A CA 1
ATOM 1633 C C . LEU A 1 197 ? 4.273 -7.288 1.135 1.00 96.19 197 LEU A C 1
ATOM 1635 O O . LEU A 1 197 ? 3.637 -7.485 0.099 1.00 96.19 197 LEU A O 1
ATOM 1639 N N . LEU A 1 198 ? 5.250 -8.104 1.546 1.00 96.75 198 LEU A N 1
ATOM 1640 C CA . LEU A 1 198 ? 5.651 -9.314 0.816 1.00 96.75 198 LEU A CA 1
ATOM 1641 C C . LEU A 1 198 ? 4.481 -10.300 0.680 1.00 96.75 198 LEU A C 1
ATOM 1643 O O . LEU A 1 198 ? 4.178 -10.758 -0.424 1.00 96.75 198 LEU A O 1
ATOM 1647 N N . LEU A 1 199 ? 3.754 -10.562 1.771 1.00 98.12 199 LEU A N 1
ATOM 1648 C CA . LEU A 1 199 ? 2.598 -11.460 1.763 1.00 98.12 199 LEU A CA 1
ATOM 1649 C C . LEU A 1 199 ? 1.445 -10.929 0.897 1.00 98.12 199 LEU A C 1
ATOM 1651 O O . LEU A 1 199 ? 0.782 -11.705 0.199 1.00 98.12 199 LEU A O 1
ATOM 1655 N N . ILE A 1 200 ? 1.188 -9.618 0.926 1.00 97.88 200 ILE A N 1
ATOM 1656 C CA . ILE A 1 200 ? 0.175 -8.992 0.067 1.00 97.88 200 ILE A CA 1
ATOM 1657 C C . ILE A 1 200 ? 0.606 -9.076 -1.401 1.00 97.88 200 ILE A C 1
ATOM 1659 O O . ILE A 1 200 ? -0.192 -9.525 -2.227 1.00 97.88 200 ILE A O 1
ATOM 1663 N N . ALA A 1 201 ? 1.849 -8.716 -1.729 1.00 97.25 201 ALA A N 1
ATOM 1664 C CA . ALA A 1 201 ? 2.376 -8.777 -3.091 1.00 97.25 201 ALA A CA 1
ATOM 1665 C C . ALA A 1 201 ? 2.287 -10.200 -3.664 1.00 97.25 201 ALA A C 1
ATOM 1667 O O . ALA A 1 201 ? 1.739 -10.402 -4.752 1.00 97.25 201 ALA A O 1
ATOM 1668 N N . TYR A 1 202 ? 2.680 -11.203 -2.875 1.00 97.88 202 TYR A N 1
ATOM 1669 C CA . TYR A 1 202 ? 2.508 -12.615 -3.203 1.00 97.88 202 TYR A CA 1
ATOM 1670 C C . TYR A 1 202 ? 1.046 -12.973 -3.505 1.00 97.88 202 TYR A C 1
ATOM 1672 O O . TYR A 1 202 ? 0.725 -13.495 -4.576 1.00 97.88 202 TYR A O 1
ATOM 1680 N N . ALA A 1 203 ? 0.117 -12.649 -2.602 1.00 97.38 203 ALA A N 1
ATOM 1681 C CA . ALA A 1 203 ? -1.289 -13.018 -2.765 1.00 97.38 203 ALA A CA 1
ATOM 1682 C C . ALA A 1 203 ? -1.957 -12.337 -3.981 1.00 97.38 203 ALA A C 1
ATOM 1684 O O . ALA A 1 203 ? -2.891 -12.892 -4.595 1.00 97.38 203 ALA A O 1
ATOM 1685 N N . MET A 1 204 ? -1.472 -11.146 -4.344 1.00 96.12 204 MET A N 1
ATOM 1686 C CA . MET A 1 204 ? -1.945 -10.368 -5.488 1.00 96.12 204 MET A CA 1
ATOM 1687 C C . MET A 1 204 ? -1.252 -10.725 -6.805 1.00 96.12 204 MET A C 1
ATOM 1689 O O . MET A 1 204 ? -1.857 -10.511 -7.859 1.00 96.12 204 MET A O 1
ATOM 1693 N N . GLY A 1 205 ? -0.079 -11.361 -6.773 1.00 95.06 205 GLY A N 1
ATOM 1694 C CA . GLY A 1 205 ? 0.752 -11.562 -7.963 1.00 95.06 205 GLY A CA 1
ATOM 1695 C C . GLY A 1 205 ? 1.321 -10.229 -8.449 1.00 95.06 205 GLY A C 1
ATOM 1696 O O . GLY A 1 205 ? 1.111 -9.847 -9.602 1.00 95.06 205 GLY A O 1
ATOM 1697 N N . TRP A 1 206 ? 1.925 -9.484 -7.528 1.00 94.56 206 TRP A N 1
ATOM 1698 C CA . TRP A 1 206 ? 2.608 -8.208 -7.745 1.00 94.56 206 TRP A CA 1
ATOM 1699 C C . TRP A 1 206 ? 4.115 -8.376 -7.513 1.00 94.56 206 TRP A C 1
ATOM 1701 O O . TRP A 1 206 ? 4.497 -9.338 -6.840 1.00 94.56 206 TRP A O 1
ATOM 1711 N N . PRO A 1 207 ? 4.956 -7.487 -8.077 1.00 92.88 207 PRO A N 1
ATOM 1712 C CA . PRO A 1 207 ? 6.401 -7.543 -7.879 1.00 92.88 207 PRO A CA 1
ATOM 1713 C C . PRO A 1 207 ? 6.770 -7.388 -6.403 1.00 92.88 207 PRO A C 1
ATOM 1715 O O . PRO A 1 207 ? 5.988 -6.872 -5.594 1.00 92.88 207 PRO A O 1
ATOM 1718 N N . ALA A 1 208 ? 7.980 -7.825 -6.056 1.00 91.94 208 ALA A N 1
ATOM 1719 C CA . ALA A 1 208 ? 8.505 -7.620 -4.717 1.00 91.94 208 ALA A CA 1
ATOM 1720 C C . ALA A 1 208 ? 8.577 -6.105 -4.413 1.00 91.94 208 ALA A C 1
ATOM 1722 O O . ALA A 1 208 ? 9.169 -5.347 -5.183 1.00 91.94 208 ALA A O 1
ATOM 1723 N N . PRO A 1 209 ? 7.971 -5.626 -3.312 1.00 90.38 209 PRO A N 1
ATOM 1724 C CA . PRO A 1 209 ? 7.953 -4.204 -2.982 1.00 90.38 209 PRO A CA 1
ATOM 1725 C C . PRO A 1 209 ? 9.362 -3.722 -2.634 1.00 90.38 209 PRO A C 1
ATOM 1727 O O . PRO A 1 209 ? 10.050 -4.388 -1.872 1.00 90.38 209 PRO A O 1
ATOM 1730 N N . ALA A 1 210 ? 9.811 -2.567 -3.119 1.00 83.88 210 ALA A N 1
ATOM 1731 C CA . ALA A 1 210 ? 10.989 -1.887 -2.556 1.00 83.88 210 ALA A CA 1
ATOM 1732 C C . ALA A 1 210 ? 10.698 -1.426 -1.113 1.00 83.88 210 ALA A C 1
ATOM 1734 O O . ALA A 1 210 ? 9.528 -1.427 -0.709 1.00 83.88 210 ALA A O 1
ATOM 1735 N N . PRO A 1 211 ? 11.714 -1.015 -0.331 1.00 75.19 211 PRO A N 1
ATOM 1736 C CA . PRO A 1 211 ? 11.474 -0.257 0.892 1.00 75.19 211 PRO A CA 1
ATOM 1737 C C . PRO A 1 211 ? 10.498 0.889 0.607 1.00 75.19 211 PRO A C 1
ATOM 1739 O O . PRO A 1 211 ? 10.743 1.715 -0.266 1.00 75.19 211 PRO A O 1
ATOM 1742 N N . VAL A 1 212 ? 9.357 0.903 1.294 1.00 73.88 212 VAL A N 1
ATOM 1743 C CA . VAL A 1 212 ? 8.355 1.962 1.131 1.00 73.88 212 VAL A CA 1
ATOM 1744 C C . VAL A 1 212 ? 8.542 3.019 2.207 1.00 73.88 212 VAL A C 1
ATOM 1746 O O . VAL A 1 212 ? 8.895 2.708 3.348 1.00 73.88 212 VAL A O 1
ATOM 1749 N N . GLN A 1 213 ? 8.240 4.270 1.871 1.00 71.56 213 GLN A N 1
ATOM 1750 C CA . GLN A 1 213 ? 8.253 5.353 2.843 1.00 71.56 213 GLN A CA 1
ATOM 1751 C C . GLN A 1 213 ? 7.232 5.083 3.966 1.00 71.56 213 GLN A C 1
ATOM 1753 O O . GLN A 1 213 ? 6.029 4.889 3.737 1.00 71.56 213 GLN A O 1
ATOM 1758 N N . ARG A 1 214 ? 7.713 5.070 5.214 1.00 72.31 214 ARG A N 1
ATOM 1759 C CA . ARG A 1 214 ? 6.859 4.981 6.404 1.00 72.31 214 ARG A CA 1
ATOM 1760 C C . ARG A 1 214 ? 6.350 6.380 6.754 1.00 72.31 214 ARG A C 1
ATOM 1762 O O . ARG A 1 214 ? 7.088 7.204 7.280 1.00 72.31 214 ARG A O 1
ATOM 1769 N N . LEU A 1 215 ? 5.082 6.631 6.457 1.00 63.38 215 LEU A N 1
ATOM 1770 C CA . LEU A 1 215 ? 4.387 7.888 6.697 1.00 63.38 215 LEU A CA 1
ATOM 1771 C C . LEU A 1 215 ? 3.804 7.890 8.114 1.00 63.38 215 LEU A C 1
ATOM 1773 O O . LEU A 1 215 ? 3.330 6.861 8.605 1.00 63.38 215 LEU A O 1
ATOM 1777 N N . MET A 1 216 ? 3.799 9.059 8.759 1.00 61.97 216 MET A N 1
ATOM 1778 C CA . MET A 1 216 ? 3.190 9.278 10.080 1.00 61.97 216 MET A CA 1
ATOM 1779 C C . MET A 1 216 ? 3.788 8.426 11.219 1.00 61.97 216 MET A C 1
ATOM 1781 O O . MET A 1 216 ? 3.070 7.980 12.123 1.00 61.97 216 MET A O 1
ATOM 1785 N N . VAL A 1 217 ? 5.106 8.193 11.202 1.00 57.47 217 VAL A N 1
ATOM 1786 C CA . VAL A 1 217 ? 5.833 7.588 12.334 1.00 57.47 217 VAL A CA 1
ATOM 1787 C C . VAL A 1 217 ? 5.972 8.636 13.445 1.00 57.47 217 VAL A C 1
ATOM 1789 O O . VAL A 1 217 ? 6.322 9.786 13.179 1.00 57.47 217 VAL A O 1
ATOM 1792 N N . ALA A 1 218 ? 5.690 8.276 14.701 1.00 48.31 218 ALA A N 1
ATOM 1793 C CA . ALA A 1 218 ? 5.911 9.192 15.824 1.00 48.31 218 ALA A CA 1
ATOM 1794 C C . ALA A 1 218 ? 7.417 9.518 15.951 1.00 48.31 218 ALA A C 1
ATOM 1796 O O . ALA A 1 218 ? 8.237 8.622 15.741 1.00 48.31 218 ALA A O 1
ATOM 1797 N N . PRO A 1 219 ? 7.817 10.773 16.217 1.00 39.62 219 PRO A N 1
ATOM 1798 C CA . PRO A 1 219 ? 9.220 11.089 16.482 1.00 39.62 219 PRO A CA 1
ATOM 1799 C C . PRO A 1 219 ? 9.706 10.356 17.733 1.00 39.62 219 PRO A C 1
ATOM 1801 O O . PRO A 1 219 ? 8.946 10.184 18.683 1.00 39.62 219 PRO A O 1
ATOM 1804 N N . ALA A 1 220 ? 10.961 9.906 17.704 1.00 36.53 220 ALA A N 1
ATOM 1805 C CA . ALA A 1 220 ? 11.638 9.366 18.881 1.00 36.53 220 ALA A CA 1
ATOM 1806 C C . ALA A 1 220 ? 12.081 10.485 19.848 1.00 36.53 220 ALA A C 1
ATOM 1808 O O . ALA A 1 220 ? 12.330 10.212 21.014 1.00 36.53 220 ALA A O 1
ATOM 1809 N N . THR A 1 221 ? 12.167 11.730 19.363 1.00 30.17 221 THR A N 1
ATOM 1810 C CA . THR A 1 221 ? 12.953 12.808 19.986 1.00 30.17 221 THR A CA 1
ATOM 1811 C C . THR A 1 221 ? 12.359 14.206 19.756 1.00 30.17 221 THR A C 1
ATOM 1813 O O . THR A 1 221 ? 13.083 15.146 19.452 1.00 30.17 221 THR A O 1
ATOM 1816 N N . VAL A 1 222 ? 11.042 14.387 19.898 1.00 34.72 222 VAL A N 1
ATOM 1817 C CA . VAL A 1 222 ? 10.542 15.740 20.214 1.00 34.72 222 VAL A CA 1
ATOM 1818 C C . VAL A 1 222 ? 10.511 15.812 21.731 1.00 34.72 222 VAL A C 1
ATOM 1820 O O . VAL A 1 222 ? 9.745 15.080 22.362 1.00 34.72 222 VAL A O 1
ATOM 1823 N N . ALA A 1 223 ? 11.423 16.605 22.299 1.00 31.28 223 ALA A N 1
ATOM 1824 C CA . ALA A 1 223 ? 11.402 16.922 23.717 1.00 31.28 223 ALA A CA 1
ATOM 1825 C C . ALA A 1 223 ? 9.997 17.448 24.058 1.00 31.28 223 ALA A C 1
ATOM 1827 O O . ALA A 1 223 ? 9.495 18.297 23.320 1.00 31.28 223 ALA A O 1
ATOM 1828 N N . PRO A 1 224 ? 9.330 16.910 25.093 1.00 34.00 224 PRO A N 1
ATOM 1829 C CA . PRO A 1 224 ? 8.011 17.391 25.472 1.00 34.00 224 PRO A CA 1
ATOM 1830 C C . PRO A 1 224 ? 8.098 18.893 25.749 1.00 34.00 224 PRO A C 1
ATOM 1832 O O . PRO A 1 224 ? 8.949 19.317 26.534 1.00 34.00 224 PRO A O 1
ATOM 1835 N N . GLU A 1 225 ? 7.226 19.690 25.124 1.00 37.75 225 GLU A N 1
ATOM 1836 C CA . GLU A 1 225 ? 7.024 21.078 25.546 1.00 37.75 225 GLU A CA 1
ATOM 1837 C C . GLU A 1 225 ? 6.728 21.081 27.054 1.00 37.75 225 GLU A C 1
ATOM 1839 O O . GLU A 1 225 ? 6.125 20.134 27.572 1.00 37.75 225 GLU A O 1
ATOM 1844 N N . ALA A 1 226 ? 7.193 22.097 27.786 1.00 33.34 226 ALA A N 1
ATOM 1845 C CA . ALA A 1 226 ? 7.026 22.181 29.236 1.00 33.34 226 ALA A CA 1
ATOM 1846 C C . ALA A 1 226 ? 5.527 22.092 29.605 1.00 33.34 226 ALA A C 1
ATOM 1848 O O . ALA A 1 226 ? 4.773 23.048 29.450 1.00 33.34 226 ALA A O 1
ATOM 1849 N N . GLY A 1 227 ? 5.087 20.897 30.025 1.00 40.34 227 GLY A N 1
ATOM 1850 C CA . GLY A 1 227 ? 3.676 20.516 30.200 1.00 40.34 227 GLY A CA 1
ATOM 1851 C C . GLY A 1 227 ? 3.287 19.149 29.600 1.00 40.34 227 GLY A C 1
ATOM 1852 O O . GLY A 1 227 ? 2.252 18.588 29.960 1.00 40.34 227 GLY A O 1
ATOM 1853 N N . GLU A 1 228 ? 4.114 18.561 28.727 1.00 44.31 228 GLU A N 1
ATOM 1854 C CA . GLU A 1 228 ? 3.843 17.294 28.022 1.00 44.31 228 GLU A CA 1
ATOM 1855 C C . GLU A 1 228 ? 4.584 16.064 28.580 1.00 44.31 228 GLU A C 1
ATOM 1857 O O . GLU A 1 228 ? 4.333 14.939 28.133 1.00 44.31 228 GLU A O 1
ATOM 1862 N N . ALA A 1 229 ? 5.454 16.234 29.581 1.00 39.56 229 ALA A N 1
ATOM 1863 C CA . ALA A 1 229 ? 6.291 15.158 30.128 1.00 39.56 229 ALA A CA 1
ATOM 1864 C C . ALA A 1 229 ? 5.483 13.953 30.671 1.00 39.56 229 ALA A C 1
ATOM 1866 O O . ALA A 1 229 ? 5.958 12.822 30.626 1.00 39.56 229 ALA A O 1
ATOM 1867 N N . GLY A 1 230 ? 4.227 14.163 31.093 1.00 44.22 230 GLY A N 1
ATOM 1868 C CA . GLY A 1 230 ? 3.304 13.097 31.517 1.00 44.22 230 GLY A CA 1
ATOM 1869 C C . GLY A 1 230 ? 2.413 12.504 30.410 1.00 44.22 230 GLY A C 1
ATOM 1870 O O . GLY A 1 230 ? 1.690 11.540 30.651 1.00 44.22 230 GLY A O 1
ATOM 1871 N N . ARG A 1 231 ? 2.422 13.065 29.190 1.00 52.41 231 ARG A N 1
ATOM 1872 C CA . ARG A 1 231 ? 1.489 12.710 28.094 1.00 52.41 231 ARG A CA 1
ATOM 1873 C C . ARG A 1 231 ? 2.133 11.905 26.960 1.00 52.41 231 ARG A C 1
ATOM 1875 O O . ARG A 1 231 ? 1.409 11.319 26.148 1.00 52.41 231 ARG A O 1
ATOM 1882 N N . SER A 1 232 ? 3.464 11.859 26.895 1.00 47.56 232 SER A N 1
ATOM 1883 C CA . SER A 1 232 ? 4.225 11.240 25.800 1.00 47.56 232 SER A CA 1
ATOM 1884 C C . SER A 1 232 ? 4.913 9.916 26.165 1.00 47.56 232 SER A C 1
ATOM 1886 O O . SER A 1 232 ? 5.268 9.166 25.249 1.00 47.56 232 SER A O 1
ATOM 1888 N N . GLY A 1 233 ? 5.022 9.581 27.455 1.00 56.25 233 GLY A N 1
ATOM 1889 C CA . GLY A 1 233 ? 5.696 8.376 27.947 1.00 56.25 233 GLY A CA 1
ATOM 1890 C C . GLY A 1 233 ? 5.078 7.054 27.474 1.00 56.25 233 GLY A C 1
ATOM 1891 O O . GLY A 1 233 ? 3.897 6.967 27.120 1.00 56.25 233 GLY A O 1
ATOM 1892 N N . THR A 1 234 ? 5.896 6.000 27.459 1.00 68.50 234 THR A N 1
ATOM 1893 C CA . THR A 1 234 ? 5.409 4.616 27.368 1.00 68.50 234 THR A CA 1
ATOM 1894 C C . THR A 1 234 ? 4.442 4.376 28.533 1.00 68.50 234 THR A C 1
ATOM 1896 O O . THR A 1 234 ? 4.803 4.685 29.668 1.00 68.50 234 THR A O 1
ATOM 1899 N N . PRO A 1 235 ? 3.213 3.878 28.292 1.00 81.75 235 PRO A N 1
ATOM 1900 C CA . PRO A 1 235 ? 2.246 3.672 29.366 1.00 81.75 235 PRO A CA 1
ATOM 1901 C C . PRO A 1 235 ? 2.807 2.719 30.425 1.00 81.75 235 PRO A C 1
ATOM 1903 O O . PRO A 1 235 ? 3.451 1.726 30.078 1.00 81.75 235 PRO A O 1
ATOM 1906 N N . SER A 1 236 ? 2.532 3.005 31.701 1.00 89.00 236 SER A N 1
ATOM 1907 C CA . SER A 1 236 ? 2.934 2.130 32.805 1.00 89.00 236 SER A CA 1
ATOM 1908 C C . SER A 1 236 ? 2.322 0.726 32.646 1.00 89.00 236 SER A C 1
ATOM 1910 O O . SER A 1 236 ? 1.275 0.578 31.999 1.00 89.00 236 SER A O 1
ATOM 1912 N N . PRO A 1 237 ? 2.920 -0.321 33.247 1.00 91.12 237 PRO A N 1
ATOM 1913 C CA . PRO A 1 237 ? 2.369 -1.678 33.195 1.00 91.12 237 PRO A CA 1
ATOM 1914 C C . PRO A 1 237 ? 0.900 -1.759 33.642 1.00 91.12 237 PRO A C 1
ATOM 1916 O O . PRO A 1 237 ? 0.096 -2.473 33.043 1.00 91.12 237 PRO A O 1
ATOM 1919 N N . GLU A 1 238 ? 0.515 -0.964 34.639 1.00 92.69 238 GLU A N 1
ATOM 1920 C CA . GLU A 1 238 ? -0.856 -0.884 35.149 1.00 92.69 238 GLU A CA 1
ATOM 1921 C C . GLU A 1 238 ? -1.828 -0.318 34.108 1.00 92.69 238 GLU A C 1
ATOM 1923 O O . GLU A 1 238 ? -2.902 -0.886 33.880 1.00 92.69 238 GLU A O 1
ATOM 1928 N N . VAL A 1 239 ? -1.439 0.764 33.424 1.00 92.06 239 VAL A N 1
ATOM 1929 C CA . VAL A 1 239 ? -2.219 1.364 32.332 1.00 92.06 239 VAL A CA 1
ATOM 1930 C C . VAL A 1 239 ? -2.325 0.393 31.157 1.00 92.06 239 VAL A C 1
ATOM 1932 O O . VAL A 1 239 ? -3.401 0.233 30.579 1.00 92.06 239 VAL A O 1
ATOM 1935 N N . VAL A 1 240 ? -1.246 -0.323 30.830 1.00 93.19 240 VAL A N 1
ATOM 1936 C CA . VAL A 1 240 ? -1.257 -1.380 29.806 1.00 93.19 240 VAL A CA 1
ATOM 1937 C C . VAL A 1 240 ? -2.294 -2.457 30.143 1.00 93.19 240 VAL A C 1
ATOM 1939 O O . VAL A 1 240 ? -3.096 -2.828 29.280 1.00 93.19 240 VAL A O 1
ATOM 1942 N N . GLU A 1 241 ? -2.347 -2.925 31.391 1.00 95.75 241 GLU A N 1
ATOM 1943 C CA . GLU A 1 241 ? -3.354 -3.898 31.825 1.00 95.75 241 GLU A CA 1
ATOM 1944 C C . GLU A 1 241 ? -4.784 -3.337 31.786 1.00 95.75 241 GLU A C 1
ATOM 1946 O O . GLU A 1 241 ? -5.723 -4.049 31.416 1.00 95.75 241 GLU A O 1
ATOM 1951 N N . GLN A 1 242 ? -4.982 -2.047 32.069 1.00 94.62 242 GLN A N 1
ATOM 1952 C CA . GLN A 1 242 ? -6.287 -1.397 31.898 1.00 94.62 242 GLN A CA 1
ATOM 1953 C C . GLN A 1 242 ? -6.735 -1.371 30.437 1.00 94.62 242 GLN A C 1
ATOM 1955 O O . GLN A 1 242 ? -7.880 -1.723 30.132 1.00 94.62 242 GLN A O 1
ATOM 1960 N N . VAL A 1 243 ? -5.831 -1.026 29.516 1.00 94.25 243 VAL A N 1
ATOM 1961 C CA . VAL A 1 243 ? -6.115 -1.062 28.075 1.00 94.25 243 VAL A CA 1
ATOM 1962 C C . VAL A 1 243 ? -6.469 -2.480 27.635 1.00 94.25 243 VAL A C 1
ATOM 1964 O O . VAL A 1 243 ? -7.424 -2.659 26.874 1.00 94.25 243 VAL A O 1
ATOM 1967 N N . LYS A 1 244 ? -5.757 -3.496 28.138 1.00 96.56 244 LYS A N 1
ATOM 1968 C CA . LYS A 1 244 ? -6.058 -4.905 27.853 1.00 96.56 244 LYS A CA 1
ATOM 1969 C C . LYS A 1 244 ? -7.449 -5.306 28.353 1.00 96.56 244 LYS A C 1
ATOM 1971 O O . LYS A 1 244 ? -8.213 -5.897 27.586 1.00 96.56 244 LYS A O 1
ATOM 1976 N N . ARG A 1 245 ? -7.825 -4.925 29.583 1.00 96.56 245 ARG A N 1
ATOM 1977 C CA . ARG A 1 245 ? -9.173 -5.156 30.145 1.00 96.56 245 ARG A CA 1
ATOM 1978 C C . ARG A 1 245 ? -10.281 -4.470 29.342 1.00 96.56 245 ARG A C 1
ATOM 1980 O O . ARG A 1 245 ? -11.379 -5.011 29.234 1.00 96.56 245 ARG A O 1
ATOM 1987 N N . LEU A 1 246 ? -9.998 -3.319 28.731 1.00 94.62 246 LEU A N 1
ATOM 1988 C CA . LEU A 1 246 ? -10.932 -2.603 27.852 1.00 94.62 246 LEU A CA 1
ATOM 1989 C C . LEU A 1 246 ? -11.076 -3.250 26.455 1.00 94.62 246 LEU A C 1
ATOM 1991 O O . LEU A 1 246 ? -12.078 -3.027 25.762 1.00 94.62 246 LEU A O 1
ATOM 1995 N N . ASN A 1 247 ? -10.098 -4.065 26.043 1.00 96.56 247 ASN A N 1
ATOM 1996 C CA . ASN A 1 247 ? -9.948 -4.608 24.688 1.00 96.56 247 ASN A CA 1
ATOM 1997 C C . ASN A 1 247 ? -9.905 -6.151 24.589 1.00 96.56 247 ASN A C 1
ATOM 1999 O O . ASN A 1 247 ? -9.128 -6.692 23.793 1.00 96.56 247 ASN A O 1
ATOM 2003 N N . PRO A 1 248 ? -10.741 -6.911 25.325 1.00 97.56 248 PRO A N 1
ATOM 2004 C CA . PRO A 1 248 ? -10.633 -8.370 25.356 1.00 97.56 248 PRO A CA 1
ATOM 2005 C C . PRO A 1 248 ? -10.887 -9.020 23.988 1.00 97.56 248 PRO A C 1
ATOM 2007 O O . PRO A 1 248 ? -10.278 -10.043 23.665 1.00 97.56 248 PRO A O 1
ATOM 2010 N N . LEU A 1 249 ? -11.760 -8.439 23.155 1.00 97.62 249 LEU A N 1
ATOM 2011 C CA . LEU A 1 249 ? -12.058 -8.989 21.831 1.00 97.62 249 LEU A CA 1
ATOM 2012 C C . LEU A 1 249 ? -10.918 -8.719 20.852 1.00 97.62 249 LEU A C 1
ATOM 2014 O O . LEU A 1 249 ? -10.541 -9.625 20.113 1.00 97.62 249 LEU A O 1
ATOM 2018 N N . ASP A 1 250 ? -10.346 -7.514 20.874 1.00 97.88 250 ASP A N 1
ATOM 2019 C CA . ASP A 1 250 ? -9.217 -7.164 20.010 1.00 97.88 250 ASP A CA 1
ATOM 2020 C C . ASP A 1 250 ? -7.966 -7.970 20.364 1.00 97.88 250 ASP A C 1
ATOM 2022 O O . ASP A 1 250 ? -7.305 -8.465 19.456 1.00 97.88 250 ASP A O 1
ATOM 2026 N N . LEU A 1 251 ? -7.695 -8.225 21.648 1.00 98.38 251 LEU A N 1
ATOM 2027 C CA . LEU A 1 251 ? -6.626 -9.142 22.065 1.00 98.38 251 LEU A CA 1
ATOM 2028 C C . LEU A 1 251 ? -6.858 -10.561 21.535 1.00 98.38 251 LEU A C 1
ATOM 2030 O O . LEU A 1 251 ? -5.963 -11.185 20.961 1.00 98.38 251 LEU A O 1
ATOM 2034 N N . ALA A 1 252 ? -8.077 -11.083 21.689 1.00 98.50 252 ALA A N 1
ATOM 2035 C CA . ALA A 1 252 ? -8.425 -12.421 21.225 1.00 98.50 252 ALA A CA 1
ATOM 2036 C C . ALA A 1 252 ? -8.403 -12.543 19.689 1.00 98.50 252 ALA A C 1
ATOM 2038 O O . ALA A 1 252 ? -8.094 -13.617 19.151 1.00 98.50 252 ALA A O 1
ATOM 2039 N N . LEU A 1 253 ? -8.756 -11.473 18.979 1.00 98.62 253 LEU A N 1
ATOM 2040 C CA . LEU A 1 253 ? -8.664 -11.359 17.529 1.00 98.62 253 LEU A CA 1
ATOM 2041 C C . LEU A 1 253 ? -7.201 -11.296 17.087 1.00 98.62 253 LEU A C 1
ATOM 2043 O O . LEU A 1 253 ? -6.813 -12.099 16.245 1.00 98.62 253 LEU A O 1
ATOM 2047 N N . TYR A 1 254 ? -6.395 -10.418 17.684 1.00 98.56 254 TYR A N 1
ATOM 2048 C CA . TYR A 1 254 ? -5.000 -10.190 17.314 1.00 98.56 254 TYR A CA 1
ATOM 2049 C C . TYR A 1 254 ? -4.141 -11.443 17.518 1.00 98.56 254 TYR A C 1
ATOM 2051 O O . TYR A 1 254 ? -3.470 -11.878 16.587 1.00 98.56 254 TYR A O 1
ATOM 2059 N N . ARG A 1 255 ? -4.288 -12.148 18.650 1.00 98.56 255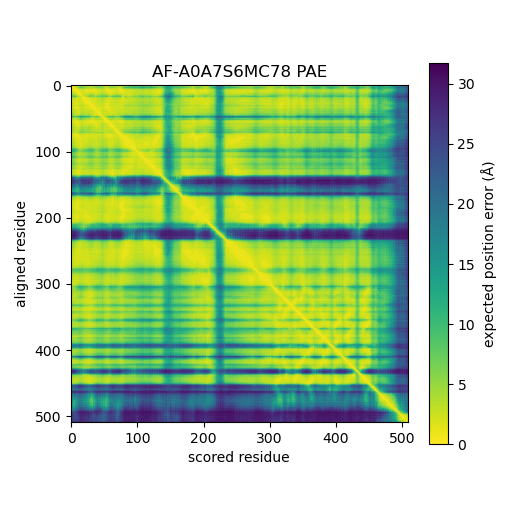 ARG A N 1
ATOM 2060 C CA . ARG A 1 255 ? -3.638 -13.461 18.863 1.00 98.56 255 ARG A CA 1
ATOM 2061 C C . ARG A 1 255 ? -4.021 -14.490 17.795 1.00 98.56 255 ARG A C 1
ATOM 2063 O O . ARG A 1 255 ? -3.214 -15.327 17.400 1.00 98.56 255 ARG A O 1
ATOM 2070 N N . SER A 1 256 ? -5.273 -14.456 17.330 1.00 98.19 256 SER A N 1
ATOM 2071 C CA . SER A 1 256 ? -5.723 -15.332 16.237 1.00 98.19 256 SER A CA 1
ATOM 2072 C C . SER A 1 256 ? -5.150 -14.892 14.887 1.00 98.19 256 SER A C 1
ATOM 2074 O O . SER A 1 256 ? -4.863 -15.742 14.047 1.00 98.19 256 SER A O 1
ATOM 2076 N N . ALA A 1 257 ? -4.999 -13.582 14.683 1.00 98.56 257 ALA A N 1
ATOM 2077 C CA . ALA A 1 257 ? -4.416 -12.989 13.490 1.00 98.56 257 ALA A CA 1
ATOM 2078 C C . ALA A 1 257 ? -2.930 -13.338 13.366 1.00 98.56 257 ALA A C 1
ATOM 2080 O O . ALA A 1 257 ? -2.533 -13.766 12.292 1.00 98.56 257 ALA A O 1
ATOM 2081 N N . GLN A 1 258 ? -2.152 -13.265 14.451 1.00 98.69 258 GLN A N 1
ATOM 2082 C CA . GLN A 1 258 ? -0.737 -13.659 14.473 1.00 98.69 258 GLN A CA 1
ATOM 2083 C C . GLN A 1 258 ? -0.552 -15.106 14.005 1.00 98.69 258 GLN A C 1
ATOM 2085 O O . GLN A 1 258 ? 0.095 -15.346 12.992 1.00 98.69 258 GLN A O 1
ATOM 2090 N N . ARG A 1 259 ? -1.256 -16.062 14.629 1.00 98.62 259 ARG A N 1
ATOM 2091 C CA . ARG A 1 259 ? -1.186 -17.479 14.225 1.00 98.62 259 ARG A CA 1
ATOM 2092 C C . ARG A 1 259 ? -1.572 -17.707 12.761 1.00 98.62 259 ARG A C 1
ATOM 2094 O O . ARG A 1 259 ? -0.952 -18.512 12.069 1.00 98.62 259 ARG A O 1
ATOM 2101 N N . LEU A 1 260 ? -2.614 -17.020 12.283 1.00 98.69 260 LEU A N 1
ATOM 2102 C CA . LEU A 1 260 ? -3.044 -17.119 10.887 1.00 98.69 260 LEU A CA 1
ATOM 2103 C C . LEU A 1 260 ? -2.032 -16.471 9.929 1.00 98.69 260 LEU A C 1
ATOM 2105 O O . LEU A 1 260 ? -1.846 -16.972 8.821 1.00 98.69 260 LEU A O 1
ATOM 2109 N N . PHE A 1 261 ? -1.392 -15.377 10.341 1.00 98.75 261 PHE A N 1
ATOM 2110 C CA . PHE A 1 261 ? -0.347 -14.707 9.579 1.00 98.75 261 PHE A CA 1
ATOM 2111 C C . PHE A 1 261 ? 0.863 -15.629 9.434 1.00 98.75 261 PHE A C 1
ATOM 2113 O O . PHE A 1 261 ? 1.255 -15.910 8.309 1.00 98.75 261 PHE A O 1
ATOM 2120 N N . ASP A 1 262 ? 1.356 -16.215 10.527 1.00 98.75 262 ASP A N 1
ATOM 2121 C CA . ASP A 1 262 ? 2.487 -17.154 10.512 1.00 98.75 262 ASP A CA 1
ATOM 2122 C C . ASP A 1 262 ? 2.208 -18.389 9.653 1.00 98.75 262 ASP A C 1
ATOM 2124 O O . ASP A 1 262 ? 3.081 -18.891 8.945 1.00 98.75 262 ASP A O 1
ATOM 2128 N N . GLN A 1 263 ? 0.968 -18.885 9.676 1.00 98.56 263 GLN A N 1
ATOM 2129 C CA . GLN A 1 263 ? 0.545 -19.970 8.796 1.00 98.56 263 GLN A CA 1
ATOM 2130 C C . GLN A 1 263 ? 0.597 -19.559 7.317 1.00 98.56 263 GLN A C 1
ATOM 2132 O O . GLN A 1 263 ? 1.056 -20.333 6.478 1.00 98.56 263 GLN A O 1
ATOM 2137 N N . ARG A 1 264 ? 0.102 -18.363 6.973 1.00 98.56 264 ARG A N 1
ATOM 2138 C CA . ARG A 1 264 ? 0.104 -17.855 5.591 1.00 98.56 264 ARG A CA 1
ATOM 2139 C C . ARG A 1 264 ? 1.510 -17.503 5.110 1.00 98.56 264 ARG A C 1
ATOM 2141 O O . ARG A 1 264 ? 1.821 -17.792 3.961 1.00 98.56 264 ARG A O 1
ATOM 2148 N N . TRP A 1 265 ? 2.340 -16.954 5.991 1.00 98.44 265 TRP A N 1
ATOM 2149 C CA . TRP A 1 265 ? 3.747 -16.658 5.753 1.00 98.44 265 TRP A CA 1
ATOM 2150 C C . TRP A 1 265 ? 4.526 -17.926 5.410 1.00 98.44 265 TRP A C 1
ATOM 2152 O O . TRP A 1 265 ? 5.085 -18.015 4.324 1.00 98.44 265 TRP A O 1
ATOM 2162 N N . ARG A 1 266 ? 4.462 -18.960 6.263 1.00 98.56 266 ARG A N 1
ATOM 2163 C CA . ARG A 1 266 ? 5.126 -20.248 5.992 1.00 98.56 266 ARG A CA 1
ATOM 2164 C C . ARG A 1 266 ? 4.673 -20.862 4.672 1.00 98.56 266 ARG A C 1
ATOM 2166 O O . ARG A 1 266 ? 5.502 -21.270 3.874 1.00 98.56 266 ARG A O 1
ATOM 2173 N N . ARG A 1 267 ? 3.363 -20.856 4.392 1.00 98.38 267 ARG A N 1
ATOM 2174 C CA . ARG A 1 267 ? 2.825 -21.334 3.105 1.00 98.38 267 ARG A CA 1
ATOM 2175 C C . ARG A 1 267 ? 3.376 -20.563 1.908 1.00 98.38 267 ARG A C 1
ATOM 2177 O O . ARG A 1 267 ? 3.614 -21.172 0.872 1.00 98.38 267 ARG A O 1
ATOM 2184 N N . MET A 1 268 ? 3.526 -19.244 2.031 1.00 98.19 268 MET A N 1
ATOM 2185 C CA . MET A 1 268 ? 4.142 -18.421 0.994 1.00 98.19 268 MET A CA 1
ATOM 2186 C C . MET A 1 268 ? 5.605 -18.815 0.799 1.00 98.19 268 MET A C 1
ATOM 2188 O O . MET A 1 268 ? 5.965 -19.143 -0.322 1.00 98.19 268 MET A O 1
ATOM 2192 N N . VAL A 1 269 ? 6.411 -18.830 1.865 1.00 97.69 269 VAL A N 1
ATOM 2193 C CA . VAL A 1 269 ? 7.842 -19.175 1.800 1.00 97.69 269 VAL A CA 1
ATOM 2194 C C . VAL A 1 269 ? 8.036 -20.554 1.166 1.00 97.69 269 VAL A C 1
ATOM 2196 O O . VAL A 1 269 ? 8.703 -20.659 0.144 1.00 97.69 269 VAL A O 1
ATOM 2199 N N . THR A 1 270 ? 7.334 -21.584 1.655 1.00 98.19 270 THR A N 1
ATOM 2200 C CA . THR A 1 270 ? 7.388 -22.940 1.080 1.00 98.19 270 THR A CA 1
ATOM 2201 C C . THR A 1 270 ? 6.979 -22.976 -0.393 1.00 98.19 270 THR A C 1
ATOM 2203 O O . THR A 1 270 ? 7.554 -23.718 -1.181 1.00 98.19 270 THR A O 1
ATOM 2206 N N . HIS A 1 271 ? 5.973 -22.197 -0.799 1.00 98.06 271 HIS A N 1
ATOM 2207 C CA . HIS A 1 271 ? 5.587 -22.140 -2.208 1.00 98.06 271 HIS A CA 1
ATOM 2208 C C . HIS A 1 271 ? 6.632 -21.414 -3.066 1.00 98.06 271 HIS A C 1
ATOM 2210 O O . HIS A 1 271 ? 6.845 -21.802 -4.214 1.00 98.06 271 HIS A O 1
ATOM 2216 N N . LEU A 1 272 ? 7.285 -20.387 -2.517 1.00 97.50 272 LEU A N 1
ATOM 2217 C CA . LEU A 1 272 ? 8.322 -19.619 -3.199 1.00 97.50 272 LEU A CA 1
ATOM 2218 C C . LEU A 1 272 ? 9.611 -20.422 -3.439 1.00 97.50 272 LEU A C 1
ATOM 2220 O O . LEU A 1 272 ? 10.326 -20.101 -4.383 1.00 97.50 272 LEU A O 1
ATOM 2224 N N . GLU A 1 273 ? 9.851 -21.513 -2.702 1.00 96.25 273 GLU A N 1
ATOM 2225 C CA . GLU A 1 273 ? 10.934 -22.472 -2.999 1.00 96.25 273 GLU A CA 1
ATOM 2226 C C . GLU A 1 273 ? 10.852 -23.048 -4.420 1.00 96.25 273 GLU A C 1
ATOM 2228 O O . GLU A 1 273 ? 11.870 -23.322 -5.043 1.00 96.25 273 GLU A O 1
ATOM 2233 N N . ARG A 1 274 ? 9.647 -23.160 -5.000 1.00 97.00 274 ARG A N 1
ATOM 2234 C CA . ARG A 1 274 ? 9.466 -23.614 -6.395 1.00 97.00 274 ARG A CA 1
ATOM 2235 C C . ARG A 1 274 ? 10.061 -22.661 -7.432 1.00 97.00 274 ARG A C 1
ATOM 2237 O O . ARG A 1 274 ? 10.144 -23.010 -8.604 1.00 97.00 274 ARG A O 1
ATOM 2244 N N . PHE A 1 275 ? 10.397 -21.448 -7.008 1.00 96.00 275 PHE A N 1
ATOM 2245 C CA . PHE A 1 275 ? 11.023 -20.417 -7.821 1.00 96.00 275 PHE A CA 1
ATOM 2246 C C . PHE A 1 275 ? 12.465 -20.166 -7.374 1.00 96.00 275 PHE A C 1
ATOM 2248 O O . PHE A 1 275 ? 12.981 -19.086 -7.645 1.00 96.00 275 PHE A O 1
ATOM 2255 N N . ALA A 1 276 ? 13.100 -21.092 -6.653 1.00 94.81 276 ALA A N 1
ATOM 2256 C CA . ALA A 1 276 ? 14.524 -21.019 -6.355 1.00 94.81 276 ALA A CA 1
ATOM 2257 C C . ALA A 1 276 ? 15.364 -21.216 -7.628 1.00 94.81 276 ALA A C 1
ATOM 2259 O O . ALA A 1 276 ? 14.955 -21.936 -8.542 1.00 94.81 276 ALA A O 1
ATOM 2260 N N . GLN A 1 277 ? 16.530 -20.577 -7.690 1.00 93.31 277 GLN A N 1
ATOM 2261 C CA . GLN A 1 277 ? 17.533 -20.814 -8.733 1.00 93.31 277 GLN A CA 1
ATOM 2262 C C . GLN A 1 277 ? 18.928 -20.975 -8.112 1.00 93.31 277 GLN A C 1
ATOM 2264 O O . GLN A 1 277 ? 19.137 -20.528 -6.981 1.00 93.31 277 GLN A O 1
ATOM 2269 N N . PRO A 1 278 ? 19.884 -21.595 -8.833 1.00 91.56 278 PRO A N 1
ATOM 2270 C CA . PRO A 1 278 ? 21.282 -21.624 -8.412 1.00 91.56 278 PRO A CA 1
ATOM 2271 C C . PRO A 1 278 ? 21.803 -20.209 -8.121 1.00 91.56 278 PRO A C 1
ATOM 2273 O O . PRO A 1 278 ? 21.503 -19.277 -8.863 1.00 91.56 278 PRO A O 1
ATOM 2276 N N . GLY A 1 279 ? 22.562 -20.050 -7.035 1.00 87.44 279 GLY A N 1
ATOM 2277 C CA . GLY A 1 279 ? 23.076 -18.752 -6.575 1.00 87.44 279 GLY A CA 1
ATOM 2278 C C . GLY A 1 279 ? 22.207 -18.051 -5.526 1.00 87.44 279 GLY A C 1
ATOM 2279 O O . GLY A 1 279 ? 22.721 -17.229 -4.781 1.00 87.44 279 GLY A O 1
ATOM 2280 N N . ASP A 1 280 ? 20.934 -18.430 -5.365 1.00 88.06 280 ASP A N 1
ATOM 2281 C CA . ASP A 1 280 ? 20.066 -17.894 -4.301 1.00 88.06 280 ASP A CA 1
ATOM 2282 C C . ASP A 1 280 ? 20.624 -18.125 -2.881 1.00 88.06 280 ASP A C 1
ATOM 2284 O O . ASP A 1 280 ? 20.282 -17.407 -1.941 1.00 88.06 280 ASP A O 1
ATOM 2288 N N . GLU A 1 281 ? 21.418 -19.182 -2.701 1.00 88.19 281 GLU A N 1
ATOM 2289 C CA . GLU A 1 281 ? 21.916 -19.642 -1.400 1.00 88.19 281 GLU A CA 1
ATOM 2290 C C . GLU A 1 281 ? 22.940 -18.688 -0.780 1.00 88.19 281 GLU A C 1
ATOM 2292 O O . GLU A 1 281 ? 23.034 -18.627 0.446 1.00 88.19 281 GLU A O 1
ATOM 2297 N N . SER A 1 282 ? 23.653 -17.916 -1.607 1.00 90.44 282 SER A N 1
ATOM 2298 C CA . SER A 1 282 ? 24.635 -16.925 -1.153 1.00 90.44 282 SER A CA 1
ATOM 2299 C C . SER A 1 282 ? 23.999 -15.611 -0.691 1.00 90.44 282 SER A C 1
ATOM 2301 O O . SER A 1 282 ? 24.665 -14.801 -0.049 1.00 90.44 282 SER A O 1
ATOM 2303 N N . LEU A 1 283 ? 22.715 -15.393 -0.993 1.00 90.56 283 LEU A N 1
ATOM 2304 C CA . LEU A 1 283 ? 21.975 -14.200 -0.590 1.00 90.56 283 LEU A CA 1
ATOM 2305 C C . LEU A 1 283 ? 21.476 -14.324 0.848 1.00 90.56 283 LEU A C 1
ATOM 2307 O O . LEU A 1 283 ? 21.112 -15.415 1.310 1.00 90.56 283 LEU A O 1
ATOM 2311 N N . ASP A 1 284 ? 21.343 -13.188 1.533 1.00 93.88 284 ASP A N 1
ATOM 2312 C CA . ASP A 1 284 ? 20.633 -13.150 2.807 1.00 93.88 284 ASP A CA 1
ATOM 2313 C C . ASP A 1 284 ? 19.178 -13.631 2.639 1.00 93.88 284 ASP A C 1
ATOM 2315 O O . ASP A 1 284 ? 18.592 -13.579 1.553 1.00 93.88 284 ASP A O 1
ATOM 2319 N N . GLU A 1 285 ? 18.583 -14.134 3.722 1.00 90.19 285 GLU A N 1
ATOM 2320 C CA . GLU A 1 285 ? 17.243 -14.735 3.696 1.00 90.19 285 GLU A CA 1
ATOM 2321 C C . GLU A 1 285 ? 16.190 -13.798 3.083 1.00 90.19 285 GLU A C 1
ATOM 2323 O O . GLU A 1 285 ? 15.288 -14.233 2.357 1.00 90.19 285 GLU A O 1
ATOM 2328 N N . ARG A 1 286 ? 16.306 -12.495 3.350 1.00 89.88 286 ARG A N 1
ATOM 2329 C CA . ARG A 1 286 ? 15.318 -11.508 2.938 1.00 89.88 286 ARG A CA 1
ATOM 2330 C C . ARG A 1 286 ? 15.449 -11.187 1.461 1.00 89.88 286 ARG A C 1
ATOM 2332 O O . ARG A 1 286 ? 14.426 -11.155 0.776 1.00 89.88 286 ARG A O 1
ATOM 2339 N N . GLU A 1 287 ? 16.660 -10.977 0.965 1.00 91.06 287 GLU A N 1
ATOM 2340 C CA . GLU A 1 287 ? 16.891 -10.745 -0.459 1.00 91.06 287 GLU A CA 1
ATOM 2341 C C . GLU A 1 287 ? 16.551 -11.984 -1.288 1.00 91.06 287 GLU A C 1
ATOM 2343 O O . GLU A 1 287 ? 15.819 -11.893 -2.276 1.00 91.06 287 GLU A O 1
ATOM 2348 N N . ARG A 1 288 ? 16.919 -13.172 -0.805 1.00 93.94 288 ARG A N 1
ATOM 2349 C CA . ARG A 1 288 ? 16.517 -14.450 -1.404 1.00 93.94 288 ARG A CA 1
ATOM 2350 C C . ARG A 1 288 ? 15.002 -14.568 -1.559 1.00 93.94 288 ARG A C 1
ATOM 2352 O O . ARG A 1 288 ? 14.493 -14.920 -2.627 1.00 93.94 288 ARG A O 1
ATOM 2359 N N . LEU A 1 289 ? 14.250 -14.241 -0.506 1.00 94.44 289 LEU A N 1
ATOM 2360 C CA . LEU A 1 289 ? 12.789 -14.263 -0.540 1.00 94.44 289 LEU A CA 1
ATOM 2361 C C . LEU A 1 289 ? 12.224 -13.255 -1.554 1.00 94.44 289 LEU A C 1
ATOM 2363 O O . LEU A 1 289 ? 11.250 -13.561 -2.248 1.00 94.44 289 LEU A O 1
ATOM 2367 N N . ARG A 1 290 ? 12.828 -12.066 -1.660 1.00 93.56 290 ARG A N 1
ATOM 2368 C CA . ARG A 1 290 ? 12.428 -11.025 -2.620 1.00 93.56 290 ARG A CA 1
ATOM 2369 C C . ARG A 1 290 ? 12.658 -11.466 -4.060 1.00 93.56 290 ARG A C 1
ATOM 2371 O O . ARG A 1 290 ? 11.734 -11.334 -4.861 1.00 93.56 290 ARG A O 1
ATOM 2378 N N . GLN A 1 291 ? 13.815 -12.046 -4.376 1.00 92.69 291 GLN A N 1
ATOM 2379 C CA . GLN A 1 291 ? 14.110 -12.553 -5.720 1.00 92.69 291 GLN A CA 1
ATOM 2380 C C . GLN A 1 291 ? 13.157 -13.678 -6.128 1.00 92.69 291 GLN A C 1
ATOM 2382 O O . GLN A 1 291 ? 12.583 -13.663 -7.219 1.00 92.69 291 GLN A O 1
ATOM 2387 N N . ARG A 1 292 ? 12.878 -14.616 -5.218 1.00 96.19 292 ARG A N 1
ATOM 2388 C CA . ARG A 1 292 ? 11.894 -15.684 -5.461 1.00 96.19 292 ARG A CA 1
ATOM 2389 C C . ARG A 1 292 ? 10.484 -15.136 -5.661 1.00 96.19 292 ARG A C 1
ATOM 2391 O O . ARG A 1 292 ? 9.760 -15.606 -6.540 1.00 96.19 292 ARG A O 1
ATOM 2398 N N . LEU A 1 293 ? 10.087 -14.126 -4.884 1.00 96.31 293 LEU A N 1
ATOM 2399 C CA . LEU A 1 293 ? 8.808 -13.440 -5.067 1.00 96.31 293 LEU A CA 1
ATOM 2400 C C . LEU A 1 293 ? 8.731 -12.731 -6.426 1.00 96.31 293 LEU A C 1
ATOM 2402 O O . LEU A 1 293 ? 7.681 -12.761 -7.070 1.00 96.31 293 LEU A O 1
ATOM 2406 N N . ASP A 1 294 ? 9.828 -12.133 -6.876 1.00 92.75 294 ASP A N 1
ATOM 2407 C CA . ASP A 1 294 ? 9.910 -11.483 -8.179 1.00 92.75 294 ASP A CA 1
ATOM 2408 C C . ASP A 1 294 ? 9.779 -12.491 -9.336 1.00 92.75 294 ASP A C 1
ATOM 2410 O O . ASP A 1 294 ? 8.983 -12.296 -10.260 1.00 92.75 294 ASP A O 1
ATOM 2414 N N . ARG A 1 295 ? 10.423 -13.660 -9.229 1.00 93.56 295 ARG A N 1
ATOM 2415 C CA . ARG A 1 295 ? 10.236 -14.774 -10.178 1.00 93.56 295 ARG A CA 1
ATOM 2416 C C . ARG A 1 295 ? 8.807 -15.334 -10.146 1.00 93.56 295 ARG A C 1
ATOM 2418 O O . ARG A 1 295 ? 8.216 -15.604 -11.196 1.00 93.56 295 ARG A O 1
ATOM 2425 N N . HIS A 1 296 ? 8.189 -15.430 -8.967 1.00 95.88 296 HIS A N 1
ATOM 2426 C CA . HIS A 1 296 ? 6.763 -15.750 -8.837 1.00 95.88 296 HIS A CA 1
ATOM 2427 C C . HIS A 1 296 ? 5.863 -14.694 -9.507 1.00 95.88 296 HIS A C 1
ATOM 2429 O O . HIS A 1 296 ? 4.856 -15.046 -10.132 1.00 95.88 296 HIS A O 1
ATOM 2435 N N . PHE A 1 297 ? 6.207 -13.406 -9.418 1.00 94.50 297 PHE A N 1
ATOM 2436 C CA . PHE A 1 297 ? 5.510 -12.346 -10.143 1.00 94.50 297 PHE A CA 1
ATOM 2437 C C . PHE A 1 297 ? 5.591 -12.565 -11.659 1.00 94.50 297 PHE A C 1
ATOM 2439 O O . PHE A 1 297 ? 4.544 -12.566 -12.308 1.00 94.50 297 PHE A O 1
ATOM 2446 N N . MET A 1 298 ? 6.770 -12.867 -12.212 1.00 91.38 298 MET A N 1
ATOM 2447 C CA . MET A 1 298 ? 6.913 -13.199 -13.639 1.00 91.38 298 MET A CA 1
ATOM 2448 C C . MET A 1 298 ? 6.032 -14.389 -14.037 1.00 91.38 298 MET A C 1
ATOM 2450 O O . MET A 1 298 ? 5.314 -14.343 -15.038 1.00 91.38 298 MET A O 1
ATOM 2454 N N . HIS A 1 299 ? 5.979 -15.432 -13.209 1.00 92.69 299 HIS A N 1
ATOM 2455 C CA . HIS A 1 299 ? 5.071 -16.555 -13.437 1.00 92.69 299 HIS A CA 1
ATOM 2456 C C . HIS A 1 299 ? 3.590 -16.131 -13.452 1.00 92.69 299 HIS A C 1
ATOM 2458 O O . HIS A 1 299 ? 2.819 -16.573 -14.310 1.00 92.69 299 HIS A O 1
ATOM 2464 N N . CYS A 1 300 ? 3.177 -15.241 -12.544 1.00 92.56 300 CYS A N 1
ATOM 2465 C CA . CYS A 1 300 ? 1.821 -14.685 -12.540 1.00 92.56 300 CYS A CA 1
ATOM 2466 C C . CYS A 1 300 ? 1.526 -13.876 -13.809 1.00 92.56 300 CYS A C 1
ATOM 2468 O O . CYS A 1 300 ? 0.423 -13.979 -14.348 1.00 92.56 300 CYS A O 1
ATOM 2470 N N . GLN A 1 301 ? 2.493 -13.094 -14.296 1.00 89.12 301 GLN A N 1
ATOM 2471 C CA . GLN A 1 301 ? 2.342 -12.294 -15.511 1.00 89.12 301 GLN A CA 1
ATOM 2472 C C . GLN A 1 301 ? 2.144 -13.176 -16.750 1.00 89.12 301 GLN A C 1
ATOM 2474 O O . GLN A 1 301 ? 1.224 -12.907 -17.521 1.00 89.12 301 GLN A O 1
ATOM 2479 N N . ARG A 1 302 ? 2.886 -14.288 -16.883 1.00 89.00 302 ARG A N 1
ATOM 2480 C CA . ARG A 1 302 ? 2.654 -15.282 -17.954 1.00 89.00 302 ARG A CA 1
ATOM 2481 C C . ARG A 1 302 ? 1.222 -15.824 -17.924 1.00 89.00 302 ARG A C 1
ATOM 2483 O O . ARG A 1 302 ? 0.545 -15.853 -18.944 1.00 89.00 302 ARG A O 1
ATOM 2490 N N . ARG A 1 303 ? 0.710 -16.174 -16.737 1.00 88.31 303 ARG A N 1
ATOM 2491 C CA . ARG A 1 303 ? -0.670 -16.679 -16.576 1.00 88.31 303 ARG A CA 1
ATOM 2492 C C . ARG A 1 303 ? -1.758 -15.639 -16.842 1.00 88.31 303 ARG A C 1
ATOM 2494 O O . ARG A 1 303 ? -2.895 -16.020 -17.108 1.00 88.31 303 ARG A O 1
ATOM 2501 N N . ARG A 1 304 ? -1.454 -14.343 -16.720 1.00 84.81 304 ARG A N 1
ATOM 2502 C CA . ARG A 1 304 ? -2.406 -13.264 -17.035 1.00 84.81 304 ARG A CA 1
ATOM 2503 C C . ARG A 1 304 ? -2.617 -13.092 -18.541 1.00 84.81 304 ARG A C 1
ATOM 2505 O O . ARG A 1 304 ? -3.610 -12.469 -18.899 1.00 84.81 304 ARG A O 1
ATOM 2512 N N . ASN A 1 305 ? -1.729 -13.643 -19.375 1.00 74.19 305 ASN A N 1
ATOM 2513 C CA . ASN A 1 305 ? -1.778 -13.560 -20.836 1.00 74.19 305 ASN A CA 1
ATOM 2514 C C . ASN A 1 305 ? -2.031 -12.124 -21.334 1.00 74.19 305 ASN A C 1
ATOM 2516 O O . ASN A 1 305 ? -2.923 -11.871 -22.143 1.00 74.19 305 ASN A O 1
ATOM 2520 N N . VAL A 1 306 ? -1.301 -11.161 -20.758 1.00 79.19 306 VAL A N 1
ATOM 2521 C CA . VAL A 1 306 ? -1.391 -9.757 -21.172 1.00 79.19 306 VAL A CA 1
ATOM 2522 C C . VAL A 1 306 ? -0.833 -9.659 -22.584 1.00 79.19 306 VAL A C 1
ATOM 2524 O O . VAL A 1 306 ? 0.308 -10.049 -22.803 1.00 79.19 306 VAL A O 1
ATOM 2527 N N . THR A 1 307 ? -1.627 -9.141 -23.521 1.00 82.69 307 THR A N 1
ATOM 2528 C CA . THR A 1 307 ? -1.183 -8.919 -24.899 1.00 82.69 307 THR A CA 1
ATOM 2529 C C . THR A 1 307 ? -0.017 -7.930 -24.907 1.00 82.69 307 THR A C 1
ATOM 2531 O O . THR A 1 307 ? -0.205 -6.794 -24.456 1.00 82.69 307 THR A O 1
ATOM 2534 N N . PRO A 1 308 ? 1.167 -8.338 -25.390 1.00 85.62 308 PRO A N 1
ATOM 2535 C CA . PRO A 1 308 ? 2.297 -7.435 -25.523 1.00 85.62 308 PRO A CA 1
ATOM 2536 C C . PRO A 1 308 ? 2.002 -6.295 -26.504 1.00 85.62 308 PRO A C 1
ATOM 2538 O O . PRO A 1 308 ? 1.261 -6.480 -27.470 1.00 85.62 308 PRO A O 1
ATOM 2541 N N . VAL A 1 309 ? 2.598 -5.128 -26.271 1.00 88.94 309 VAL A N 1
ATOM 2542 C CA . VAL A 1 309 ? 2.454 -3.926 -27.103 1.00 88.94 309 VAL A CA 1
ATOM 2543 C C . VAL A 1 309 ? 3.815 -3.447 -27.596 1.00 88.94 309 VAL A C 1
ATOM 2545 O O . VAL A 1 309 ? 4.807 -3.543 -26.882 1.00 88.94 309 VAL A O 1
ATOM 2548 N N . ASP A 1 310 ? 3.869 -2.918 -28.812 1.00 86.50 310 ASP A N 1
ATOM 2549 C CA . ASP A 1 310 ? 5.082 -2.322 -29.398 1.00 86.50 310 ASP A CA 1
ATOM 2550 C C . ASP A 1 310 ? 5.274 -0.845 -29.027 1.00 86.50 310 ASP A C 1
ATOM 2552 O O . ASP A 1 310 ? 6.348 -0.272 -29.211 1.00 86.50 310 ASP A O 1
ATOM 2556 N N . SER A 1 311 ? 4.232 -0.229 -28.472 1.00 89.25 311 SER A N 1
ATOM 2557 C CA . SER A 1 311 ? 4.206 1.168 -28.079 1.00 89.25 311 SER A CA 1
ATOM 2558 C C . SER A 1 311 ? 3.367 1.367 -26.819 1.00 89.25 311 SER A C 1
ATOM 2560 O O . SER A 1 311 ? 2.301 0.772 -26.639 1.00 89.25 311 SER A O 1
ATOM 2562 N N . MET A 1 312 ? 3.855 2.204 -25.904 1.00 90.31 312 MET A N 1
ATOM 2563 C CA . MET A 1 312 ? 3.176 2.484 -24.642 1.00 90.31 312 MET A CA 1
ATOM 2564 C C . MET A 1 312 ? 3.574 3.846 -24.081 1.00 90.31 312 MET A C 1
ATOM 2566 O O . MET A 1 312 ? 4.747 4.203 -24.056 1.00 90.31 312 MET A O 1
ATOM 2570 N N . ARG A 1 313 ? 2.588 4.574 -23.543 1.00 90.00 313 ARG A N 1
ATOM 2571 C CA . ARG A 1 313 ? 2.801 5.812 -22.785 1.00 90.00 313 ARG A CA 1
ATOM 2572 C C . ARG A 1 313 ? 2.268 5.712 -21.361 1.00 90.00 313 ARG A C 1
ATOM 2574 O O . ARG A 1 313 ? 1.146 5.251 -21.134 1.00 90.00 313 ARG A O 1
ATOM 2581 N N . ILE A 1 314 ? 3.074 6.195 -20.423 1.00 92.44 314 ILE A N 1
ATOM 2582 C CA . ILE A 1 314 ? 2.878 6.131 -18.979 1.00 92.44 314 ILE A CA 1
ATOM 2583 C C . ILE A 1 314 ? 2.906 7.557 -18.433 1.00 92.44 314 ILE A C 1
ATOM 2585 O O . ILE A 1 314 ? 3.974 8.115 -18.232 1.00 92.44 314 ILE A O 1
ATOM 2589 N N . ASP A 1 315 ? 1.735 8.137 -18.173 1.00 89.56 315 ASP A N 1
ATOM 2590 C CA . ASP A 1 315 ? 1.578 9.520 -17.681 1.00 89.56 315 ASP A CA 1
ATOM 2591 C C . ASP A 1 315 ? 1.496 9.599 -16.139 1.00 89.56 315 ASP A C 1
ATOM 2593 O O . ASP A 1 315 ? 0.826 10.463 -15.584 1.00 89.56 315 ASP A O 1
ATOM 2597 N N . MET A 1 316 ? 2.079 8.614 -15.442 1.00 93.88 316 MET A N 1
ATOM 2598 C CA . MET A 1 316 ? 2.135 8.454 -13.974 1.00 93.88 316 MET A CA 1
ATOM 2599 C C . MET A 1 316 ? 0.801 8.471 -13.194 1.00 93.88 316 MET A C 1
ATOM 2601 O O . MET A 1 316 ? 0.776 8.153 -11.999 1.00 93.88 316 MET A O 1
ATOM 2605 N N . ASP A 1 317 ? -0.332 8.693 -13.859 1.00 90.50 317 ASP A N 1
ATOM 2606 C CA . ASP A 1 317 ? -1.694 8.581 -13.328 1.00 90.50 317 ASP A CA 1
ATOM 2607 C C . ASP A 1 317 ? -2.217 7.133 -13.296 1.00 90.50 317 ASP A C 1
ATOM 2609 O O . ASP A 1 317 ? -3.013 6.760 -12.430 1.00 90.50 317 ASP A O 1
ATOM 2613 N N . GLY A 1 318 ? -1.695 6.291 -14.186 1.00 90.62 318 GLY A N 1
ATOM 2614 C CA . GLY A 1 318 ? -2.044 4.883 -14.334 1.00 90.62 318 GLY A CA 1
ATOM 2615 C C . GLY A 1 318 ? -1.433 3.958 -13.272 1.00 90.62 318 GLY A C 1
ATOM 2616 O O . GLY A 1 318 ? -0.736 4.407 -12.358 1.00 90.62 318 GLY A O 1
ATOM 2617 N N . PRO A 1 319 ? -1.691 2.644 -13.364 1.00 91.44 319 PRO A N 1
ATOM 2618 C CA . PRO A 1 319 ? -1.011 1.651 -12.543 1.00 91.44 319 PRO A CA 1
ATOM 2619 C C . PRO A 1 319 ? 0.478 1.569 -12.910 1.00 91.44 319 PRO A C 1
ATOM 2621 O O . PRO A 1 319 ? 0.837 1.593 -14.085 1.00 91.44 319 PRO A O 1
ATOM 2624 N N . LEU A 1 320 ? 1.330 1.421 -11.902 1.00 91.31 320 LEU A N 1
ATOM 2625 C CA . LEU A 1 320 ? 2.772 1.252 -12.022 1.00 91.31 320 LEU A CA 1
ATOM 2626 C C . LEU A 1 320 ? 3.138 -0.101 -11.404 1.00 91.31 320 LEU A C 1
ATOM 2628 O O . LEU A 1 320 ? 3.174 -0.257 -10.185 1.00 91.31 320 LEU A O 1
ATOM 2632 N N . LEU A 1 321 ? 3.353 -1.103 -12.259 1.00 90.38 321 LEU A N 1
ATOM 2633 C CA . LEU A 1 321 ? 3.748 -2.450 -11.843 1.00 90.38 321 LEU A CA 1
ATOM 2634 C C . LEU A 1 321 ? 5.257 -2.495 -11.636 1.00 90.38 321 LEU A C 1
ATOM 2636 O O . LEU A 1 321 ? 6.006 -2.931 -12.505 1.00 90.38 321 LEU A O 1
ATOM 2640 N N . GLY A 1 322 ? 5.701 -2.015 -10.486 1.00 91.50 322 GLY A N 1
ATOM 2641 C CA . GLY A 1 322 ? 7.110 -1.821 -10.203 1.00 91.50 322 GLY A CA 1
ATOM 2642 C C . GLY A 1 322 ? 7.369 -1.528 -8.735 1.00 91.50 322 GLY A C 1
ATOM 2643 O O . GLY A 1 322 ? 6.476 -1.660 -7.897 1.00 91.50 322 GLY A O 1
ATOM 2644 N N . ALA A 1 323 ? 8.598 -1.144 -8.429 1.00 92.38 323 ALA A N 1
ATOM 2645 C CA . ALA A 1 323 ? 9.065 -0.892 -7.074 1.00 92.38 323 ALA A CA 1
ATOM 2646 C C . ALA A 1 323 ? 9.946 0.365 -7.043 1.00 92.38 323 ALA A C 1
ATOM 2648 O O . ALA A 1 323 ? 10.488 0.742 -8.072 1.00 92.38 323 ALA A O 1
ATOM 2649 N N . GLY A 1 324 ? 10.076 1.016 -5.884 1.00 92.25 324 GLY A N 1
ATOM 2650 C CA . GLY A 1 324 ? 10.911 2.217 -5.733 1.00 92.25 324 GLY A CA 1
ATOM 2651 C C . GLY A 1 324 ? 10.241 3.493 -6.243 1.00 92.25 324 GLY A C 1
ATOM 2652 O O . GLY A 1 324 ? 10.885 4.327 -6.854 1.00 92.25 324 GLY A O 1
ATOM 2653 N N . TRP A 1 325 ? 8.937 3.650 -6.022 1.00 93.31 325 TRP A N 1
ATOM 2654 C CA . TRP A 1 325 ? 8.221 4.862 -6.418 1.00 93.31 325 TRP A CA 1
ATOM 2655 C C . TRP A 1 325 ? 7.499 5.465 -5.225 1.00 93.31 325 TRP A C 1
ATOM 2657 O O . TRP A 1 325 ? 6.851 4.745 -4.455 1.00 93.31 325 TRP A O 1
ATOM 2667 N N . HIS A 1 326 ? 7.546 6.788 -5.121 1.00 91.31 326 HIS A N 1
ATOM 2668 C CA . HIS A 1 326 ? 6.686 7.529 -4.210 1.00 91.31 326 HIS A CA 1
ATOM 2669 C C . HIS A 1 326 ? 5.246 7.577 -4.741 1.00 91.31 326 HIS A C 1
ATOM 2671 O O . HIS A 1 326 ? 4.915 7.101 -5.836 1.00 91.31 326 HIS A O 1
ATOM 2677 N N . ARG A 1 327 ? 4.355 8.131 -3.917 1.00 89.81 327 ARG A N 1
ATOM 2678 C CA . ARG A 1 327 ? 2.950 8.340 -4.274 1.00 89.81 327 ARG A CA 1
ATOM 2679 C C . ARG A 1 327 ? 2.811 9.256 -5.495 1.00 89.81 327 ARG A C 1
ATOM 2681 O O . ARG A 1 327 ? 3.740 9.949 -5.893 1.00 89.81 327 ARG A O 1
ATOM 2688 N N . ARG A 1 328 ? 1.609 9.267 -6.072 1.00 91.06 328 ARG A N 1
ATOM 2689 C CA . ARG A 1 328 ? 1.238 10.248 -7.097 1.00 91.06 328 ARG A CA 1
ATOM 2690 C C . ARG A 1 328 ? 1.184 11.641 -6.497 1.00 91.06 328 ARG A C 1
ATOM 2692 O O . ARG A 1 328 ? 0.549 11.823 -5.459 1.00 91.06 328 ARG A O 1
ATOM 2699 N N . GLU A 1 329 ? 1.729 12.594 -7.232 1.00 90.69 329 GLU A N 1
ATOM 2700 C CA . GLU A 1 329 ? 1.598 14.020 -6.967 1.00 90.69 329 GLU A CA 1
ATOM 2701 C C . GLU A 1 329 ? 1.065 14.744 -8.190 1.00 90.69 329 GLU A C 1
ATOM 2703 O O . GLU A 1 329 ? 1.122 14.237 -9.314 1.00 90.69 329 GLU A O 1
ATOM 2708 N N . ILE A 1 330 ? 0.482 15.910 -7.939 1.00 87.88 330 ILE A N 1
ATOM 2709 C CA . ILE A 1 330 ? -0.065 16.775 -8.972 1.00 87.88 330 ILE A CA 1
ATOM 2710 C C . ILE A 1 330 ? 0.891 17.940 -9.127 1.00 87.88 330 ILE A C 1
ATOM 2712 O O . ILE A 1 330 ? 1.187 18.622 -8.151 1.00 87.88 330 ILE A O 1
ATOM 2716 N N . ASN A 1 331 ? 1.372 18.149 -10.345 1.00 83.25 331 ASN A N 1
ATOM 2717 C CA . ASN A 1 331 ? 2.155 19.321 -10.678 1.00 83.25 331 ASN A CA 1
ATOM 2718 C C . ASN A 1 331 ? 1.241 20.560 -10.582 1.00 83.25 331 ASN A C 1
ATOM 2720 O O . ASN A 1 331 ? 0.252 20.628 -11.321 1.00 83.25 331 ASN A O 1
ATOM 2724 N N . PRO A 1 332 ? 1.528 21.532 -9.696 1.00 75.81 332 PRO A N 1
ATOM 2725 C CA . PRO A 1 332 ? 0.670 22.700 -9.517 1.00 75.81 332 PRO A CA 1
ATOM 2726 C C . PRO A 1 332 ? 0.541 23.566 -10.774 1.00 75.81 332 PRO A C 1
ATOM 2728 O O . PRO A 1 332 ? -0.471 24.244 -10.930 1.00 75.81 332 PRO A O 1
ATOM 2731 N N . SER A 1 333 ? 1.535 23.546 -11.672 1.00 75.62 333 SER A N 1
ATOM 2732 C CA . SER A 1 333 ? 1.546 24.429 -12.844 1.00 75.62 333 SER A CA 1
ATOM 2733 C C . SER A 1 333 ? 0.578 24.005 -13.950 1.00 75.62 333 SER A C 1
ATOM 2735 O O . SER A 1 333 ? 0.018 24.864 -14.625 1.00 75.62 333 SER A O 1
ATOM 2737 N N . ASP A 1 334 ? 0.357 22.701 -14.139 1.00 77.81 334 ASP A N 1
ATOM 2738 C CA . ASP A 1 334 ? -0.439 22.172 -15.258 1.00 77.81 334 ASP A CA 1
ATOM 2739 C C . ASP A 1 334 ? -1.465 21.094 -14.859 1.00 77.81 334 ASP A C 1
ATOM 2741 O O . ASP A 1 334 ? -2.224 20.603 -15.700 1.00 77.81 334 ASP A O 1
ATOM 2745 N N . GLY A 1 335 ? -1.513 20.709 -13.580 1.00 80.69 335 GLY A N 1
ATOM 2746 C CA . GLY A 1 335 ? -2.405 19.670 -13.065 1.00 80.69 335 GLY A CA 1
ATOM 2747 C C . GLY A 1 335 ? -2.052 18.249 -13.521 1.00 80.69 335 GLY A C 1
ATOM 2748 O O . GLY A 1 335 ? -2.826 17.314 -13.277 1.00 80.69 335 GLY A O 1
ATOM 2749 N N . SER A 1 336 ? -0.916 18.060 -14.198 1.00 84.25 336 SER A N 1
ATOM 2750 C CA . SER A 1 336 ? -0.441 16.743 -14.613 1.00 84.25 336 SER A CA 1
ATOM 2751 C C . SER A 1 336 ? -0.007 15.914 -13.406 1.00 84.25 336 SER A C 1
ATOM 2753 O O . SER A 1 336 ? 0.315 16.429 -12.336 1.00 84.25 336 SER A O 1
ATOM 2755 N N . THR A 1 337 ? -0.053 14.592 -13.552 1.00 91.00 337 THR A N 1
ATOM 2756 C CA . THR A 1 337 ? 0.397 13.680 -12.500 1.00 91.00 337 THR A CA 1
ATOM 2757 C C . THR A 1 337 ? 1.854 13.318 -12.725 1.00 91.00 337 THR A C 1
ATOM 2759 O O . THR A 1 337 ? 2.240 12.999 -13.844 1.00 91.00 337 THR A O 1
ATOM 2762 N N . PHE A 1 338 ? 2.637 13.293 -11.655 1.00 93.00 338 PHE A N 1
ATOM 2763 C CA . PHE A 1 338 ? 4.020 12.828 -11.673 1.00 93.00 338 PHE A CA 1
ATOM 2764 C C . PHE A 1 338 ? 4.303 11.931 -10.460 1.00 93.00 338 PHE A C 1
ATOM 2766 O O . PHE A 1 338 ? 3.470 11.802 -9.552 1.00 93.00 338 PHE A O 1
ATOM 2773 N N . ARG A 1 339 ? 5.460 11.260 -10.463 1.00 94.12 339 ARG A N 1
ATOM 2774 C CA . ARG A 1 339 ? 5.961 10.488 -9.315 1.00 94.12 339 ARG A CA 1
ATOM 2775 C C . ARG A 1 339 ? 7.461 10.631 -9.172 1.00 94.12 339 ARG A C 1
ATOM 2777 O O . ARG A 1 339 ? 8.186 10.548 -10.159 1.00 94.12 339 ARG A O 1
ATOM 2784 N N . TRP A 1 340 ? 7.914 10.739 -7.932 1.00 94.06 340 TRP A N 1
ATOM 2785 C CA . TRP A 1 340 ? 9.327 10.607 -7.606 1.00 94.06 340 TRP A CA 1
ATOM 2786 C C . TRP A 1 340 ? 9.772 9.142 -7.643 1.00 94.06 340 TRP A C 1
ATOM 2788 O O . TRP A 1 340 ? 9.058 8.259 -7.149 1.00 94.06 340 TRP A O 1
ATOM 2798 N N . THR A 1 341 ? 10.965 8.895 -8.183 1.00 94.31 341 THR A N 1
ATOM 2799 C CA . THR A 1 341 ? 11.737 7.682 -7.881 1.00 94.31 341 THR A CA 1
ATOM 2800 C C . THR A 1 341 ? 12.220 7.727 -6.429 1.00 94.31 341 THR A C 1
ATOM 2802 O O . THR A 1 341 ? 12.407 8.811 -5.876 1.00 94.31 341 THR A O 1
ATOM 2805 N N . GLY A 1 342 ? 12.379 6.570 -5.785 1.00 90.19 342 GLY A N 1
ATOM 2806 C CA . GLY A 1 342 ? 12.814 6.484 -4.385 1.00 90.19 342 GLY A CA 1
ATOM 2807 C C . GLY A 1 342 ? 11.913 5.631 -3.481 1.00 90.19 342 GLY A C 1
ATOM 2808 O O . GLY A 1 342 ? 10.920 5.049 -3.930 1.00 90.19 342 GLY A O 1
ATOM 2809 N N . PRO A 1 343 ? 12.255 5.486 -2.186 1.00 87.31 343 PRO A N 1
ATOM 2810 C CA . PRO A 1 343 ? 13.310 6.202 -1.453 1.00 87.31 343 PRO A CA 1
ATOM 2811 C C . PRO A 1 343 ? 14.729 5.628 -1.617 1.00 87.31 343 PRO A C 1
ATOM 2813 O O . PRO A 1 343 ? 15.678 6.198 -1.092 1.00 87.31 343 PRO A O 1
ATOM 2816 N N . GLY A 1 344 ? 14.886 4.481 -2.285 1.00 88.69 344 GLY A N 1
ATOM 2817 C CA . GLY A 1 344 ? 16.201 3.934 -2.642 1.00 88.69 344 GLY A CA 1
ATOM 2818 C C . GLY A 1 344 ? 16.712 4.474 -3.981 1.00 88.69 344 GLY A C 1
ATOM 2819 O O . GLY A 1 344 ? 15.963 5.089 -4.734 1.00 88.69 344 GLY A O 1
ATOM 2820 N N . SER A 1 345 ? 17.964 4.170 -4.319 1.00 90.94 345 SER A N 1
ATOM 2821 C CA . SER A 1 345 ? 18.581 4.558 -5.598 1.00 90.94 345 SER A CA 1
ATOM 2822 C C . SER A 1 345 ? 17.958 3.880 -6.820 1.00 90.94 345 SER A C 1
ATOM 2824 O O . SER A 1 345 ? 18.144 4.343 -7.939 1.00 90.94 345 SER A O 1
ATOM 2826 N N . ARG A 1 346 ? 17.211 2.787 -6.626 1.00 93.25 346 ARG A N 1
ATOM 2827 C CA . ARG A 1 346 ? 16.683 1.949 -7.704 1.00 93.25 346 ARG A CA 1
ATOM 2828 C C . ARG A 1 346 ? 15.162 1.970 -7.761 1.00 93.25 346 ARG A C 1
ATOM 2830 O O . ARG A 1 346 ? 14.485 1.679 -6.772 1.00 93.25 346 ARG A O 1
ATOM 2837 N N . SER A 1 347 ? 14.637 2.235 -8.953 1.00 95.44 347 SER A N 1
ATOM 2838 C CA . SER A 1 347 ? 13.203 2.242 -9.251 1.00 95.44 347 SER A CA 1
ATOM 2839 C C . SER A 1 347 ? 12.922 1.418 -10.493 1.00 95.44 347 SER A C 1
ATOM 2841 O O . SER A 1 347 ? 13.542 1.615 -11.528 1.00 95.44 347 SER A O 1
ATOM 2843 N N . THR A 1 348 ? 11.983 0.483 -10.418 1.00 95.19 348 THR A N 1
ATOM 2844 C CA . THR A 1 348 ? 11.677 -0.434 -11.521 1.00 95.19 348 THR A CA 1
ATOM 2845 C C . THR A 1 348 ? 10.255 -0.253 -12.006 1.00 95.19 348 THR A C 1
ATOM 2847 O O . THR A 1 348 ? 9.363 0.097 -11.233 1.00 95.19 348 THR A O 1
ATOM 2850 N N . ILE A 1 349 ? 10.014 -0.542 -13.277 1.00 94.88 349 ILE A N 1
ATOM 2851 C CA . ILE A 1 349 ? 8.683 -0.655 -13.865 1.00 94.88 349 ILE A CA 1
ATOM 2852 C C . ILE A 1 349 ? 8.673 -1.813 -14.864 1.00 94.88 349 ILE A C 1
ATOM 2854 O O . ILE A 1 349 ? 9.587 -1.973 -15.663 1.00 94.88 349 ILE A O 1
ATOM 2858 N N . ASN A 1 350 ? 7.652 -2.664 -14.798 1.00 93.81 350 ASN A N 1
ATOM 2859 C CA . ASN A 1 350 ? 7.528 -3.843 -15.650 1.00 93.81 350 ASN A CA 1
ATOM 2860 C C . ASN A 1 350 ? 6.445 -3.594 -16.706 1.00 93.81 350 ASN A C 1
ATOM 2862 O O . ASN A 1 350 ? 5.276 -3.384 -16.364 1.00 93.81 350 ASN A O 1
ATOM 2866 N N . LEU A 1 351 ? 6.832 -3.628 -17.980 1.00 92.25 351 LEU A N 1
ATOM 2867 C CA . LEU A 1 351 ? 5.995 -3.268 -19.124 1.00 92.25 351 LEU A CA 1
ATOM 2868 C C . LEU A 1 351 ? 5.787 -4.472 -20.049 1.00 92.25 351 LEU A C 1
ATOM 2870 O O . LEU A 1 351 ? 6.746 -5.183 -20.325 1.00 92.25 351 LEU A O 1
ATOM 2874 N N . PRO A 1 352 ? 4.575 -4.725 -20.566 1.00 91.44 352 PRO A N 1
ATOM 2875 C CA . PRO A 1 352 ? 4.330 -5.822 -21.500 1.00 91.44 352 PRO A CA 1
ATOM 2876 C C . PRO A 1 352 ? 4.776 -5.427 -22.919 1.00 91.44 352 PRO A C 1
ATOM 2878 O O . PRO A 1 352 ? 3.939 -5.260 -23.800 1.00 91.44 352 PRO A O 1
ATOM 2881 N N . LEU A 1 353 ? 6.072 -5.192 -23.132 1.00 90.88 353 LEU A N 1
ATOM 2882 C CA . LEU A 1 353 ? 6.597 -4.746 -24.424 1.00 90.88 353 LEU A CA 1
ATOM 2883 C C . LEU A 1 353 ? 6.824 -5.917 -25.388 1.00 90.88 353 LEU A C 1
ATOM 2885 O O . LEU A 1 353 ? 7.166 -7.022 -24.975 1.00 90.88 353 LEU A O 1
ATOM 2889 N N . ARG A 1 354 ? 6.674 -5.641 -26.682 1.00 89.44 354 ARG A N 1
ATOM 2890 C CA . ARG A 1 354 ? 7.082 -6.489 -27.806 1.00 89.44 354 ARG A CA 1
ATOM 2891 C C . ARG A 1 354 ? 7.918 -5.655 -28.760 1.00 89.44 354 ARG A C 1
ATOM 2893 O O . ARG A 1 354 ? 7.533 -4.540 -29.082 1.00 89.44 354 ARG A O 1
ATOM 2900 N N . ALA A 1 355 ? 9.025 -6.204 -29.235 1.00 84.75 355 ALA A N 1
ATOM 2901 C CA . ALA A 1 355 ? 9.906 -5.514 -30.164 1.00 84.75 355 ALA A CA 1
ATOM 2902 C C . ALA A 1 355 ? 10.119 -6.373 -31.414 1.00 84.75 355 ALA A C 1
ATOM 2904 O O . ALA A 1 355 ? 10.686 -7.459 -31.332 1.00 84.75 355 ALA A O 1
ATOM 2905 N N . GLU A 1 356 ? 9.662 -5.887 -32.568 1.00 85.88 356 GLU A N 1
ATOM 2906 C CA . GLU A 1 356 ? 10.101 -6.392 -33.882 1.00 85.88 356 GLU A CA 1
ATOM 2907 C C . GLU A 1 356 ? 11.329 -5.617 -34.393 1.00 85.88 356 GLU A C 1
ATOM 2909 O O . GLU A 1 356 ? 12.119 -6.132 -35.179 1.00 85.88 356 GLU A O 1
ATOM 2914 N N . ALA A 1 357 ? 11.516 -4.399 -33.882 1.00 88.38 357 ALA A N 1
ATOM 2915 C CA . ALA A 1 357 ? 12.639 -3.507 -34.127 1.00 88.38 357 ALA A CA 1
ATOM 2916 C C . ALA A 1 357 ? 13.050 -2.835 -32.810 1.00 88.38 357 ALA A C 1
ATOM 2918 O O . ALA A 1 357 ? 12.360 -2.975 -31.796 1.00 88.38 357 ALA A O 1
ATOM 2919 N N . ASP A 1 358 ? 14.154 -2.094 -32.830 1.00 92.19 358 ASP A N 1
ATOM 2920 C CA . ASP A 1 358 ? 14.592 -1.322 -31.671 1.00 92.19 358 ASP A CA 1
ATOM 2921 C C . ASP A 1 358 ? 13.514 -0.326 -31.231 1.00 92.19 358 ASP A C 1
ATOM 2923 O O . ASP A 1 358 ? 12.804 0.280 -32.048 1.00 92.19 358 ASP A O 1
ATOM 2927 N N . LEU A 1 359 ? 13.384 -0.175 -29.916 1.00 93.19 359 LEU A N 1
ATOM 2928 C CA . LEU A 1 359 ? 12.403 0.706 -29.306 1.00 93.19 359 LEU A CA 1
ATOM 2929 C C . LEU A 1 359 ? 13.099 1.955 -28.785 1.00 93.19 359 LEU A C 1
ATOM 2931 O O . LEU A 1 359 ? 14.084 1.890 -28.060 1.00 93.19 359 LEU A O 1
ATOM 2935 N N . ARG A 1 360 ? 12.538 3.112 -29.084 1.00 93.56 360 ARG A N 1
ATOM 2936 C CA . ARG A 1 360 ? 12.916 4.379 -28.482 1.00 93.56 360 ARG A CA 1
ATOM 2937 C C . ARG A 1 360 ? 12.182 4.547 -27.165 1.00 93.56 360 ARG A C 1
ATOM 2939 O O . ARG A 1 360 ? 10.956 4.456 -27.134 1.00 93.56 360 ARG A O 1
ATOM 2946 N N . VAL A 1 361 ? 12.917 4.850 -26.104 1.00 95.12 361 VAL A N 1
ATOM 2947 C CA . VAL A 1 361 ? 12.366 5.265 -24.812 1.00 95.12 361 VAL A CA 1
ATOM 2948 C C . VAL A 1 361 ? 12.628 6.749 -24.616 1.00 95.12 361 VAL A C 1
ATOM 2950 O O . VAL A 1 361 ? 13.735 7.223 -24.838 1.00 95.12 361 VAL A O 1
ATOM 2953 N N . THR A 1 362 ? 11.598 7.498 -24.235 1.00 93.69 362 THR A N 1
ATOM 2954 C CA . THR A 1 362 ? 11.683 8.925 -23.912 1.00 93.69 362 THR A CA 1
ATOM 2955 C C . THR A 1 362 ? 11.099 9.154 -22.524 1.00 93.69 362 THR A C 1
ATOM 2957 O O . THR A 1 362 ? 9.971 8.744 -22.245 1.00 93.69 362 THR A O 1
ATOM 2960 N N . LEU A 1 363 ? 11.864 9.808 -21.655 1.00 93.75 363 LEU A N 1
ATOM 2961 C CA . LEU A 1 363 ? 11.495 10.138 -20.284 1.00 93.75 363 LEU A CA 1
ATOM 2962 C C . LEU A 1 363 ? 11.428 11.655 -20.141 1.00 93.75 363 LEU A C 1
ATOM 2964 O O . LEU A 1 363 ? 12.376 12.353 -20.498 1.00 93.75 363 LEU A O 1
ATOM 2968 N N . ARG A 1 364 ? 10.329 12.164 -19.583 1.00 91.81 364 ARG A N 1
ATOM 2969 C CA . ARG A 1 364 ? 10.213 13.570 -19.180 1.00 91.81 364 ARG A CA 1
ATOM 2970 C C . ARG A 1 364 ? 10.270 13.661 -17.668 1.00 91.81 364 ARG A C 1
ATOM 2972 O O . ARG A 1 364 ? 9.452 13.044 -16.983 1.00 91.81 364 ARG A O 1
ATOM 2979 N N . LEU A 1 365 ? 11.203 14.458 -17.169 1.00 92.19 365 LEU A N 1
ATOM 2980 C CA . LEU A 1 365 ? 11.345 14.801 -15.761 1.00 92.19 365 LEU A CA 1
ATOM 2981 C C . LEU A 1 365 ? 10.847 16.230 -15.524 1.00 92.19 365 LEU A C 1
ATOM 2983 O O . LEU A 1 365 ? 10.902 17.072 -16.425 1.00 92.19 365 LEU A O 1
ATOM 2987 N N . LEU A 1 366 ? 10.350 16.506 -14.320 1.00 89.25 366 LEU A N 1
ATOM 2988 C CA . LEU A 1 366 ? 9.990 17.868 -13.925 1.00 89.25 366 LEU A CA 1
ATOM 2989 C C . LEU A 1 366 ? 11.237 18.701 -13.569 1.00 89.25 366 LEU A C 1
ATOM 2991 O O . LEU A 1 366 ? 12.245 18.125 -13.159 1.00 89.25 366 LEU A O 1
ATOM 2995 N N . PRO A 1 367 ? 11.160 20.045 -13.645 1.00 84.62 367 PRO A N 1
ATOM 2996 C CA . PRO A 1 367 ? 12.269 20.936 -13.281 1.00 84.62 367 PRO A CA 1
ATOM 2997 C C . PRO A 1 367 ? 12.742 20.817 -11.831 1.00 84.62 367 PRO A C 1
ATOM 2999 O O . PRO A 1 367 ? 13.853 21.213 -11.515 1.00 84.62 367 PRO A O 1
ATOM 3002 N N . ALA A 1 368 ? 11.914 20.257 -10.944 1.00 79.56 368 ALA A N 1
ATOM 3003 C CA . ALA A 1 368 ? 12.275 20.014 -9.549 1.00 79.56 368 ALA A CA 1
ATOM 3004 C C . ALA A 1 368 ? 13.379 18.947 -9.374 1.00 79.56 368 ALA A C 1
ATOM 3006 O O . ALA A 1 368 ? 13.825 18.710 -8.255 1.00 79.56 368 ALA A O 1
ATOM 3007 N N . ALA A 1 369 ? 13.792 18.263 -10.445 1.00 79.12 369 ALA A N 1
ATOM 3008 C CA . ALA A 1 369 ? 14.889 17.307 -10.402 1.00 79.12 369 ALA A CA 1
ATOM 3009 C C . ALA A 1 369 ? 16.225 18.019 -10.138 1.00 79.12 369 ALA A C 1
ATOM 3011 O O . ALA A 1 369 ? 16.566 18.966 -10.841 1.00 79.12 369 ALA A O 1
ATOM 3012 N N . ALA A 1 370 ? 17.011 17.527 -9.179 1.00 81.06 370 ALA A N 1
ATOM 3013 C CA . ALA A 1 370 ? 18.379 18.001 -8.995 1.00 81.06 370 ALA A CA 1
ATOM 3014 C C . ALA A 1 370 ? 19.254 17.580 -10.189 1.00 81.06 370 ALA A C 1
ATOM 3016 O O . ALA A 1 370 ? 19.265 16.400 -10.544 1.00 81.06 370 ALA A O 1
ATOM 3017 N N . ASP A 1 371 ? 20.032 18.509 -10.757 1.00 82.31 371 ASP A N 1
ATOM 3018 C CA . ASP A 1 371 ? 20.904 18.242 -11.916 1.00 82.31 371 ASP A CA 1
ATOM 3019 C C . ASP A 1 371 ? 21.820 17.032 -11.693 1.00 82.31 371 ASP A C 1
ATOM 3021 O O . ASP A 1 371 ? 21.977 16.204 -12.585 1.00 82.31 371 ASP A O 1
ATOM 3025 N N . ALA A 1 372 ? 22.373 16.877 -10.485 1.00 82.12 372 ALA A N 1
ATOM 3026 C CA . ALA A 1 372 ? 23.205 15.727 -10.133 1.00 82.12 372 ALA A CA 1
ATOM 3027 C C . ALA A 1 372 ? 22.457 14.392 -10.307 1.00 82.12 372 ALA A C 1
ATOM 3029 O O . ALA A 1 372 ? 22.976 13.476 -10.936 1.00 82.12 372 ALA A O 1
ATOM 3030 N N . ALA A 1 373 ? 21.213 14.307 -9.823 1.00 84.69 373 ALA A N 1
ATOM 3031 C CA . ALA A 1 373 ? 20.394 13.102 -9.943 1.00 84.69 373 ALA A CA 1
ATOM 3032 C C . ALA A 1 373 ? 19.946 12.835 -11.390 1.00 84.69 373 ALA A C 1
ATOM 3034 O O . ALA A 1 373 ? 19.757 11.681 -11.769 1.00 84.69 373 ALA A O 1
ATOM 3035 N N . VAL A 1 374 ? 19.772 13.884 -12.204 1.00 85.94 374 VAL A N 1
ATOM 3036 C CA . VAL A 1 374 ? 19.463 13.749 -13.637 1.00 85.94 374 VAL A CA 1
ATOM 3037 C C . VAL A 1 374 ? 20.683 13.267 -14.417 1.00 85.94 374 VAL A C 1
ATOM 3039 O O . VAL A 1 374 ? 20.558 12.352 -15.227 1.00 85.94 374 VAL A O 1
ATOM 3042 N N . ASN A 1 375 ? 21.855 13.854 -14.172 1.00 86.38 375 ASN A N 1
ATOM 3043 C CA . ASN A 1 375 ? 23.096 13.520 -14.874 1.00 86.38 375 ASN A CA 1
ATOM 3044 C C . ASN A 1 375 ? 23.586 12.105 -14.540 1.00 86.38 375 ASN A C 1
ATOM 3046 O O . ASN A 1 375 ? 24.137 11.427 -15.403 1.00 86.38 375 ASN A O 1
ATOM 3050 N N . GLY A 1 376 ? 23.356 11.649 -13.309 1.00 87.88 376 GLY A N 1
ATOM 3051 C CA . GLY A 1 376 ? 23.675 10.293 -12.876 1.00 87.88 376 GLY A CA 1
ATOM 3052 C C . GLY A 1 376 ? 22.593 9.247 -13.159 1.00 87.88 376 GLY A C 1
ATOM 3053 O O . GLY A 1 376 ? 22.770 8.078 -12.805 1.00 87.88 376 GLY A O 1
ATOM 3054 N N . LEU A 1 377 ? 21.470 9.632 -13.784 1.00 93.62 377 LEU A N 1
ATOM 3055 C CA . LEU A 1 377 ? 20.366 8.720 -14.070 1.00 93.62 377 LEU A CA 1
ATOM 3056 C C . LEU A 1 377 ? 20.770 7.693 -15.133 1.00 93.62 377 LEU A C 1
ATOM 3058 O O . LEU A 1 377 ? 20.946 8.016 -16.308 1.00 93.62 377 LEU A O 1
ATOM 3062 N N . ARG A 1 378 ? 20.815 6.422 -14.736 1.00 95.31 378 ARG A N 1
ATOM 3063 C CA . ARG A 1 378 ? 21.013 5.285 -15.640 1.00 95.31 378 ARG A CA 1
ATOM 3064 C C . ARG A 1 378 ? 19.701 4.554 -15.869 1.00 95.31 378 ARG A C 1
ATOM 3066 O O . ARG A 1 378 ? 18.919 4.355 -14.939 1.00 95.31 378 ARG A O 1
ATOM 3073 N N . LEU A 1 379 ? 19.482 4.122 -17.107 1.00 96.94 379 LEU A N 1
ATOM 3074 C CA . LEU A 1 379 ? 18.364 3.266 -17.480 1.00 96.94 379 LEU A CA 1
ATOM 3075 C C . LEU A 1 379 ? 18.884 1.901 -17.923 1.00 96.94 379 LEU A C 1
ATOM 3077 O O . LEU A 1 379 ? 19.809 1.813 -18.724 1.00 96.94 379 LEU A O 1
ATOM 3081 N N . ILE A 1 380 ? 18.265 0.839 -17.426 1.00 96.44 380 ILE A N 1
ATOM 3082 C CA . ILE A 1 380 ? 18.559 -0.545 -17.797 1.00 96.44 380 ILE A CA 1
ATOM 3083 C C . ILE A 1 380 ? 17.247 -1.184 -18.262 1.00 96.44 380 ILE A C 1
ATOM 3085 O O . ILE A 1 380 ? 16.225 -1.088 -17.581 1.00 96.44 380 ILE A O 1
ATOM 3089 N N . ALA A 1 381 ? 17.250 -1.810 -19.437 1.00 94.31 381 ALA A N 1
ATOM 3090 C CA . ALA A 1 381 ? 16.119 -2.549 -19.985 1.00 94.31 381 ALA A CA 1
ATOM 3091 C C . ALA A 1 381 ? 16.442 -4.049 -19.994 1.00 94.31 381 ALA A C 1
ATOM 3093 O O . ALA A 1 381 ? 17.342 -4.490 -20.706 1.00 94.31 381 ALA A O 1
ATOM 3094 N N . GLY A 1 382 ? 15.720 -4.835 -19.192 1.00 89.44 382 GLY A N 1
ATOM 3095 C CA . GLY A 1 382 ? 16.119 -6.212 -18.895 1.00 89.44 382 GLY A CA 1
ATOM 3096 C C . GLY A 1 382 ? 17.482 -6.206 -18.205 1.00 89.44 382 GLY A C 1
ATOM 3097 O O . GLY A 1 382 ? 17.602 -5.640 -17.124 1.00 89.44 382 GLY A O 1
ATOM 3098 N N . ASP A 1 383 ? 18.489 -6.753 -18.882 1.00 88.81 383 ASP A N 1
ATOM 3099 C CA . ASP A 1 383 ? 19.890 -6.760 -18.438 1.00 88.81 383 ASP A CA 1
ATOM 3100 C C . ASP A 1 383 ? 20.783 -5.846 -19.304 1.00 88.81 383 ASP A C 1
ATOM 3102 O O . ASP A 1 383 ? 22.007 -5.902 -19.239 1.00 88.81 383 ASP A O 1
ATOM 3106 N N . THR A 1 384 ? 20.184 -5.021 -20.172 1.00 93.00 384 THR A N 1
ATOM 3107 C CA . THR A 1 384 ? 20.901 -4.172 -21.135 1.00 93.00 384 THR A CA 1
ATOM 3108 C C . THR A 1 384 ? 20.880 -2.705 -20.700 1.00 93.00 384 THR A C 1
ATOM 3110 O O . THR A 1 384 ? 19.797 -2.115 -20.630 1.00 93.00 384 THR A O 1
ATOM 3113 N N . PRO A 1 385 ? 22.041 -2.078 -20.436 1.00 95.56 385 PRO A N 1
ATOM 3114 C CA . PRO A 1 385 ? 22.127 -0.636 -20.231 1.00 95.56 385 PRO A CA 1
ATOM 3115 C C . PRO A 1 385 ? 21.634 0.139 -21.459 1.00 95.56 385 PRO A C 1
ATOM 3117 O O . PRO A 1 385 ? 21.945 -0.210 -22.596 1.00 95.56 385 PRO A O 1
ATOM 3120 N N . VAL A 1 386 ? 20.878 1.208 -21.226 1.00 95.56 386 VAL A N 1
ATOM 3121 C CA . VAL A 1 386 ? 20.341 2.103 -22.252 1.00 95.56 386 VAL A CA 1
ATOM 3122 C C . VAL A 1 386 ? 20.992 3.467 -22.072 1.00 95.56 386 VAL A C 1
ATOM 3124 O O . VAL A 1 386 ? 20.751 4.144 -21.071 1.00 95.56 386 VAL A O 1
ATOM 3127 N N . ALA A 1 387 ? 21.811 3.873 -23.042 1.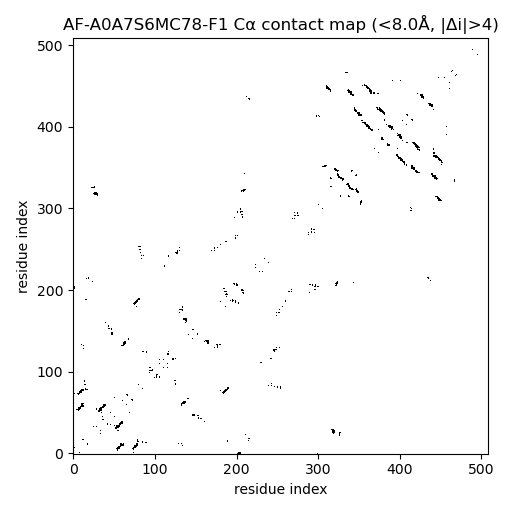00 93.12 387 ALA A N 1
ATOM 3128 C CA . ALA A 1 387 ? 22.391 5.210 -23.062 1.00 93.12 387 ALA A CA 1
ATOM 3129 C C . ALA A 1 387 ? 21.275 6.257 -23.206 1.00 93.12 387 ALA A C 1
ATOM 3131 O O . ALA A 1 387 ? 20.415 6.133 -24.083 1.00 93.12 387 ALA A O 1
ATOM 3132 N N . LEU A 1 388 ? 21.276 7.253 -22.317 1.00 92.88 388 LEU A N 1
ATOM 3133 C CA . LEU A 1 388 ? 20.313 8.348 -22.311 1.00 92.88 388 LEU A CA 1
ATOM 3134 C C . LEU A 1 388 ? 20.991 9.651 -22.729 1.00 92.88 388 LEU A C 1
ATOM 3136 O O . LEU A 1 388 ? 21.999 10.047 -22.152 1.00 92.88 388 LEU A O 1
ATOM 3140 N N . GLU A 1 389 ? 20.381 10.347 -23.678 1.00 90.12 389 GLU A N 1
ATOM 3141 C CA . GLU A 1 389 ? 20.810 11.657 -24.156 1.00 90.12 389 GLU A CA 1
ATOM 3142 C C . GLU A 1 389 ? 19.732 12.706 -23.882 1.00 90.12 389 GLU A C 1
ATOM 3144 O O . GLU A 1 389 ? 18.529 12.442 -23.992 1.00 90.12 389 GLU A O 1
ATOM 3149 N N . ARG A 1 390 ? 20.155 13.925 -23.536 1.00 87.88 390 ARG A N 1
ATOM 3150 C CA . ARG A 1 390 ? 19.243 15.054 -23.331 1.00 87.88 390 ARG A CA 1
ATOM 3151 C C . ARG A 1 390 ? 18.934 15.718 -24.671 1.00 87.88 390 ARG A C 1
ATOM 3153 O O . ARG A 1 390 ? 19.798 16.363 -25.250 1.00 87.88 390 ARG A O 1
ATOM 3160 N N . ILE A 1 391 ? 17.684 15.624 -25.125 1.00 83.38 391 ILE A N 1
ATOM 3161 C CA . ILE A 1 391 ? 17.271 16.178 -26.431 1.00 83.38 391 ILE A CA 1
ATOM 3162 C C . ILE A 1 391 ? 17.126 17.709 -26.382 1.00 83.38 391 ILE A C 1
ATOM 3164 O O . ILE A 1 391 ? 17.390 18.404 -27.359 1.00 83.38 391 ILE A O 1
ATOM 3168 N N . HIS A 1 392 ? 16.737 18.254 -25.224 1.00 73.31 392 HIS A N 1
ATOM 3169 C CA . HIS A 1 392 ? 16.550 19.695 -25.022 1.00 73.31 392 HIS A CA 1
ATOM 3170 C C . HIS A 1 392 ? 17.389 20.182 -23.832 1.00 73.31 392 HIS A C 1
ATOM 3172 O O . HIS A 1 392 ? 16.887 20.282 -22.708 1.00 73.31 392 HIS A O 1
ATOM 3178 N N . PRO A 1 393 ? 18.688 20.473 -24.041 1.00 65.44 393 PRO A N 1
ATOM 3179 C CA . PRO A 1 393 ? 19.587 20.910 -22.973 1.00 65.44 393 PRO A CA 1
ATOM 3180 C C . PRO A 1 393 ? 19.202 22.263 -22.361 1.00 65.44 393 PRO A C 1
ATOM 3182 O O . PRO A 1 393 ? 19.581 22.546 -21.231 1.00 65.44 393 PRO A O 1
ATOM 3185 N N . ARG A 1 394 ? 18.431 23.084 -23.086 1.00 63.03 394 ARG A N 1
ATOM 3186 C CA . ARG A 1 394 ? 18.030 24.437 -22.667 1.00 63.03 394 ARG A CA 1
ATOM 3187 C C . ARG A 1 394 ? 16.666 24.507 -21.974 1.00 63.03 394 ARG A C 1
ATOM 3189 O O . ARG A 1 394 ? 16.324 25.559 -21.447 1.00 63.03 394 ARG A O 1
ATOM 3196 N N . GLU A 1 395 ? 15.880 23.429 -21.977 1.00 68.62 395 GLU A N 1
ATOM 3197 C CA . GLU A 1 395 ? 14.600 23.414 -21.265 1.00 68.62 395 GLU A CA 1
ATOM 3198 C C . GLU A 1 395 ? 14.806 23.140 -19.771 1.00 68.62 395 GLU A C 1
ATOM 3200 O O . GLU A 1 395 ? 15.576 22.237 -19.427 1.00 68.62 395 GLU A O 1
ATOM 3205 N N . PRO A 1 396 ? 14.081 23.846 -18.880 1.00 65.31 396 PRO A N 1
ATOM 3206 C CA . PRO A 1 396 ? 14.154 23.606 -17.439 1.00 65.31 396 PRO A CA 1
ATOM 3207 C C . PRO A 1 396 ? 13.617 22.221 -17.056 1.00 65.31 396 PRO A C 1
ATOM 3209 O O . PRO A 1 396 ? 13.981 21.677 -16.024 1.00 65.31 396 PRO A O 1
ATOM 3212 N N . ALA A 1 397 ? 12.754 21.632 -17.885 1.00 70.50 397 ALA A N 1
ATOM 3213 C CA . ALA A 1 397 ? 12.315 20.256 -17.729 1.00 70.50 397 ALA A CA 1
ATOM 3214 C C . ALA A 1 397 ? 13.189 19.324 -18.578 1.00 70.50 397 ALA A C 1
ATOM 3216 O O . ALA A 1 397 ? 13.372 19.518 -19.782 1.00 70.50 397 ALA A O 1
ATOM 3217 N N . PHE A 1 398 ? 13.718 18.282 -17.946 1.00 82.56 398 PHE A N 1
ATOM 3218 C CA . PHE A 1 398 ? 14.676 17.384 -18.576 1.00 82.56 398 PHE A CA 1
ATOM 3219 C C . PHE A 1 398 ? 13.946 16.344 -19.429 1.00 82.56 398 PHE A C 1
ATOM 3221 O O . PHE A 1 398 ? 13.101 15.599 -18.929 1.00 82.56 398 PHE A O 1
ATOM 3228 N N . THR A 1 399 ? 14.270 16.283 -20.723 1.00 89.88 399 THR A N 1
ATOM 3229 C CA . THR A 1 399 ? 13.816 15.198 -21.608 1.00 89.88 399 THR A CA 1
ATOM 3230 C C . THR A 1 399 ? 15.001 14.355 -22.009 1.00 89.88 399 THR A C 1
ATOM 3232 O O . THR A 1 399 ? 15.912 14.852 -22.673 1.00 89.88 399 THR A O 1
ATOM 3235 N N . LEU A 1 400 ? 14.964 13.096 -21.597 1.00 91.44 400 LEU A N 1
ATOM 3236 C CA . LEU A 1 400 ? 16.005 12.115 -21.848 1.00 91.44 400 LEU A CA 1
ATOM 3237 C C . LEU A 1 400 ? 15.482 11.065 -22.818 1.00 91.44 400 LEU A C 1
ATOM 3239 O O . LEU A 1 400 ? 14.326 10.647 -22.716 1.00 91.44 400 LEU A O 1
ATOM 3243 N N . GLN A 1 401 ? 16.321 10.628 -23.746 1.00 93.38 401 GLN A N 1
ATOM 3244 C CA . GLN A 1 401 ? 15.959 9.619 -24.730 1.00 93.38 401 GLN A CA 1
ATOM 3245 C C . GLN A 1 401 ? 17.079 8.622 -24.939 1.00 93.38 401 GLN A C 1
ATOM 3247 O O . GLN A 1 401 ? 18.249 8.977 -24.918 1.00 93.38 401 GLN A O 1
ATOM 3252 N N . GLY A 1 402 ? 16.691 7.371 -25.144 1.00 94.12 402 GLY A N 1
ATOM 3253 C CA . GLY A 1 402 ? 17.607 6.285 -25.442 1.00 94.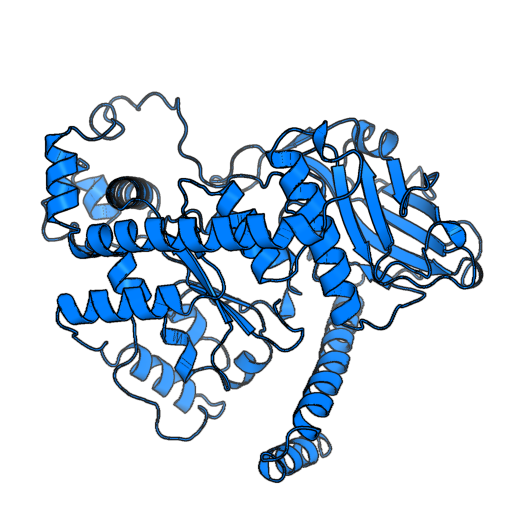12 402 GLY A CA 1
ATOM 3254 C C . GLY A 1 402 ? 16.975 5.260 -26.368 1.00 94.12 402 GLY A C 1
ATOM 3255 O O . GLY A 1 402 ? 15.770 5.297 -26.652 1.00 94.12 402 GLY A O 1
ATOM 3256 N N . VAL A 1 403 ? 17.801 4.328 -26.829 1.00 94.69 403 VAL A N 1
ATOM 3257 C CA . VAL A 1 403 ? 17.386 3.211 -27.679 1.00 94.69 403 VAL A CA 1
ATOM 3258 C C . VAL A 1 403 ? 17.501 1.921 -26.880 1.00 94.69 403 VAL A C 1
ATOM 3260 O O . VAL A 1 403 ? 18.574 1.558 -26.413 1.00 94.69 403 VAL A O 1
ATOM 3263 N N . ILE A 1 404 ? 16.375 1.235 -26.717 1.00 94.06 404 ILE A N 1
ATOM 3264 C CA . ILE A 1 404 ? 16.281 -0.118 -26.183 1.00 94.06 404 ILE A CA 1
ATOM 3265 C C . ILE A 1 404 ? 16.466 -1.076 -27.366 1.00 94.06 404 ILE A C 1
ATOM 3267 O O . ILE A 1 404 ? 15.579 -1.142 -28.228 1.00 94.06 404 ILE A O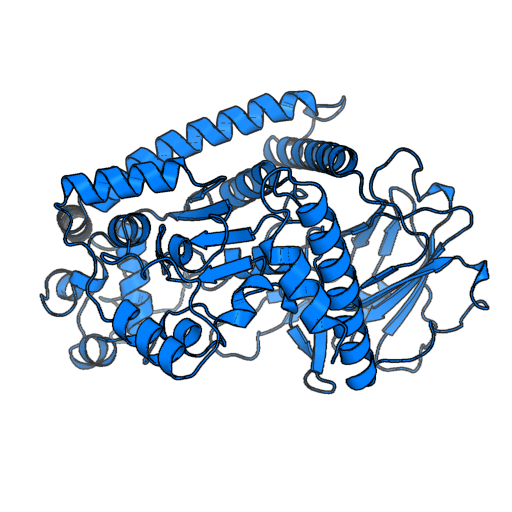 1
ATOM 3271 N N . PRO A 1 405 ? 17.570 -1.842 -27.420 1.00 91.81 405 PRO A N 1
ATOM 3272 C CA . PRO A 1 405 ? 17.770 -2.826 -28.474 1.00 91.81 405 PRO A CA 1
ATOM 3273 C C . PRO A 1 405 ? 16.655 -3.869 -28.452 1.00 91.81 405 PRO A C 1
ATOM 3275 O O . PRO A 1 405 ? 16.233 -4.306 -27.378 1.00 91.81 405 PRO A O 1
ATOM 3278 N N . ARG A 1 406 ? 16.213 -4.350 -29.618 1.00 90.62 406 ARG A N 1
ATOM 3279 C CA . ARG A 1 406 ? 15.163 -5.385 -29.703 1.00 90.62 406 ARG A CA 1
ATOM 3280 C C . ARG A 1 406 ? 15.469 -6.622 -28.849 1.00 90.62 406 ARG A C 1
ATOM 3282 O O . ARG A 1 406 ? 14.559 -7.212 -28.281 1.00 90.62 406 ARG A O 1
ATOM 3289 N N . GLY A 1 407 ? 16.750 -6.985 -28.720 1.00 88.19 407 GLY A N 1
ATOM 3290 C CA . GLY A 1 407 ? 17.208 -8.126 -27.920 1.00 88.19 407 GLY A CA 1
ATOM 3291 C C . GLY A 1 407 ? 17.026 -7.947 -26.408 1.00 88.19 407 GLY A C 1
ATOM 3292 O O . GLY A 1 407 ? 16.863 -8.937 -25.701 1.00 88.19 407 GLY A O 1
ATOM 3293 N N . ALA A 1 408 ? 16.976 -6.703 -25.920 1.00 88.25 408 ALA A N 1
ATOM 3294 C CA . ALA A 1 408 ? 16.690 -6.390 -24.518 1.00 88.25 408 ALA A CA 1
ATOM 3295 C C . ALA A 1 408 ? 15.210 -6.637 -24.158 1.00 88.25 408 ALA A C 1
ATOM 3297 O O . ALA A 1 408 ? 14.851 -6.824 -22.993 1.00 88.25 408 ALA A O 1
ATOM 3298 N N . VAL A 1 409 ? 14.329 -6.677 -25.163 1.00 86.94 409 VAL A N 1
ATOM 3299 C CA . VAL A 1 409 ? 12.920 -7.056 -25.020 1.00 86.94 409 VAL A CA 1
ATOM 3300 C C . VAL A 1 409 ? 12.811 -8.567 -25.216 1.00 86.94 409 VAL A C 1
ATOM 3302 O O . VAL A 1 409 ? 12.610 -9.067 -26.320 1.00 86.94 409 VAL A O 1
ATOM 3305 N N . SER A 1 410 ? 12.981 -9.313 -24.125 1.00 69.06 410 SER A N 1
ATOM 3306 C CA . SER A 1 410 ? 12.987 -10.778 -24.171 1.00 69.06 410 SER A CA 1
ATOM 3307 C C . SER A 1 410 ? 11.647 -11.343 -24.655 1.00 69.06 410 SER A C 1
ATOM 3309 O O . SER A 1 410 ? 10.633 -11.238 -23.964 1.00 69.06 410 SER A O 1
ATOM 3311 N N . SER A 1 411 ? 11.664 -12.044 -25.792 1.00 62.09 411 SER A N 1
ATOM 3312 C CA . SER A 1 411 ? 10.512 -12.776 -26.339 1.00 62.09 411 SER A CA 1
ATOM 3313 C C . SER A 1 411 ? 9.984 -13.882 -25.407 1.00 62.09 411 SER A C 1
ATOM 3315 O O . SER A 1 411 ? 8.833 -14.296 -25.535 1.00 62.09 411 SER A O 1
ATOM 3317 N N . GLY A 1 412 ? 10.797 -14.344 -24.445 1.00 66.81 412 GLY A N 1
ATOM 3318 C CA . GLY A 1 412 ? 10.430 -15.351 -23.440 1.00 66.81 412 GLY A CA 1
ATOM 3319 C C . GLY A 1 412 ? 9.967 -14.782 -22.090 1.00 66.81 412 GLY A C 1
ATOM 3320 O O . GLY A 1 412 ? 9.476 -15.534 -21.233 1.00 66.81 412 GLY A O 1
ATOM 3321 N N . SER A 1 413 ? 10.108 -13.474 -21.858 1.00 80.12 413 SER A N 1
ATOM 3322 C CA . SER A 1 413 ? 9.620 -12.813 -20.644 1.00 80.12 413 SER A CA 1
ATOM 3323 C C . SER A 1 413 ? 8.220 -12.237 -20.874 1.00 80.12 413 SER A C 1
ATOM 3325 O O . SER A 1 413 ? 7.974 -11.620 -21.904 1.00 80.12 413 SER A O 1
ATOM 3327 N N . PRO A 1 414 ? 7.271 -12.378 -19.928 1.00 85.19 414 PRO A N 1
ATOM 3328 C CA . PRO A 1 414 ? 5.944 -11.770 -20.075 1.00 85.19 414 PRO A CA 1
ATOM 3329 C C . PRO A 1 414 ? 5.964 -10.237 -19.969 1.00 85.19 414 PRO A C 1
ATOM 3331 O O . PRO A 1 414 ? 4.949 -9.596 -20.240 1.00 85.19 414 PRO A O 1
ATOM 3334 N N . VAL A 1 415 ? 7.066 -9.663 -19.477 1.00 90.56 415 VAL A N 1
ATOM 3335 C CA . VAL A 1 415 ? 7.268 -8.225 -19.285 1.00 90.56 415 VAL A CA 1
ATOM 3336 C C . VAL A 1 415 ? 8.744 -7.869 -19.470 1.00 90.56 415 VAL A C 1
ATOM 3338 O O . VAL A 1 415 ? 9.630 -8.621 -19.066 1.00 90.56 415 VAL A O 1
ATOM 3341 N N . THR A 1 416 ? 9.005 -6.687 -20.005 1.00 92.00 416 THR A N 1
ATOM 3342 C CA . THR A 1 416 ? 10.311 -6.029 -19.996 1.00 92.00 416 THR A CA 1
ATOM 3343 C C . THR A 1 416 ? 10.403 -5.156 -18.755 1.00 92.00 416 THR A C 1
ATOM 3345 O O . THR A 1 416 ? 9.549 -4.293 -18.528 1.00 92.00 416 THR A O 1
ATOM 3348 N N . ARG A 1 417 ? 11.429 -5.379 -17.936 1.00 93.69 417 ARG A N 1
ATOM 3349 C CA . ARG A 1 417 ? 11.741 -4.514 -16.798 1.00 93.69 417 ARG A CA 1
ATOM 3350 C C . ARG A 1 417 ? 12.546 -3.322 -17.288 1.00 93.69 417 ARG A C 1
ATOM 3352 O O . ARG A 1 417 ? 13.587 -3.515 -17.898 1.00 93.69 417 ARG A O 1
ATOM 3359 N N . LEU A 1 418 ? 12.069 -2.119 -17.001 1.00 95.56 418 LEU A N 1
ATOM 3360 C CA . LEU A 1 418 ? 12.880 -0.912 -17.050 1.00 95.56 418 LEU A CA 1
ATOM 3361 C C . LEU A 1 418 ? 13.292 -0.572 -15.621 1.00 95.56 418 LEU A C 1
ATOM 3363 O O . LEU A 1 418 ? 12.440 -0.473 -14.736 1.00 95.56 418 LEU A O 1
ATOM 3367 N N . GLU A 1 419 ? 14.585 -0.427 -15.399 1.00 96.12 419 GLU A N 1
ATOM 3368 C CA . GLU A 1 419 ? 15.187 -0.084 -14.121 1.00 96.12 419 GLU A CA 1
ATOM 3369 C C . GLU A 1 419 ? 15.900 1.260 -14.243 1.00 96.12 419 GLU A C 1
ATOM 3371 O O . GLU A 1 419 ? 16.715 1.467 -15.135 1.00 96.12 419 GLU A O 1
ATOM 3376 N N . MET A 1 420 ? 15.533 2.183 -13.362 1.00 96.19 420 MET A N 1
ATOM 3377 C CA . MET A 1 420 ? 16.092 3.519 -13.240 1.00 96.19 420 MET A CA 1
ATOM 3378 C C . MET A 1 420 ? 16.957 3.551 -11.988 1.00 96.19 420 MET A C 1
ATOM 3380 O O . MET A 1 420 ? 16.445 3.338 -10.883 1.00 96.19 420 MET A O 1
ATOM 3384 N N . GLU A 1 421 ? 18.243 3.822 -12.164 1.00 95.56 421 GLU A N 1
ATOM 3385 C CA . GLU A 1 421 ? 19.184 4.017 -11.067 1.00 95.56 421 GLU A CA 1
ATOM 3386 C C . GLU A 1 421 ? 19.619 5.474 -10.998 1.00 95.56 421 GLU A C 1
ATOM 3388 O O . GLU A 1 421 ? 20.054 6.039 -11.997 1.00 95.56 421 GLU A O 1
ATOM 3393 N N . VAL A 1 422 ? 19.519 6.062 -9.811 1.00 92.75 422 VAL A N 1
ATOM 3394 C CA . VAL A 1 422 ? 20.077 7.379 -9.496 1.00 92.75 422 VAL A CA 1
ATOM 3395 C C . VAL A 1 422 ? 21.234 7.202 -8.518 1.00 92.75 422 VAL A C 1
ATOM 3397 O O . VAL A 1 422 ? 21.144 6.422 -7.569 1.00 92.75 422 VAL A O 1
ATOM 3400 N N . ASP A 1 423 ? 22.335 7.899 -8.754 1.00 90.56 423 ASP A N 1
ATOM 3401 C CA . ASP A 1 423 ? 23.509 7.922 -7.874 1.00 90.56 423 ASP A CA 1
ATOM 3402 C C . ASP A 1 423 ? 23.381 8.953 -6.740 1.00 90.56 423 ASP A C 1
ATOM 3404 O O . ASP A 1 423 ? 24.000 8.800 -5.689 1.00 90.56 423 ASP A O 1
ATOM 3408 N N . SER A 1 424 ? 22.531 9.962 -6.934 1.00 88.12 424 SER A N 1
ATOM 3409 C CA . SER A 1 424 ? 22.233 11.015 -5.973 1.00 88.12 424 SER A CA 1
ATOM 3410 C C . SER A 1 424 ? 20.755 11.021 -5.589 1.00 88.12 424 SER A C 1
ATOM 3412 O O . SER A 1 424 ? 19.860 10.928 -6.433 1.00 88.12 424 SER A O 1
ATOM 3414 N N . LEU A 1 425 ? 20.502 11.145 -4.287 1.00 90.44 425 LEU A N 1
ATOM 3415 C CA . LEU A 1 425 ? 19.175 11.287 -3.702 1.00 90.44 425 LEU A CA 1
ATOM 3416 C C . LEU A 1 425 ? 19.098 12.621 -2.960 1.00 90.44 425 LEU A C 1
ATOM 3418 O O . LEU A 1 425 ? 20.043 13.028 -2.290 1.00 90.44 425 LEU A O 1
ATOM 3422 N N . THR A 1 426 ? 17.957 13.290 -3.059 1.00 88.69 426 THR A N 1
ATOM 3423 C CA . THR A 1 426 ? 17.691 14.575 -2.408 1.00 88.69 426 THR A CA 1
ATOM 3424 C C . THR A 1 426 ? 16.618 14.404 -1.346 1.00 88.69 426 THR A C 1
ATOM 3426 O O . THR A 1 426 ? 15.674 13.638 -1.520 1.00 88.69 426 THR A O 1
ATOM 3429 N N . THR A 1 427 ? 16.745 15.119 -0.235 1.00 87.25 427 THR A N 1
ATOM 3430 C CA . THR A 1 427 ? 15.684 15.189 0.771 1.00 87.25 427 THR A CA 1
ATOM 3431 C C . THR A 1 427 ? 14.791 16.381 0.458 1.00 87.25 427 THR A C 1
ATOM 3433 O O . THR A 1 427 ? 15.287 17.499 0.363 1.00 87.25 427 THR A O 1
ATOM 3436 N N . ILE A 1 428 ? 13.491 16.144 0.305 1.00 84.19 428 ILE A N 1
ATOM 3437 C CA . ILE A 1 428 ? 12.487 17.196 0.120 1.00 84.19 428 ILE A CA 1
ATOM 3438 C C . ILE A 1 428 ? 11.498 17.185 1.277 1.00 84.19 428 ILE A C 1
ATOM 3440 O O . ILE A 1 428 ? 11.107 16.114 1.749 1.00 84.19 428 ILE A O 1
ATOM 3444 N N . ASP A 1 429 ? 11.074 18.364 1.711 1.00 75.06 429 ASP A N 1
ATOM 3445 C CA . ASP A 1 429 ? 9.975 18.504 2.659 1.00 75.06 429 ASP A CA 1
ATOM 3446 C C . ASP A 1 429 ? 8.643 18.374 1.912 1.00 75.06 429 ASP A C 1
ATOM 3448 O O . ASP A 1 429 ? 8.448 18.960 0.849 1.00 75.06 429 ASP A O 1
ATOM 3452 N N . ASP A 1 430 ? 7.722 17.562 2.434 1.00 63.72 430 ASP A N 1
ATOM 3453 C CA . ASP A 1 430 ? 6.366 17.494 1.888 1.00 63.72 430 ASP A CA 1
ATOM 3454 C C . ASP A 1 430 ? 5.617 18.773 2.328 1.00 63.72 430 ASP A C 1
ATOM 3456 O O . ASP A 1 430 ? 5.335 18.968 3.516 1.00 63.72 430 ASP A O 1
ATOM 3460 N N . GLU A 1 431 ? 5.291 19.655 1.375 1.00 47.91 431 GLU A N 1
ATOM 3461 C CA . GLU A 1 431 ? 4.481 20.860 1.603 1.00 47.91 431 GLU A CA 1
ATOM 3462 C C . GLU A 1 431 ? 3.064 20.468 2.065 1.00 47.91 431 GLU A C 1
ATOM 3464 O O . GLU A 1 431 ? 2.157 20.213 1.274 1.00 47.91 431 GLU A O 1
ATOM 3469 N N . GLY A 1 432 ? 2.878 20.349 3.381 1.00 46.22 432 GLY A N 1
ATOM 3470 C CA . GLY A 1 432 ? 1.600 19.929 3.963 1.00 46.22 432 GLY A CA 1
ATOM 3471 C C . GLY A 1 432 ? 1.575 19.753 5.481 1.00 46.22 432 GLY A C 1
ATOM 3472 O O . GLY A 1 432 ? 0.625 19.174 5.999 1.00 46.22 432 GLY A O 1
ATOM 3473 N N . GLY A 1 433 ? 2.600 20.216 6.205 1.00 38.81 433 GLY A N 1
ATOM 3474 C CA . GLY A 1 433 ? 2.613 20.355 7.671 1.00 38.81 433 GLY A CA 1
ATOM 3475 C C . GLY A 1 433 ? 2.637 19.064 8.504 1.00 38.81 433 GLY A C 1
ATOM 3476 O O . GLY A 1 433 ? 2.989 19.116 9.680 1.00 38.81 433 GLY A O 1
ATOM 3477 N N . GLU A 1 434 ? 2.305 17.903 7.935 1.00 47.88 434 GLU A N 1
ATOM 3478 C CA . GLU A 1 434 ? 2.188 16.642 8.689 1.00 47.88 434 GLU A CA 1
ATOM 3479 C C . GLU A 1 434 ? 3.137 15.530 8.226 1.00 47.88 434 GLU A C 1
ATOM 3481 O O . GLU A 1 434 ? 3.316 14.525 8.923 1.00 47.88 434 GLU A O 1
ATOM 3486 N N . GLU A 1 435 ? 3.762 15.693 7.062 1.00 52.25 435 GLU A N 1
ATOM 3487 C CA . GLU A 1 435 ? 4.608 14.677 6.450 1.00 52.25 435 GLU A CA 1
ATOM 3488 C C . GLU A 1 435 ? 6.082 15.069 6.534 1.00 52.25 435 GLU A C 1
ATOM 3490 O O . GLU A 1 435 ? 6.472 16.197 6.258 1.00 52.25 435 GLU A O 1
ATOM 3495 N N . ARG A 1 436 ? 6.905 14.127 7.008 1.00 59.84 436 ARG A N 1
ATOM 3496 C CA . ARG A 1 436 ? 8.341 14.344 7.198 1.00 59.84 436 ARG A CA 1
ATOM 3497 C C . ARG A 1 436 ? 9.044 14.515 5.859 1.00 59.84 436 ARG A C 1
ATOM 3499 O O . ARG A 1 436 ? 8.654 13.866 4.888 1.00 59.84 436 ARG A O 1
ATOM 3506 N N . ALA A 1 437 ? 10.162 15.236 5.909 1.00 70.75 437 ALA A N 1
ATOM 3507 C CA . ALA A 1 437 ? 11.222 15.198 4.918 1.00 70.75 437 ALA A CA 1
ATOM 3508 C C . ALA A 1 437 ? 11.422 13.776 4.370 1.00 70.75 437 ALA A C 1
ATOM 3510 O O . ALA A 1 437 ? 11.521 12.800 5.131 1.00 70.75 437 ALA A O 1
ATOM 3511 N N . ARG A 1 438 ? 11.443 13.649 3.047 1.00 82.25 438 ARG A N 1
ATOM 3512 C CA . ARG A 1 438 ? 11.539 12.367 2.358 1.00 82.25 438 ARG A CA 1
ATOM 3513 C C . ARG A 1 438 ? 12.654 12.379 1.336 1.00 82.25 438 ARG A C 1
ATOM 3515 O O . ARG A 1 438 ? 12.869 13.361 0.638 1.00 82.25 438 ARG A O 1
ATOM 3522 N N . VAL A 1 439 ? 13.340 11.248 1.259 1.00 88.00 439 VAL A N 1
ATOM 3523 C CA . VAL A 1 439 ? 14.435 11.024 0.320 1.00 88.00 439 VAL A CA 1
ATOM 3524 C C . VAL A 1 439 ? 13.841 10.619 -1.024 1.00 88.00 439 VAL A C 1
ATOM 3526 O O . VAL A 1 439 ? 13.080 9.654 -1.075 1.00 88.00 439 VAL A O 1
ATOM 3529 N N . VAL A 1 440 ? 14.174 11.358 -2.077 1.00 91.44 440 VAL A N 1
ATOM 3530 C CA . VAL A 1 440 ? 13.676 11.194 -3.447 1.00 91.44 440 VAL A CA 1
ATOM 3531 C C . VAL A 1 440 ? 14.823 11.215 -4.455 1.00 91.44 440 VAL A C 1
ATOM 3533 O O . VAL A 1 440 ? 15.869 11.809 -4.207 1.00 91.44 440 VAL A O 1
ATOM 3536 N N . GLY A 1 441 ? 14.623 10.569 -5.601 1.00 93.56 441 GLY A N 1
ATOM 3537 C CA . GLY A 1 441 ? 15.497 10.679 -6.768 1.00 93.56 441 GLY A CA 1
ATOM 3538 C C . GLY A 1 441 ? 15.005 11.758 -7.731 1.00 93.56 441 GLY A C 1
ATOM 3539 O O . GLY A 1 441 ? 15.040 12.945 -7.425 1.00 93.56 441 GLY A O 1
ATOM 3540 N N . VAL A 1 442 ? 14.512 11.343 -8.898 1.00 93.75 442 VAL A N 1
ATOM 3541 C CA . VAL A 1 442 ? 14.014 12.225 -9.961 1.00 93.75 442 VAL A CA 1
ATOM 3542 C C . VAL A 1 442 ? 12.475 12.223 -10.037 1.00 93.75 442 VAL A C 1
ATOM 3544 O O . VAL A 1 442 ? 11.850 11.167 -9.888 1.00 93.75 442 VAL A O 1
ATOM 3547 N N . PRO A 1 443 ? 11.832 13.376 -10.300 1.00 94.06 443 PRO A N 1
ATOM 3548 C CA . PRO A 1 443 ? 10.393 13.491 -10.501 1.00 94.06 443 PRO A CA 1
ATOM 3549 C C . PRO A 1 443 ? 10.043 13.163 -11.954 1.00 94.06 443 PRO A C 1
ATOM 3551 O O . PRO A 1 443 ? 10.210 13.987 -12.854 1.00 94.06 443 PRO A O 1
ATOM 3554 N N . VAL A 1 444 ? 9.536 11.959 -12.200 1.00 95.00 444 VAL A N 1
ATOM 3555 C CA . VAL A 1 444 ? 9.154 11.508 -13.542 1.00 95.00 444 VAL A CA 1
ATOM 3556 C C . VAL A 1 444 ? 7.730 11.964 -13.846 1.00 95.00 444 VAL A C 1
ATOM 3558 O O . VAL A 1 444 ? 6.790 11.592 -13.143 1.00 95.00 444 VAL A O 1
ATOM 3561 N N . ALA A 1 445 ? 7.563 12.746 -14.911 1.00 91.88 445 ALA A N 1
ATOM 3562 C CA . ALA A 1 445 ? 6.259 13.178 -15.410 1.00 91.88 445 ALA A CA 1
ATOM 3563 C C . ALA A 1 445 ? 5.627 12.098 -16.294 1.00 91.88 445 ALA A C 1
ATOM 3565 O O . ALA A 1 445 ? 4.481 11.700 -16.092 1.00 91.88 445 ALA A O 1
ATOM 3566 N N . TRP A 1 446 ? 6.385 11.585 -17.266 1.00 93.00 446 TRP A N 1
ATOM 3567 C CA . TRP A 1 446 ? 5.928 10.492 -18.117 1.00 93.00 446 TRP A CA 1
ATOM 3568 C C . TRP A 1 446 ? 7.077 9.717 -18.760 1.00 93.00 446 TRP A C 1
ATOM 3570 O O . TRP A 1 446 ? 8.194 10.215 -18.895 1.00 93.00 446 TRP A O 1
ATOM 3580 N N . ILE A 1 447 ? 6.762 8.494 -19.186 1.00 94.88 447 ILE A N 1
ATOM 3581 C CA . ILE A 1 447 ? 7.630 7.624 -19.989 1.00 94.88 447 ILE A CA 1
ATOM 3582 C C . ILE A 1 447 ? 6.856 7.233 -21.253 1.00 94.88 447 ILE A C 1
ATOM 3584 O O . ILE A 1 447 ? 5.693 6.834 -21.168 1.00 94.88 447 ILE A O 1
ATOM 3588 N N . ASP A 1 448 ? 7.477 7.356 -22.420 1.00 93.75 448 ASP A N 1
ATOM 3589 C CA . ASP A 1 448 ? 6.924 6.960 -23.719 1.00 93.75 448 ASP A CA 1
ATOM 3590 C C . ASP A 1 448 ? 7.903 5.990 -24.393 1.00 93.75 448 ASP A C 1
ATOM 3592 O O . ASP A 1 448 ? 9.099 6.262 -24.465 1.00 93.75 448 ASP A O 1
ATOM 3596 N N . VAL A 1 449 ? 7.401 4.837 -24.831 1.00 93.75 449 VAL A N 1
ATOM 3597 C CA . VAL A 1 449 ? 8.163 3.810 -25.549 1.00 93.75 449 VAL A CA 1
ATOM 3598 C C . VAL A 1 449 ? 7.490 3.569 -26.893 1.00 93.75 449 VAL A C 1
ATOM 3600 O O . VAL A 1 449 ? 6.278 3.340 -26.924 1.00 93.75 449 VAL A O 1
ATOM 3603 N N . ARG A 1 450 ? 8.245 3.620 -27.996 1.00 92.06 450 ARG A N 1
ATOM 3604 C CA . ARG A 1 450 ? 7.745 3.398 -29.368 1.00 92.06 450 ARG A CA 1
ATOM 3605 C C . ARG A 1 450 ? 8.801 2.759 -30.264 1.00 92.06 450 ARG A C 1
ATOM 3607 O O . ARG A 1 450 ? 9.981 2.916 -29.977 1.00 92.06 450 ARG A O 1
ATOM 3614 N N . PRO A 1 451 ? 8.432 2.128 -31.389 1.00 90.81 451 PRO A N 1
ATOM 3615 C CA . PRO A 1 451 ? 9.410 1.656 -32.365 1.00 90.81 451 PRO A CA 1
ATOM 3616 C C . PRO A 1 451 ? 10.199 2.818 -32.984 1.00 90.81 451 PRO A C 1
ATOM 3618 O O . PRO A 1 451 ? 9.612 3.841 -33.347 1.00 90.81 451 PRO A O 1
ATOM 3621 N N . CYS A 1 452 ? 11.513 2.659 -33.164 1.00 85.62 452 CYS A N 1
ATOM 3622 C CA . CYS A 1 452 ? 12.376 3.679 -33.779 1.00 85.62 452 CYS A CA 1
ATOM 3623 C C . CYS A 1 452 ? 11.959 4.060 -35.212 1.00 85.62 452 CYS A C 1
ATOM 3625 O O . CYS A 1 452 ? 12.251 5.165 -35.655 1.00 85.62 452 CYS A O 1
ATOM 3627 N N . THR A 1 453 ? 11.233 3.186 -35.912 1.00 73.62 453 THR A N 1
ATOM 3628 C CA . THR A 1 453 ? 10.696 3.421 -37.263 1.00 73.62 453 THR A CA 1
ATOM 3629 C C . THR A 1 453 ? 9.575 4.461 -37.313 1.00 73.62 453 THR A C 1
ATOM 3631 O O . THR A 1 453 ? 9.224 4.925 -38.392 1.00 73.62 453 THR A O 1
ATOM 3634 N N . THR A 1 454 ? 8.990 4.827 -36.169 1.00 61.06 454 THR A N 1
ATOM 3635 C CA . THR A 1 454 ? 7.786 5.673 -36.134 1.00 61.06 454 THR A CA 1
ATOM 3636 C C . THR A 1 454 ? 8.066 7.174 -36.163 1.00 61.06 454 THR A C 1
ATOM 3638 O O . THR A 1 454 ? 7.149 7.937 -36.458 1.00 61.06 454 THR A O 1
ATOM 3641 N N . LEU A 1 455 ? 9.296 7.615 -35.874 1.00 57.12 455 LEU A N 1
ATOM 3642 C CA . LEU A 1 455 ? 9.672 9.031 -35.842 1.00 57.12 455 LEU A CA 1
ATOM 3643 C C . LEU A 1 455 ? 11.197 9.230 -36.070 1.00 57.12 455 LEU A C 1
ATOM 3645 O O . LEU A 1 455 ? 11.974 8.368 -35.645 1.00 57.12 455 LEU A O 1
ATOM 3649 N N . PRO A 1 456 ? 11.670 10.361 -36.638 1.00 58.91 456 PRO A N 1
ATOM 3650 C CA . PRO A 1 456 ? 13.105 10.669 -36.784 1.00 58.91 456 PRO A CA 1
ATOM 3651 C C . PRO A 1 456 ? 13.867 10.667 -35.445 1.00 58.91 456 PRO A C 1
ATOM 3653 O O . PRO A 1 456 ? 13.263 10.826 -34.386 1.00 58.91 456 PRO A O 1
ATOM 3656 N N . ALA A 1 457 ? 15.191 10.489 -35.449 1.00 56.31 457 ALA A N 1
ATOM 3657 C CA . ALA A 1 457 ? 15.999 10.640 -34.231 1.00 56.31 457 ALA A CA 1
ATOM 3658 C C . ALA A 1 457 ? 15.866 12.071 -33.664 1.00 56.31 457 ALA A C 1
ATOM 3660 O O . ALA A 1 457 ? 15.803 13.030 -34.430 1.00 56.31 457 ALA A O 1
ATOM 3661 N N . GLY A 1 458 ? 15.759 12.220 -32.338 1.00 56.00 458 GLY A N 1
ATOM 3662 C CA . GLY A 1 458 ? 15.597 13.528 -31.685 1.00 56.00 458 GLY A CA 1
ATOM 3663 C C . GLY A 1 458 ? 14.192 14.145 -31.767 1.00 56.00 458 GLY A C 1
ATOM 3664 O O . GLY A 1 458 ? 13.942 15.181 -31.160 1.00 56.00 458 GLY A O 1
ATOM 3665 N N . SER A 1 459 ? 13.235 13.520 -32.458 1.00 57.50 459 SER A N 1
ATOM 3666 C CA . SER A 1 459 ? 11.846 13.985 -32.431 1.00 57.50 459 SER A CA 1
ATOM 3667 C C . SER A 1 459 ? 11.198 13.682 -31.076 1.00 57.50 459 SER A C 1
ATOM 3669 O O . SER A 1 459 ? 11.282 12.546 -30.583 1.00 57.50 459 SER A O 1
ATOM 3671 N N . LEU A 1 460 ? 10.459 14.641 -30.526 1.00 57.72 460 LEU A N 1
ATOM 3672 C CA . LEU A 1 460 ? 9.538 14.358 -29.434 1.00 57.72 460 LEU A CA 1
ATOM 3673 C C . LEU A 1 460 ? 8.404 13.443 -29.928 1.00 57.72 460 LEU A C 1
ATOM 3675 O O . LEU A 1 460 ? 7.952 13.578 -31.071 1.00 57.72 460 LEU A O 1
ATOM 3679 N N . PRO A 1 461 ? 7.883 12.531 -29.084 1.00 58.25 461 PRO A N 1
ATOM 3680 C CA . PRO A 1 461 ? 6.555 11.989 -29.336 1.00 58.25 461 PRO A CA 1
ATOM 3681 C C . PRO A 1 461 ? 5.589 13.176 -29.490 1.00 58.25 461 PRO A C 1
ATOM 3683 O O . PRO A 1 461 ? 5.749 14.145 -28.748 1.00 58.25 461 PRO A O 1
ATOM 3686 N N . PRO A 1 462 ? 4.613 13.126 -30.420 1.00 52.25 462 PRO A N 1
ATOM 3687 C CA . PRO A 1 462 ? 3.760 14.263 -30.761 1.00 52.25 462 PRO A CA 1
ATOM 3688 C C . PRO A 1 462 ? 3.302 14.986 -29.499 1.00 52.25 462 PRO A C 1
ATOM 3690 O O . PRO A 1 462 ? 2.637 14.379 -28.646 1.00 52.25 462 PRO A O 1
ATOM 3693 N N . GLU A 1 463 ? 3.721 16.249 -29.371 1.00 46.22 463 GLU A N 1
ATOM 3694 C CA . GLU A 1 463 ? 3.401 17.081 -28.221 1.00 46.22 463 GLU A CA 1
ATOM 3695 C C . GLU A 1 463 ? 1.903 17.032 -27.985 1.00 46.22 463 GLU A C 1
ATOM 3697 O O . GLU A 1 463 ? 1.094 17.230 -28.892 1.00 46.22 463 GLU A O 1
ATOM 3702 N N . SER A 1 464 ? 1.520 16.695 -26.761 1.00 42.09 464 SER A N 1
ATOM 3703 C CA . SER A 1 464 ? 0.155 16.910 -26.311 1.00 42.09 464 SER A CA 1
ATOM 3704 C C . SER A 1 464 ? 0.015 16.587 -24.837 1.00 42.09 464 SER A C 1
ATOM 3706 O O . SER A 1 464 ? -0.396 15.486 -24.464 1.00 42.09 464 SER A O 1
ATOM 3708 N N . VAL A 1 465 ? 0.278 17.572 -23.984 1.00 45.38 465 VAL A N 1
ATOM 3709 C CA . VAL A 1 465 ? -0.450 17.641 -22.717 1.00 45.38 465 VAL A CA 1
ATOM 3710 C C . VAL A 1 465 ? -1.060 19.026 -22.585 1.00 45.38 465 VAL A C 1
ATOM 3712 O O . VAL A 1 465 ? -0.728 19.801 -21.702 1.00 45.38 465 VAL A O 1
ATOM 3715 N N . THR A 1 466 ? -2.023 19.332 -23.455 1.00 49.97 466 THR A N 1
ATOM 3716 C CA . THR A 1 466 ? -3.126 20.147 -22.946 1.00 49.97 466 THR A CA 1
ATOM 3717 C C . THR A 1 466 ? -3.935 19.268 -21.981 1.00 49.97 466 THR A C 1
ATOM 3719 O O . THR A 1 466 ? -4.117 18.069 -22.246 1.00 49.97 466 THR A O 1
ATOM 3722 N N . PRO A 1 467 ? -4.486 19.821 -20.890 1.00 46.59 467 PRO A N 1
ATOM 3723 C CA . PRO A 1 467 ? -5.406 19.099 -20.008 1.00 46.59 467 PRO A CA 1
ATOM 3724 C C . PRO A 1 467 ? -6.539 18.375 -20.766 1.00 46.59 467 PRO A C 1
ATOM 3726 O O . PRO A 1 467 ? -6.972 17.289 -20.372 1.00 46.59 467 PRO A O 1
ATOM 3729 N N . GLN A 1 468 ? -6.971 18.917 -21.914 1.00 43.81 468 GLN A N 1
ATOM 3730 C CA . GLN A 1 468 ? -7.970 18.308 -22.798 1.00 43.81 468 GLN A CA 1
ATOM 3731 C C . GLN A 1 468 ? -7.519 16.981 -23.429 1.00 43.81 468 GLN A C 1
ATOM 3733 O O . GLN A 1 468 ? -8.330 16.064 -23.563 1.00 43.81 468 GLN A O 1
ATOM 3738 N N . GLN A 1 469 ? -6.248 16.828 -23.804 1.00 51.22 469 GLN A N 1
ATOM 3739 C CA . GLN A 1 469 ? -5.739 15.584 -24.394 1.00 51.22 469 GLN A CA 1
ATOM 3740 C C . GLN A 1 469 ? -5.486 14.509 -23.330 1.00 51.22 469 GLN A C 1
ATOM 3742 O O . GLN A 1 469 ? -5.810 13.343 -23.573 1.00 51.22 469 GLN A O 1
ATOM 3747 N N . THR A 1 470 ? -5.051 14.885 -22.121 1.00 50.97 470 THR A N 1
ATOM 3748 C CA . THR A 1 470 ? -5.042 13.985 -20.951 1.00 50.97 470 THR A CA 1
ATOM 3749 C C . THR A 1 470 ? -6.455 13.506 -20.626 1.00 50.97 470 THR A C 1
ATOM 3751 O O . THR A 1 470 ? -6.681 12.307 -20.458 1.00 50.97 470 THR A O 1
ATOM 3754 N N . ALA A 1 471 ? -7.445 14.405 -20.646 1.00 54.81 471 ALA A N 1
ATOM 3755 C CA . ALA A 1 471 ? -8.850 14.047 -20.462 1.00 54.81 471 ALA A CA 1
ATOM 3756 C C . ALA A 1 471 ? -9.372 13.109 -21.569 1.00 54.81 471 ALA A C 1
ATOM 3758 O O . ALA A 1 471 ? -10.031 12.111 -21.264 1.00 54.81 471 ALA A O 1
ATOM 3759 N N . ARG A 1 472 ? -9.032 13.360 -22.844 1.00 56.09 472 ARG A N 1
ATOM 3760 C CA . ARG A 1 472 ? -9.371 12.473 -23.977 1.00 56.09 472 ARG A CA 1
ATOM 3761 C C . ARG A 1 472 ? -8.721 11.094 -23.841 1.00 56.09 472 ARG A C 1
ATOM 3763 O O . ARG A 1 472 ? -9.387 10.086 -24.069 1.00 56.09 472 ARG A O 1
ATOM 3770 N N . ARG A 1 473 ? -7.459 11.013 -23.408 1.00 60.75 473 ARG A N 1
ATOM 3771 C CA . ARG A 1 473 ? -6.763 9.738 -23.158 1.00 60.75 473 ARG A CA 1
ATOM 3772 C C . ARG A 1 473 ? -7.362 8.976 -21.981 1.00 60.75 473 ARG A C 1
ATOM 3774 O O . ARG A 1 473 ? -7.598 7.773 -22.100 1.00 60.75 473 ARG A O 1
ATOM 3781 N N . ARG A 1 474 ? -7.697 9.663 -20.884 1.00 62.75 474 ARG A N 1
ATOM 3782 C CA . ARG A 1 474 ? -8.454 9.076 -19.765 1.00 62.75 474 ARG A CA 1
ATOM 3783 C C . ARG A 1 474 ? -9.807 8.544 -20.237 1.00 62.75 474 ARG A C 1
ATOM 3785 O O . ARG A 1 474 ? -10.183 7.426 -19.885 1.00 62.75 474 ARG A O 1
ATOM 3792 N N . ALA A 1 475 ? -10.515 9.281 -21.094 1.00 58.69 475 ALA A N 1
ATOM 3793 C CA . ALA A 1 475 ? -11.761 8.822 -21.706 1.00 58.69 475 ALA A CA 1
ATOM 3794 C C . ALA A 1 475 ? -11.562 7.588 -22.611 1.00 58.69 475 ALA A C 1
ATOM 3796 O O . ALA A 1 475 ? -12.340 6.637 -22.520 1.00 58.69 475 ALA A O 1
ATOM 3797 N N . ALA A 1 476 ? -10.494 7.539 -23.412 1.00 58.44 476 ALA A N 1
ATOM 3798 C CA . ALA A 1 476 ? -10.169 6.397 -24.270 1.00 58.44 476 ALA A CA 1
ATOM 3799 C C . ALA A 1 476 ? -9.800 5.134 -23.466 1.00 58.44 476 ALA A C 1
ATOM 3801 O O . ALA A 1 476 ? -10.320 4.050 -23.751 1.00 58.44 476 ALA A O 1
ATOM 3802 N N . ARG A 1 477 ? -8.980 5.265 -22.408 1.00 62.75 477 ARG A N 1
ATOM 3803 C CA . ARG A 1 477 ? -8.665 4.166 -21.469 1.00 62.75 477 ARG A CA 1
ATOM 3804 C C . ARG A 1 477 ? -9.940 3.618 -20.817 1.00 62.75 477 ARG A C 1
ATOM 3806 O O . ARG A 1 477 ? -10.133 2.400 -20.773 1.00 62.75 477 ARG A O 1
ATOM 3813 N N . ARG A 1 478 ? -10.850 4.504 -20.385 1.00 59.69 478 ARG A N 1
ATOM 3814 C CA . ARG A 1 478 ? -12.173 4.132 -19.848 1.00 59.69 478 ARG A CA 1
ATOM 3815 C C . A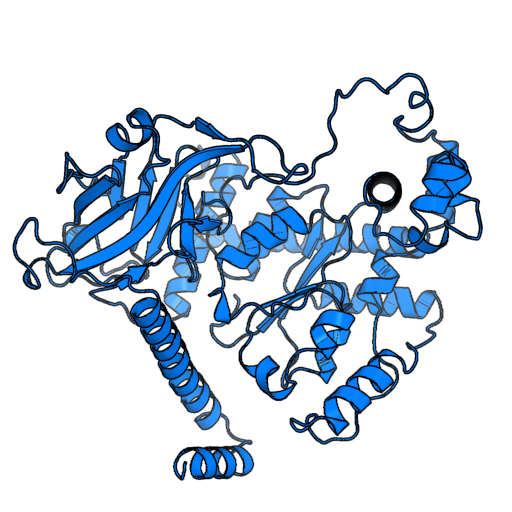RG A 1 478 ? -13.014 3.368 -20.880 1.00 59.69 478 ARG A C 1
ATOM 3817 O O . ARG A 1 478 ? -13.555 2.314 -20.554 1.00 59.69 478 ARG A O 1
ATOM 3824 N N . ALA A 1 479 ? -13.097 3.851 -22.120 1.00 56.59 479 ALA A N 1
ATOM 3825 C CA . ALA A 1 479 ? -13.891 3.223 -23.178 1.00 56.59 479 ALA A CA 1
ATOM 3826 C C . ALA A 1 479 ? -13.371 1.826 -23.565 1.00 56.59 479 ALA A C 1
ATOM 3828 O O . ALA A 1 479 ? -14.158 0.884 -23.680 1.00 56.59 479 ALA A O 1
ATOM 3829 N N . SER A 1 480 ? -12.051 1.663 -23.711 1.00 55.59 480 SER A N 1
ATOM 3830 C CA . SER A 1 480 ? -11.423 0.367 -24.012 1.00 55.59 480 SER A CA 1
ATOM 3831 C C . SER A 1 480 ? -11.717 -0.679 -22.927 1.00 55.59 480 SER A C 1
ATOM 3833 O O . SER A 1 480 ? -12.105 -1.812 -23.228 1.00 55.59 480 SER A O 1
ATOM 3835 N N . ARG A 1 481 ? -11.651 -0.282 -21.650 1.00 56.88 481 ARG A N 1
ATOM 3836 C CA . ARG A 1 481 ? -11.967 -1.171 -20.522 1.00 56.88 481 ARG A CA 1
ATOM 3837 C C . ARG A 1 481 ? -13.447 -1.503 -20.415 1.00 56.88 481 ARG A C 1
ATOM 3839 O O . ARG A 1 481 ? -13.771 -2.660 -20.178 1.00 56.88 481 ARG A O 1
ATOM 3846 N N . LEU A 1 482 ? -14.348 -0.549 -20.650 1.00 54.97 482 LEU A N 1
ATOM 3847 C CA . LEU A 1 482 ? -15.785 -0.842 -20.710 1.00 54.97 482 LEU A CA 1
ATOM 3848 C C . LEU A 1 482 ? -16.096 -1.894 -21.787 1.00 54.97 482 LEU A C 1
ATOM 3850 O O . LEU A 1 482 ? -16.899 -2.792 -21.544 1.00 54.97 482 LEU A O 1
ATOM 3854 N N . ARG A 1 483 ? -15.404 -1.855 -22.935 1.00 54.84 483 ARG A N 1
ATOM 3855 C CA . ARG A 1 483 ? -15.509 -2.896 -23.975 1.00 54.84 483 ARG A CA 1
ATOM 3856 C C . ARG A 1 483 ? -14.937 -4.245 -23.525 1.00 54.84 483 ARG A C 1
ATOM 3858 O O . ARG A 1 483 ? -15.489 -5.280 -23.888 1.00 54.84 483 ARG A O 1
ATOM 3865 N N . ALA A 1 484 ? -13.844 -4.269 -22.762 1.00 48.84 484 ALA A N 1
ATOM 3866 C CA . ALA A 1 484 ? -13.286 -5.505 -22.200 1.00 48.84 484 ALA A CA 1
ATOM 3867 C C . ALA A 1 484 ? -14.225 -6.129 -21.151 1.00 48.84 484 ALA A C 1
ATOM 3869 O O . ALA A 1 484 ? -14.534 -7.316 -21.231 1.00 48.84 484 ALA A O 1
ATOM 3870 N N . LEU A 1 485 ? -14.770 -5.306 -20.250 1.00 46.34 485 LEU A N 1
ATOM 3871 C CA . LEU A 1 485 ? -15.731 -5.718 -19.228 1.00 46.34 485 LEU A CA 1
ATOM 3872 C C . LEU A 1 485 ? -17.037 -6.229 -19.859 1.00 46.34 485 LEU A C 1
ATOM 3874 O O . LEU A 1 485 ? -17.577 -7.242 -19.426 1.00 46.34 485 LEU A O 1
ATOM 3878 N N . ALA A 1 486 ? -17.523 -5.565 -20.914 1.00 47.25 486 ALA A N 1
ATOM 3879 C CA . ALA A 1 486 ? -18.697 -5.998 -21.670 1.00 47.25 486 ALA A CA 1
ATOM 3880 C C . ALA A 1 486 ? -18.470 -7.350 -22.367 1.00 47.25 486 ALA A C 1
ATOM 3882 O O . ALA A 1 486 ? -19.347 -8.210 -22.324 1.00 47.25 486 ALA A O 1
ATOM 3883 N N . ARG A 1 487 ? -17.281 -7.575 -22.945 1.00 45.53 487 ARG A N 1
ATOM 3884 C CA . ARG A 1 487 ? -16.898 -8.869 -23.538 1.00 45.53 487 ARG A CA 1
ATOM 3885 C C . ARG A 1 487 ? -16.796 -9.982 -22.490 1.00 45.53 487 ARG A C 1
ATOM 3887 O O . ARG A 1 487 ? -17.295 -11.074 -22.733 1.00 45.53 487 ARG A O 1
ATOM 3894 N N . GLY A 1 488 ? -16.230 -9.696 -21.315 1.00 36.81 488 GLY A N 1
ATOM 3895 C CA . GLY A 1 488 ? -16.159 -10.647 -20.198 1.00 36.81 488 GLY A CA 1
ATOM 3896 C C . GLY A 1 488 ? -17.512 -10.944 -19.538 1.00 36.81 488 GLY A C 1
ATOM 3897 O O . GLY A 1 488 ? -17.709 -12.019 -18.984 1.00 36.81 488 GLY A O 1
ATOM 3898 N N . LEU A 1 489 ? -18.466 -10.012 -19.608 1.00 38.16 489 LEU A N 1
ATOM 3899 C CA . LEU A 1 489 ? -19.845 -10.232 -19.160 1.00 38.16 489 LEU A CA 1
ATOM 3900 C C . LEU A 1 489 ? -20.675 -11.019 -20.186 1.00 38.16 489 LEU A C 1
ATOM 3902 O O . LEU A 1 489 ? -21.539 -11.793 -19.784 1.00 38.16 489 LEU A O 1
ATOM 3906 N N . ALA A 1 490 ? -20.402 -10.854 -21.484 1.00 34.47 490 ALA A N 1
ATOM 3907 C CA . ALA A 1 490 ? -21.083 -11.576 -22.560 1.00 34.47 490 ALA A CA 1
ATOM 3908 C C . ALA A 1 490 ? -20.723 -13.073 -22.623 1.00 34.47 490 ALA A C 1
ATOM 3910 O O . ALA A 1 490 ? -21.503 -13.856 -23.156 1.00 34.47 490 ALA A O 1
ATOM 3911 N N . SER A 1 491 ? -19.578 -13.480 -22.063 1.00 33.56 491 SER A N 1
ATOM 3912 C CA . SER A 1 491 ? -19.118 -14.876 -22.021 1.00 33.56 491 SER A CA 1
ATOM 3913 C C . SER A 1 491 ? -19.546 -15.651 -20.766 1.00 33.56 491 SER A C 1
ATOM 3915 O O . SER A 1 491 ? -19.185 -16.817 -20.617 1.00 33.56 491 SER A O 1
ATOM 3917 N N . MET A 1 492 ? -20.322 -15.044 -19.858 1.00 31.52 492 MET A N 1
ATOM 3918 C CA . MET A 1 492 ? -20.878 -15.748 -18.700 1.00 31.52 492 MET A CA 1
ATOM 3919 C C . MET A 1 492 ? -22.245 -16.359 -19.050 1.00 31.52 492 MET A C 1
ATOM 3921 O O . MET A 1 492 ? -23.186 -15.603 -19.320 1.00 31.52 492 MET A O 1
ATOM 3925 N N . PRO A 1 493 ? -22.416 -17.695 -18.994 1.00 35.62 493 PRO A N 1
ATOM 3926 C CA . PRO A 1 493 ? -23.749 -18.274 -19.041 1.00 35.62 493 PRO A CA 1
ATOM 3927 C C . PRO A 1 493 ? -24.486 -17.793 -17.781 1.00 35.62 493 PRO A C 1
ATOM 3929 O O . PRO A 1 493 ? -23.905 -17.812 -16.698 1.00 35.62 493 PRO A O 1
ATOM 3932 N N . VAL A 1 494 ? -25.739 -17.342 -17.927 1.00 37.72 494 VAL A N 1
ATOM 3933 C CA . VAL A 1 494 ? -26.690 -16.868 -16.882 1.00 37.72 494 VAL A CA 1
ATOM 3934 C C . VAL A 1 494 ? -26.995 -15.349 -16.833 1.00 37.72 494 VAL A C 1
ATOM 3936 O O . VAL A 1 494 ? -27.922 -14.954 -16.136 1.00 37.72 494 VAL A O 1
ATOM 3939 N N . ILE A 1 495 ? -26.387 -14.459 -17.635 1.00 41.72 495 ILE A N 1
ATOM 3940 C CA . ILE A 1 495 ? -26.798 -13.019 -17.647 1.00 41.72 495 ILE A CA 1
ATOM 3941 C C . ILE A 1 495 ? -27.148 -12.499 -19.056 1.00 41.72 495 ILE A C 1
ATOM 3943 O O . ILE A 1 495 ? -26.816 -11.379 -19.436 1.00 41.72 495 ILE A O 1
ATOM 3947 N N . GLY A 1 496 ? -27.839 -13.321 -19.852 1.00 31.34 496 GLY A N 1
ATOM 3948 C CA . GLY A 1 496 ? -28.134 -13.032 -21.264 1.00 31.34 496 GLY A CA 1
ATOM 3949 C C . GLY A 1 496 ? -29.221 -11.980 -21.544 1.00 31.34 496 GLY A C 1
ATOM 3950 O O . GLY A 1 496 ? -29.196 -11.377 -22.612 1.00 31.34 496 GLY A O 1
ATOM 3951 N N . GLY A 1 497 ? -30.151 -11.720 -20.615 1.00 32.84 497 GLY A N 1
ATOM 3952 C CA . GLY A 1 497 ? -31.307 -10.839 -20.874 1.00 32.84 497 GLY A CA 1
ATOM 3953 C C . GLY A 1 497 ? -31.074 -9.358 -20.547 1.00 32.84 497 GLY A C 1
ATOM 3954 O O . GLY A 1 497 ? -31.106 -8.498 -21.421 1.00 32.84 497 GLY A O 1
ATOM 3955 N N . ARG A 1 498 ? -30.776 -9.044 -19.279 1.00 38.97 498 ARG A N 1
ATOM 3956 C CA . ARG A 1 498 ? -30.793 -7.654 -18.768 1.00 38.97 498 ARG A CA 1
ATOM 3957 C C . ARG A 1 498 ? -29.636 -6.765 -19.238 1.00 38.97 498 ARG A C 1
ATOM 3959 O O . ARG A 1 498 ? -29.785 -5.548 -19.294 1.00 38.97 498 ARG A O 1
ATOM 3966 N N . LEU A 1 499 ? -28.478 -7.338 -19.573 1.00 38.34 499 LEU A N 1
ATOM 3967 C CA . LEU A 1 499 ? -27.334 -6.559 -20.070 1.00 38.34 499 LEU A CA 1
ATOM 3968 C C . LEU A 1 499 ? -27.474 -6.191 -21.555 1.00 38.34 499 LEU A C 1
ATOM 3970 O O . LEU A 1 499 ? -26.992 -5.129 -21.944 1.00 38.34 499 LEU A O 1
ATOM 3974 N N . ARG A 1 500 ? -28.171 -7.004 -22.368 1.00 35.44 500 ARG A N 1
ATOM 3975 C CA . ARG A 1 500 ? -28.456 -6.672 -23.778 1.00 35.44 500 ARG A CA 1
ATOM 3976 C C . ARG A 1 500 ? -29.409 -5.481 -23.898 1.00 35.44 500 ARG A C 1
ATOM 3978 O O . ARG A 1 500 ? -29.141 -4.589 -24.695 1.00 35.44 500 ARG A O 1
ATOM 3985 N N . GLU A 1 501 ? -30.437 -5.410 -23.053 1.00 38.94 501 GLU A N 1
ATOM 3986 C CA . GLU A 1 501 ? -31.359 -4.262 -22.982 1.00 38.94 501 GLU A CA 1
ATOM 3987 C C . GLU A 1 501 ? -30.659 -2.957 -22.573 1.00 38.94 501 GLU A C 1
ATOM 3989 O O . GLU A 1 501 ? -30.874 -1.903 -23.173 1.00 38.94 501 GLU A O 1
ATOM 3994 N N . LEU A 1 502 ? -29.770 -3.021 -21.576 1.00 41.56 502 LEU A N 1
ATOM 3995 C CA . LEU A 1 502 ? -28.982 -1.866 -21.132 1.00 41.56 502 LEU A CA 1
ATOM 3996 C C . LEU A 1 502 ? -27.980 -1.397 -22.194 1.00 41.56 502 LEU A C 1
ATOM 3998 O O . LEU A 1 502 ? -27.738 -0.198 -22.318 1.00 41.56 502 LEU A O 1
ATOM 4002 N N . TRP A 1 503 ? -27.423 -2.322 -22.978 1.00 38.91 503 TRP A N 1
ATOM 4003 C CA . TRP A 1 503 ? -26.482 -2.000 -24.048 1.00 38.91 503 TRP A CA 1
ATOM 4004 C C . TRP A 1 503 ? -27.177 -1.415 -25.288 1.00 38.91 503 TRP A C 1
ATOM 4006 O O . TRP A 1 503 ? -26.663 -0.463 -25.873 1.00 38.91 503 TRP A O 1
ATOM 4016 N N . GLN A 1 504 ? -28.378 -1.892 -25.645 1.00 36.75 504 GLN A N 1
ATOM 4017 C CA . GLN A 1 504 ? -29.179 -1.297 -26.726 1.00 36.75 504 GLN A CA 1
ATOM 4018 C C . GLN A 1 504 ? -29.644 0.131 -26.394 1.00 36.75 504 GLN A C 1
ATOM 4020 O O . GLN A 1 504 ? -29.580 1.007 -27.253 1.00 36.75 504 GLN A O 1
ATOM 4025 N N . ARG A 1 505 ? -29.992 0.417 -25.131 1.00 38.88 505 ARG A N 1
ATOM 4026 C CA . ARG A 1 505 ? -30.350 1.778 -24.682 1.00 38.88 505 ARG A CA 1
ATOM 4027 C C . ARG A 1 505 ? -29.179 2.767 -24.667 1.00 38.88 505 ARG A C 1
ATOM 4029 O O . ARG A 1 505 ? -29.412 3.970 -24.706 1.00 38.88 505 ARG A O 1
ATOM 4036 N N . PHE A 1 506 ? -27.938 2.281 -24.616 1.00 35.28 506 PHE A N 1
ATOM 4037 C CA . PHE A 1 506 ? -26.734 3.121 -24.638 1.00 35.28 506 PHE A CA 1
ATOM 4038 C C . PHE A 1 506 ? -26.257 3.457 -26.061 1.00 35.28 506 PHE A C 1
ATOM 4040 O O . PHE A 1 506 ? -25.456 4.364 -26.223 1.00 35.28 506 PHE A O 1
ATOM 4047 N N . ARG A 1 507 ? -26.725 2.727 -27.085 1.00 30.30 507 ARG A N 1
ATOM 4048 C CA . ARG A 1 507 ? -26.415 2.983 -28.506 1.00 30.30 507 ARG A CA 1
ATOM 4049 C C . ARG A 1 507 ? -27.411 3.923 -29.196 1.00 30.30 507 ARG A C 1
ATOM 4051 O O . ARG A 1 507 ? -27.113 4.412 -30.275 1.00 30.30 507 ARG A O 1
ATOM 4058 N N . ALA A 1 508 ? -28.579 4.131 -28.590 1.00 34.94 508 ALA A N 1
ATOM 4059 C CA . ALA A 1 508 ? -29.646 5.000 -29.092 1.00 34.94 508 ALA A CA 1
ATOM 4060 C C . ALA A 1 508 ? -29.575 6.442 -28.537 1.00 34.94 508 ALA A C 1
ATOM 4062 O O . ALA A 1 508 ? -30.537 7.198 -28.649 1.00 34.94 508 ALA A O 1
ATOM 4063 N N . ARG A 1 509 ? -28.460 6.806 -27.898 1.00 32.50 509 ARG A N 1
ATOM 4064 C CA . ARG A 1 509 ? -28.094 8.149 -27.434 1.00 32.50 509 ARG A CA 1
ATOM 4065 C C . ARG A 1 509 ? -26.648 8.398 -27.826 1.00 32.50 509 ARG A C 1
ATOM 4067 O O . ARG A 1 509 ? -26.303 9.583 -27.994 1.00 32.50 509 ARG A O 1
#

Secondary structure (DSSP, 8-state):
---TTPPEEEE--TTSSHHHHHHHHHTTS-GGGB-S--SHHHHTTS-GGGGGG-SEEEES--TTGGGGTSSSPPEEEEEE--HHHHHHHHHHHHHH-TTSTTHHHHHHTT--HHHHHH-TTTGGGSSSHHHHHHT---S----SS---SSHHHHHHHHHHHHSPPP---HHHHHHHHHHHHHHSSEEEEGGGHHHHHHHHHHHHT-PPPPPPP--SPPPS--PPPTT-TTTSSPPPHHHHHHHHHH-HHHHHHHHHHHHHHHHHHHHHHHHHGGG--TTGGGS-HHHHHHHHHHHHHHHHHHHHTPPPBS-EEE-SSS---EESB---EE-TTT--EEEEB-SSSEEEEEE-B--SS-EEEEEEE-TTS-HHHHHT-EEEETTEEE--EES-TTSSS-EEEEEE-GGGS-TTSSSEEEEEE-S--EEE--SSSSS--EEE--EEEEEEEEEGGGS-TTPPS-----HHHHHHHHHHHHHHHHHHHHHHHHTSTT-TTHHHHHHHHHH--

Nearest PDB structures (foldseek):
  5t03-assembly2_B  TM=6.157E-01  e=4.658E-06  Escherichia coli O157:H7
  4ae0-assembly1_A-2  TM=2.433E-01  e=1.491E-02  Corynebacterium diphtheriae
  1tox-assembly1_A-2  TM=2.424E-01  e=5.879E-02  Corynephage beta
  7k7b-assembly1_B  TM=2.707E-01  e=9.451E-02  Corynebacterium diphtheriae
  4ae1-assembly1_A  TM=1.851E-01  e=8.067E-02  Corynebacterium diphtheriae

pLDDT: mean 80.55, std 18.86, range [30.17, 98.75]

Foldseek 3Di:
DAAPQAAEEELEQPPLLQVLVVLVVLQAFFLQQEDPDQDLVSVLVDQLVSPSSHRYHHHQQFLCNCVLSDPHDGQYEYGAEDLLSSLLSQVVVLCVDPPDVCSCVCNVVVDASLNQCVDPRRVVSRFQRLLCRHLWDFPDRPPDDNLPGDPVSSVVSVVSVVRDTDPDDLVSSLVSSLVSLVSRLAYYYSVPVLLSQLLVCLSNLAARADDTDRWQDDDPDDDDDPSCPRRPDDDDPVSSVSSCVSYVSSNVNVVSSVVVNVVSSVVLQVVLVVQDDPPLVVDDPVVSSNVSSRSSSQVVLVVSPPDADQKDKFQSSGRFRWYQKGGWDADPVQRGIKIFGDPDQKIKGWHQHADPFKKKKKWKFALPADPLQVVQKWKAKQNRTWDWDFLCPPDSITIIMTIHGNVSNDPPTSTIMIMIGGPDWDWDQDPDPRTGTGITGTITRMMIMHHPVPDDPSDDDPDDDDVVVVVVVVVVVSVVVVVVVLVVVCPDPPPPPPVVVVVVVVVVD

Sequence (509 aa):
MLRPDDRLYFIHIPKTAGTSLIAWLDGYFDVEEICPAQLWAQMARLPIGSLHRYRFFRGHFGAEGLKQLLPRPPVTITMLREPVSLAVSTYRFILREPGIPVHSLVKREGLTFEEFIRDRRTRHKVSNLQTSNLSFAFRWEPAKEPLGGGKATRTALRDWLHARRERLKPRERLRRARRNLRRCRAFGLVERFDDSLLLIAYAMGWPAPAPVQRLMVAPATVAPEAGEAGRSGTPSPEVVEQVKRLNPLDLALYRSAQRLFDQRWRRMVTHLERFAQPGDESLDERERLRQRLDRHFMHCQRRRNVTPVDSMRIDMDGPLLGAGWHRREINPSDGSTFRWTGPGSRSTINLPLRAEADLRVTLRLLPAAADAAVNGLRLIAGDTPVALERIHPREPAFTLQGVIPRGAVSSGSPVTRLEMEVDSLTTIDDEGGEERARVVGVPVAWIDVRPCTTLPAGSLPPESVTPQQTARRRAARRASRLRALARGLASMPVIGGRLRELWQRFRAR